Protein 5WD6 (pdb70)

Sequence (379 aa):
VLRKLKSGLERGLDTFDSTIEIIQNLKTELESRCSQETENFLEQLISRIFQVVSRLTGVRIRNVQVPDITEATSENSANVLIPITADVTVSLPFLGEIVDLDLNVDLQTTVSIETDTEDPQVVVGECTNNPESISLTVLHSRFGLVNDVVDIGVNLARRRVVSSVVEGELCPRFRELLESLDAECVEKLIGESQDVLRKLKSGLERGLDTFDSTIEIIQNLKTELESRCETENFLEQLISRIFQVVSRLTGVRIRNVQVPDITEATSENSANVLIPITADVTVSLPFLGEIVDLDLNVDLQTTVSIDPQVVVGECTNNPESISLTVLHSRFGLVNDVVDIGVNLARRVVSSVVEGELCPRFRELLESLDAECVEKLIGES

Radius of gyration: 23.13 Å; Cα contacts (8 Å, |Δi|>4): 676; chains: 2; bounding box: 63×51×63 Å

Structure (mmCIF, N/CA/C/O backbone):
data_5WD6
#
_entry.id   5WD6
#
_cell.length_a   81.650
_cell.length_b   59.570
_cell.length_c   89.940
_cell.angle_alpha   90.00
_cell.angle_beta   106.25
_cell.angle_gamma   90.00
#
_symmetry.space_group_name_H-M   'C 1 2 1'
#
loop_
_entity.id
_entity.type
_entity.pdbx_description
1 polymer 'Short palate, lung and nasal epithelium carcinoma-associated protein 2B'
2 non-polymer 'CALCIUM ION'
3 water water
#
loop_
_atom_site.group_PDB
_atom_site.id
_atom_site.type_symbol
_atom_site.label_atom_id
_atom_site.label_alt_id
_atom_site.label_comp_id
_atom_site.label_asym_id
_atom_site.label_entity_id
_atom_site.label_seq_id
_atom_site.pdbx_PDB_ins_code
_atom_site.Cartn_x
_atom_site.Cartn_y
_atom_site.Cartn_z
_atom_site.occupancy
_atom_site.B_iso_or_equiv
_atom_site.auth_seq_id
_atom_site.auth_comp_id
_atom_site.auth_asym_id
_atom_site.auth_atom_id
_atom_site.pdbx_PDB_model_num
ATOM 1 N N . VAL A 1 38 ? 55.951 43.132 27.953 1.00 60.38 38 VAL A N 1
ATOM 2 C CA . VAL A 1 38 ? 56.621 43.908 28.992 1.00 50.68 38 VAL A CA 1
ATOM 3 C C . VAL A 1 38 ? 57.893 43.202 29.447 1.00 48.42 38 VAL A C 1
ATOM 4 O O . VAL A 1 38 ? 58.184 42.080 29.026 1.00 50.96 38 VAL A O 1
ATOM 6 N N . LEU A 1 39 ? 58.661 43.883 30.295 1.00 39.94 39 LEU A N 1
ATOM 7 C CA . LEU A 1 39 ? 59.771 43.270 31.003 1.00 36.73 39 LEU A CA 1
ATOM 8 C C . LEU A 1 39 ? 59.320 42.664 32.328 1.00 40.94 39 LEU A C 1
ATOM 9 O O . LEU A 1 39 ? 60.148 42.429 33.219 1.00 34.32 39 LEU A O 1
ATOM 14 N N . ARG A 1 40 ? 58.013 42.425 32.472 1.00 39.86 40 ARG A N 1
ATOM 15 C CA . ARG A 1 40 ? 57.480 41.820 33.686 1.00 39.29 40 ARG A CA 1
ATOM 16 C C . ARG A 1 40 ? 57.993 40.401 33.865 1.00 29.22 40 ARG A C 1
ATOM 17 O O . ARG A 1 40 ? 58.387 40.015 34.973 1.00 27.25 40 ARG A O 1
ATOM 19 N N . LYS A 1 41 ? 57.984 39.597 32.794 1.00 23.87 41 LYS A N 1
ATOM 20 C CA . LYS A 1 41 ? 58.447 38.222 32.927 1.00 27.99 41 LYS A CA 1
ATOM 21 C C . LYS A 1 41 ? 59.942 38.171 33.232 1.00 25.20 41 LYS A C 1
ATOM 22 O O . LYS A 1 41 ? 60.396 37.306 33.991 1.00 23.98 41 LYS A O 1
ATOM 25 N N . LEU A 1 42 ? 60.720 39.094 32.653 1.00 24.71 42 LEU A N 1
ATOM 26 C CA . LEU A 1 42 ? 62.153 39.138 32.938 1.00 25.15 42 LEU A CA 1
ATOM 27 C C . LEU A 1 42 ? 62.409 39.511 34.393 1.00 21.08 42 LEU A C 1
ATOM 28 O O . LEU A 1 42 ? 63.269 38.916 35.040 1.00 19.12 42 LEU A O 1
ATOM 33 N N . LYS A 1 43 ? 61.670 40.491 34.916 1.00 25.30 43 LYS A N 1
ATOM 34 C CA . LYS A 1 43 ? 61.846 40.905 36.307 1.00 26.10 43 LYS A CA 1
ATOM 35 C C . LYS A 1 43 ? 61.647 39.731 37.259 1.00 21.23 43 LYS A C 1
ATOM 36 O O . LYS A 1 43 ? 62.486 39.482 38.133 1.00 22.98 43 LYS A O 1
ATOM 38 N N . SER A 1 44 ? 60.542 38.988 37.099 1.00 22.69 44 SER A N 1
ATOM 39 C CA . SER A 1 44 ? 60.282 37.841 37.968 1.00 25.27 44 SER A CA 1
ATOM 40 C C . SER A 1 44 ? 61.327 36.753 37.777 1.00 24.46 44 SER A C 1
ATOM 41 O O . SER A 1 44 ? 61.783 36.134 38.751 1.00 23.00 44 SER A O 1
ATOM 44 N N . GLY A 1 45 ? 61.712 36.499 36.527 1.00 23.57 45 GLY A N 1
ATOM 45 C CA . GLY A 1 45 ? 62.740 35.512 36.276 1.00 18.47 45 GLY A CA 1
ATOM 46 C C . GLY A 1 45 ? 64.049 35.870 36.946 1.00 18.36 45 GLY A C 1
ATOM 47 O O . GLY A 1 45 ? 64.697 35.015 37.548 1.00 21.97 45 GLY A O 1
ATOM 48 N N . LEU A 1 46 ? 64.445 37.140 36.872 1.00 15.95 46 LEU A N 1
ATOM 49 C CA . LEU A 1 46 ? 65.693 37.544 37.503 1.00 19.68 46 LEU A CA 1
ATOM 50 C C . LEU A 1 46 ? 65.594 37.467 39.024 1.00 21.51 46 LEU A C 1
ATOM 51 O O . LEU A 1 46 ? 66.586 37.156 39.684 1.00 17.26 46 LEU A O 1
ATOM 56 N N . GLU A 1 47 ? 64.411 37.736 39.583 1.00 18.05 47 GLU A N 1
ATOM 57 C CA . GLU A 1 47 ? 64.198 37.587 41.026 1.00 21.60 47 GLU A CA 1
ATOM 58 C C . GLU A 1 47 ? 64.371 36.139 41.464 1.00 20.01 47 GLU A C 1
ATOM 59 O O . GLU A 1 47 ? 65.015 35.857 42.478 1.00 23.80 47 GLU A O 1
ATOM 65 N N . ARG A 1 48 ? 63.750 35.205 40.735 1.00 20.47 48 ARG A N 1
ATOM 66 C CA . ARG A 1 48 ? 63.959 33.789 41.006 1.00 23.14 48 ARG A CA 1
ATOM 67 C C . ARG A 1 48 ? 65.399 33.391 40.766 1.00 25.38 48 ARG A C 1
ATOM 68 O O . ARG A 1 48 ? 65.952 32.552 41.486 1.00 24.52 48 ARG A O 1
ATOM 76 N N . GLY A 1 49 ? 66.014 33.964 39.741 1.00 21.75 49 GLY A N 1
ATOM 77 C CA . GLY A 1 49 ? 67.287 33.471 39.281 1.00 20.94 49 GLY A CA 1
ATOM 78 C C . GLY A 1 49 ? 67.038 32.767 37.962 1.00 26.59 49 GLY A C 1
ATOM 79 O O . GLY A 1 49 ? 66.166 31.893 37.869 1.00 21.35 49 GLY A O 1
ATOM 80 N N . LEU A 1 50 ? 67.768 33.153 36.918 1.00 20.59 50 LEU A N 1
ATOM 81 C CA . LEU A 1 50 ? 67.521 32.514 35.628 1.00 21.06 50 LEU A CA 1
ATOM 82 C C . LEU A 1 50 ? 67.957 31.050 35.616 1.00 20.08 50 LEU A C 1
ATOM 83 O O . LEU A 1 50 ? 67.487 30.278 34.776 1.00 23.54 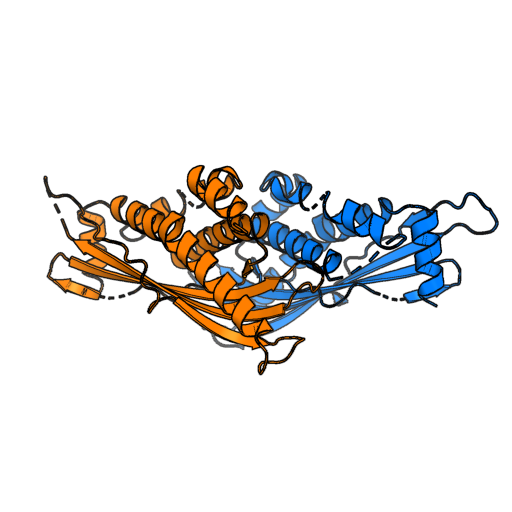50 LEU A O 1
ATOM 88 N N . ASP A 1 51 ? 68.816 30.630 36.545 1.00 24.75 51 ASP A N 1
ATOM 89 C CA . ASP A 1 51 ? 69.196 29.223 36.585 1.00 24.72 51 ASP A CA 1
ATOM 90 C C . ASP A 1 51 ? 68.058 28.316 37.025 1.00 27.89 51 ASP A C 1
ATOM 91 O O . ASP A 1 51 ? 68.202 27.093 36.916 1.00 26.46 51 ASP A O 1
ATOM 96 N N . THR A 1 52 ? 66.948 28.875 37.528 1.00 28.21 52 THR A N 1
ATOM 97 C CA . THR A 1 52 ? 65.764 28.068 37.798 1.00 26.40 52 THR A CA 1
ATOM 98 C C . THR A 1 52 ? 65.060 27.639 36.518 1.00 33.31 52 THR A C 1
ATOM 99 O O . THR A 1 52 ? 64.192 26.762 36.577 1.00 29.38 52 THR A O 1
ATOM 103 N N . PHE A 1 53 ? 65.416 28.231 35.373 1.00 27.02 53 PHE A N 1
ATOM 104 C CA . PHE A 1 53 ? 64.838 27.873 34.083 1.00 30.42 53 PHE A CA 1
ATOM 105 C C . PHE A 1 53 ? 65.730 26.934 33.264 1.00 30.77 53 PHE A C 1
ATOM 106 O O . PHE A 1 53 ? 65.313 26.490 32.190 1.00 34.43 53 PHE A O 1
ATOM 114 N N . ASP A 1 54 ? 66.947 26.631 33.728 1.00 25.07 54 ASP A N 1
ATOM 115 C CA . ASP A 1 54 ? 67.886 25.842 32.928 1.00 30.68 54 ASP A CA 1
ATOM 116 C C . ASP A 1 54 ? 68.927 25.265 33.884 1.00 28.09 54 ASP A C 1
ATOM 117 O O . ASP A 1 54 ? 69.874 25.963 34.253 1.00 25.50 54 ASP A O 1
ATOM 122 N N . SER A 1 55 ? 68.762 23.987 34.240 1.00 27.56 55 SER A N 1
ATOM 123 C CA . SER A 1 55 ? 69.642 23.355 35.214 1.00 32.45 55 SER A CA 1
ATOM 124 C C . SER A 1 55 ? 71.078 23.217 34.731 1.00 35.90 55 SER A C 1
ATOM 125 O O . SER A 1 55 ? 71.954 22.945 35.558 1.00 31.26 55 SER A O 1
ATOM 128 N N . THR A 1 56 ? 71.358 23.389 33.432 1.00 28.16 56 THR A N 1
ATOM 129 C CA . THR A 1 56 ? 72.746 23.263 33.000 1.00 27.78 56 THR A CA 1
ATOM 130 C C . THR A 1 56 ? 73.575 24.497 33.324 1.00 29.47 56 THR A C 1
ATOM 131 O O . THR A 1 56 ? 74.802 24.447 33.203 1.00 31.08 56 THR A O 1
ATOM 135 N N . ILE A 1 57 ? 72.947 25.601 33.729 1.00 32.69 57 ILE A N 1
ATOM 136 C CA . ILE A 1 57 ? 73.714 26.789 34.103 1.00 25.55 57 ILE A CA 1
ATOM 137 C C . ILE A 1 57 ? 74.598 26.487 35.305 1.00 29.59 57 ILE A C 1
ATOM 138 O O . ILE A 1 57 ? 75.800 26.783 35.304 1.00 29.30 57 ILE A O 1
ATOM 143 N N . GLU A 1 58 ? 74.020 25.860 36.341 1.00 29.15 58 GLU A N 1
ATOM 144 C CA . GLU A 1 58 ? 74.788 25.500 37.527 1.00 31.03 58 GLU A CA 1
ATOM 145 C C . GLU A 1 58 ? 75.911 24.526 37.198 1.00 31.71 58 GLU A C 1
ATOM 146 O O . GLU A 1 58 ? 76.973 24.574 37.832 1.00 31.29 58 GLU A O 1
ATOM 152 N N . ILE A 1 59 ? 75.707 23.647 36.211 1.00 29.84 59 ILE A N 1
ATOM 153 C CA . ILE A 1 59 ? 76.776 22.730 35.823 1.00 27.97 59 ILE A CA 1
ATOM 154 C C . ILE A 1 59 ? 77.926 23.497 35.178 1.00 29.71 59 ILE A C 1
ATOM 155 O O . ILE A 1 59 ? 79.099 23.228 35.454 1.00 31.51 59 ILE A O 1
ATOM 160 N N . ILE A 1 60 ? 77.609 24.458 34.303 1.00 28.98 60 ILE A N 1
ATOM 161 C CA . ILE A 1 60 ? 78.643 25.275 33.670 1.00 25.40 60 ILE A CA 1
ATOM 162 C C . ILE A 1 60 ? 79.397 26.085 34.717 1.00 30.64 60 ILE A C 1
ATOM 163 O O . ILE A 1 60 ? 80.621 26.263 34.626 1.00 27.43 60 ILE A O 1
ATOM 176 N N . GLN A 1 62 ? 79.980 25.123 37.794 1.00 30.91 62 GLN A N 1
ATOM 177 C CA . GLN A 1 62 ? 80.911 24.225 38.475 1.00 33.10 62 GLN A CA 1
ATOM 178 C C . GLN A 1 62 ? 82.105 23.893 37.588 1.00 29.77 62 GLN A C 1
ATOM 179 O O . GLN A 1 62 ? 83.225 23.776 38.086 1.00 34.93 62 GLN A O 1
ATOM 181 N N . ASN A 1 63 ? 81.894 23.784 36.272 1.00 37.71 63 ASN A N 1
ATOM 182 C CA . ASN A 1 63 ? 83.017 23.596 35.352 1.00 35.79 63 ASN A CA 1
ATOM 183 C C . ASN A 1 63 ? 83.965 24.791 35.381 1.00 35.79 63 ASN A C 1
ATOM 184 O O . ASN A 1 63 ? 85.190 24.626 35.339 1.00 37.63 63 ASN A O 1
ATOM 189 N N . LEU A 1 64 ? 83.414 26.005 35.454 1.00 28.64 64 LEU A N 1
ATOM 190 C CA . LEU A 1 64 ? 84.248 27.202 35.480 1.00 28.22 64 LEU A CA 1
ATOM 191 C C . LEU A 1 64 ? 85.096 27.259 36.743 1.00 34.65 64 LEU A C 1
ATOM 192 O O . LEU A 1 64 ? 86.282 27.597 36.684 1.00 30.92 64 LEU A O 1
ATOM 197 N N . LYS A 1 65 ? 84.497 26.954 37.896 1.00 32.61 65 LYS A N 1
ATOM 198 C CA . LYS A 1 65 ? 85.247 26.975 39.147 1.00 34.66 65 LYS A CA 1
ATOM 199 C C . LYS A 1 65 ? 86.437 26.021 39.089 1.00 41.24 65 LYS A C 1
ATOM 200 O O . LYS A 1 65 ? 87.565 26.394 39.433 1.00 36.45 65 LYS A O 1
ATOM 206 N N . THR A 1 66 ? 86.200 24.787 38.639 1.00 39.45 66 THR A N 1
ATOM 207 C CA . THR A 1 66 ? 87.284 23.828 38.448 1.00 42.46 66 THR A CA 1
ATOM 208 C C . THR A 1 66 ? 88.350 24.380 37.504 1.00 41.88 66 THR A C 1
ATOM 209 O O . THR A 1 66 ? 89.521 24.496 37.875 1.00 45.17 66 THR A O 1
ATOM 213 N N . GLU A 1 67 ? 87.956 24.739 36.278 1.00 37.61 67 GLU A N 1
ATOM 214 C CA . GLU A 1 67 ? 88.918 25.276 35.317 1.00 39.08 67 GLU A CA 1
ATOM 215 C C . GLU A 1 67 ? 89.744 26.411 35.913 1.00 49.50 67 GLU A C 1
ATOM 216 O O . GLU A 1 67 ? 90.940 26.543 35.623 1.00 53.07 67 GLU A O 1
ATOM 222 N N . LEU A 1 68 ? 89.122 27.237 36.758 1.00 42.75 68 LEU A N 1
ATOM 223 C CA . LEU A 1 68 ? 89.815 28.397 37.302 1.00 48.29 68 LEU A CA 1
ATOM 224 C C . LEU A 1 68 ? 90.873 27.987 38.320 1.00 50.50 68 LEU A C 1
ATOM 225 O O . LEU A 1 68 ? 91.962 28.572 38.364 1.00 55.13 68 LEU A O 1
ATOM 230 N N . GLU A 1 69 ? 90.574 26.974 39.138 1.00 51.71 69 GLU A N 1
ATOM 231 C CA . GLU A 1 69 ? 91.543 26.473 40.106 1.00 54.31 69 GLU A CA 1
ATOM 232 C C . GLU A 1 69 ? 92.821 25.955 39.446 1.00 60.46 69 GLU A C 1
ATOM 233 O O . GLU A 1 69 ? 93.831 25.773 40.136 1.00 63.42 69 GLU A O 1
ATOM 235 N N . SER A 1 70 ? 92.807 25.721 38.133 1.00 59.72 70 SER A N 1
ATOM 236 C CA . SER A 1 70 ? 93.977 25.234 37.414 1.00 59.43 70 SER A CA 1
ATOM 237 C C . SER A 1 70 ? 94.803 26.348 36.789 1.00 65.15 70 SER A C 1
ATOM 238 O O . SER A 1 70 ? 95.864 26.066 36.223 1.00 69.08 70 SER A O 1
ATOM 241 N N . ARG A 1 71 ? 94.338 27.598 36.860 1.00 63.19 71 ARG A N 1
ATOM 242 C CA . ARG A 1 71 ? 95.179 28.720 36.455 1.00 68.40 71 ARG A CA 1
ATOM 243 C C . ARG A 1 71 ? 96.506 28.706 37.205 1.00 71.78 71 ARG A C 1
ATOM 244 O O . ARG A 1 71 ? 97.570 28.927 36.613 1.00 75.47 71 ARG A O 1
ATOM 252 N N . CYS A 1 72 ? 96.462 28.439 38.509 1.00 68.11 72 CYS A N 1
ATOM 253 C CA . CYS A 1 72 ? 97.664 28.387 39.336 1.00 70.48 72 CYS A CA 1
ATOM 254 C C . CYS A 1 72 ? 98.016 26.927 39.616 1.00 77.26 72 CYS A C 1
ATOM 255 O O . CYS A 1 72 ? 97.964 26.439 40.746 1.00 76.19 72 CYS A O 1
ATOM 258 N N . SER A 1 73 ? 98.371 26.227 38.539 1.00 79.65 73 SER A N 1
ATOM 259 C CA . SER A 1 73 ? 98.717 24.808 38.605 1.00 75.73 73 SER A CA 1
ATOM 260 C C . SER A 1 73 ? 98.830 24.220 37.200 1.00 70.23 73 SER A C 1
ATOM 261 O O . SER A 1 73 ? 99.318 24.879 36.277 1.00 74.70 73 SER A O 1
ATOM 262 N N . GLN A 1 80 ? 92.190 28.136 26.058 1.00 42.84 80 GLN A N 1
ATOM 263 C CA . GLN A 1 80 ? 91.031 29.018 25.889 1.00 39.02 80 GLN A CA 1
ATOM 264 C C . GLN A 1 80 ? 89.816 28.453 26.617 1.00 39.98 80 GLN A C 1
ATOM 265 O O . GLN A 1 80 ? 88.685 28.866 26.372 1.00 36.71 80 GLN A O 1
ATOM 268 N N . GLU A 1 81 ? 90.068 27.506 27.522 1.00 41.50 81 GLU A N 1
ATOM 269 C CA . GLU A 1 81 ? 88.983 26.736 28.115 1.00 38.44 81 GLU A CA 1
ATOM 270 C C . GLU A 1 81 ? 88.101 27.598 29.008 1.00 36.40 81 GLU A C 1
ATOM 271 O O . GLU A 1 81 ? 86.872 27.478 28.967 1.00 36.88 81 GLU A O 1
ATOM 277 N N . THR A 1 82 ? 88.704 28.466 29.821 1.00 33.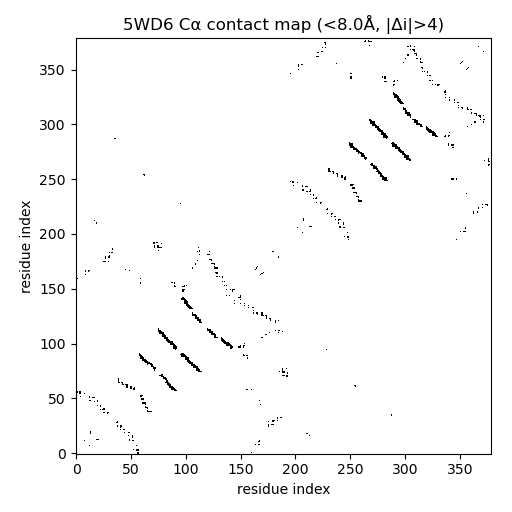88 82 THR A N 1
ATOM 278 C CA . THR A 1 82 ? 87.915 29.298 30.728 1.00 37.06 82 THR A CA 1
ATOM 279 C C . THR A 1 82 ? 87.021 30.254 29.951 1.00 30.62 82 THR A C 1
ATOM 280 O O . THR A 1 82 ? 85.830 30.400 30.252 1.00 24.71 82 THR A O 1
ATOM 284 N N . GLU A 1 83 ? 87.597 30.923 28.957 1.00 25.53 83 GLU A N 1
ATOM 285 C CA . GLU A 1 83 ? 86.825 31.793 28.076 1.00 27.89 83 GLU A CA 1
ATOM 286 C C . GLU A 1 83 ? 85.669 31.044 27.430 1.00 27.68 83 GLU A C 1
ATOM 287 O O . GLU A 1 83 ? 84.563 31.585 27.321 1.00 23.44 83 GLU A O 1
ATOM 293 N N . ASN A 1 84 ? 85.902 29.794 27.004 1.00 26.92 84 ASN A N 1
ATOM 294 C CA . ASN A 1 84 ? 84.848 29.024 26.346 1.00 28.69 84 ASN A CA 1
ATOM 295 C C . ASN A 1 84 ? 83.748 28.628 27.325 1.00 27.52 84 ASN A C 1
ATOM 296 O O . ASN A 1 84 ? 82.570 28.588 26.961 1.00 28.38 84 ASN A O 1
ATOM 301 N N . PHE A 1 85 ? 84.105 28.306 28.562 1.00 27.74 85 PHE A N 1
ATOM 302 C CA . PHE A 1 85 ? 83.067 28.071 29.564 1.00 30.72 85 PHE A CA 1
ATOM 303 C C . PHE A 1 85 ? 82.251 29.334 29.819 1.00 25.16 85 PHE A C 1
ATOM 304 O O . PHE A 1 85 ? 81.025 29.269 29.978 1.00 23.73 85 PHE A O 1
ATOM 312 N N . LEU A 1 86 ? 82.915 30.493 29.860 1.00 22.06 86 LEU A N 1
ATOM 313 C CA . LEU A 1 86 ? 82.203 31.747 30.090 1.00 24.15 86 LEU A CA 1
ATOM 314 C C . LEU A 1 86 ? 81.258 32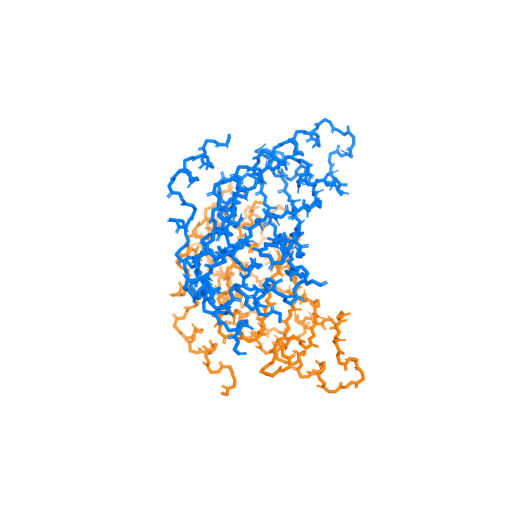.043 28.935 1.00 23.50 86 LEU A C 1
ATOM 315 O O . LEU A 1 86 ? 80.131 32.503 29.145 1.00 20.58 86 LEU A O 1
ATOM 320 N N . GLU A 1 87 ? 81.695 31.771 27.704 1.00 21.74 87 GLU A N 1
ATOM 321 C CA . GLU A 1 87 ? 80.802 31.950 26.568 1.00 21.86 87 GLU A CA 1
ATOM 322 C C . GLU A 1 87 ? 79.563 31.088 26.727 1.00 19.95 87 GLU A C 1
ATOM 323 O O . GLU A 1 87 ? 78.439 31.566 26.538 1.00 22.74 87 GLU A O 1
ATOM 329 N N . GLN A 1 88 ? 79.745 29.817 27.106 1.00 19.20 88 GLN A N 1
ATOM 330 C CA . GLN A 1 88 ? 78.597 28.937 27.317 1.00 21.46 88 GLN A CA 1
ATOM 331 C C . GLN A 1 88 ? 77.701 29.481 28.425 1.00 20.71 88 GLN A C 1
ATOM 332 O O . GLN A 1 88 ? 76.471 29.523 28.288 1.00 19.63 88 GLN A O 1
ATOM 338 N N . LEU A 1 89 ? 78.310 29.863 29.546 1.00 21.52 89 LEU A N 1
ATOM 339 C CA . LEU A 1 89 ? 77.555 30.384 30.684 1.00 22.06 89 LEU A CA 1
ATOM 340 C C . LEU A 1 89 ? 76.700 31.564 30.265 1.00 15.68 89 LEU A C 1
ATOM 341 O O . LEU A 1 89 ? 75.474 31.564 30.439 1.00 18.28 89 LEU A O 1
ATOM 346 N N . ILE A 1 90 ? 77.346 32.576 29.693 1.00 19.13 90 ILE A N 1
ATOM 347 C CA . ILE A 1 90 ? 76.649 33.777 29.263 1.00 18.41 90 ILE A CA 1
ATOM 348 C C . ILE A 1 90 ? 75.617 33.443 28.198 1.00 19.24 90 ILE A C 1
ATOM 349 O O . ILE A 1 90 ? 74.500 33.986 28.204 1.00 17.92 90 ILE A O 1
ATOM 354 N N . SER A 1 91 ? 75.963 32.534 27.273 1.00 20.03 91 SER A N 1
ATOM 355 C CA . SER A 1 91 ? 75.009 32.110 26.248 1.00 18.72 91 SER A CA 1
ATOM 356 C C . SER A 1 91 ? 73.753 31.507 26.865 1.00 17.04 91 SER A C 1
ATOM 357 O O . SER A 1 91 ? 72.629 31.854 26.486 1.00 16.24 91 SER A O 1
ATOM 360 N N . ARG A 1 92 ? 73.926 30.568 27.789 1.00 16.87 92 ARG A N 1
ATOM 361 C CA . ARG A 1 92 ? 72.772 29.915 28.396 1.00 19.10 92 ARG A CA 1
ATOM 362 C C . ARG A 1 92 ? 71.917 30.918 29.157 1.00 17.96 92 ARG A C 1
ATOM 363 O O . ARG A 1 92 ? 70.683 30.855 29.120 1.00 19.04 92 ARG A O 1
ATOM 371 N N . ILE A 1 93 ? 72.561 31.841 29.867 1.00 15.79 93 ILE A N 1
ATOM 372 C CA . ILE A 1 93 ? 71.821 32.878 30.573 1.00 15.92 93 ILE A CA 1
ATOM 373 C C . ILE A 1 93 ? 70.962 33.671 29.592 1.00 17.71 93 ILE A C 1
ATOM 374 O O . ILE A 1 93 ? 69.747 33.809 29.774 1.00 18.20 93 ILE A O 1
ATOM 379 N N . PHE A 1 94 ? 71.571 34.146 28.500 1.00 17.64 94 PHE A N 1
ATOM 380 C CA . PHE A 1 94 ? 70.803 34.924 27.533 1.00 21.47 94 PHE A CA 1
ATOM 381 C C . PHE A 1 94 ? 69.789 34.080 26.778 1.00 20.87 94 PHE A C 1
ATOM 382 O O . PHE A 1 94 ? 68.765 34.618 26.347 1.00 20.59 94 PHE A O 1
ATOM 390 N N . GLN A 1 95 ? 70.014 32.766 26.650 1.00 17.03 95 GLN A N 1
ATOM 391 C CA . GLN A 1 95 ? 68.980 31.903 26.081 1.00 22.73 95 GLN A CA 1
ATOM 392 C C . GLN A 1 95 ? 67.715 31.904 26.935 1.00 23.65 95 GLN A C 1
ATOM 393 O O . GLN A 1 95 ? 66.598 31.899 26.399 1.00 25.89 95 GLN A O 1
ATOM 399 N N . VAL A 1 96 ? 67.857 31.883 28.263 1.00 20.48 96 VAL A N 1
ATOM 400 C CA . VAL A 1 96 ? 66.673 32.016 29.112 1.00 22.20 96 VAL A CA 1
ATOM 401 C C . VAL A 1 96 ? 66.006 33.368 28.876 1.00 21.40 96 VAL A C 1
ATOM 402 O O . VAL A 1 96 ? 64.782 33.465 28.733 1.00 22.72 96 VAL A O 1
ATOM 406 N N . VAL A 1 97 ? 66.811 34.431 28.849 1.00 18.98 97 VAL A N 1
ATOM 407 C CA . VAL A 1 97 ? 66.319 35.787 28.602 1.00 23.75 97 VAL A CA 1
ATOM 408 C C . VAL A 1 97 ? 65.501 35.858 27.307 1.00 23.30 97 VAL A C 1
ATOM 409 O O . VAL A 1 97 ? 64.474 36.545 27.241 1.00 25.11 97 VAL A O 1
ATOM 413 N N . SER A 1 98 ? 65.939 35.150 26.261 1.00 22.81 98 SER A N 1
ATOM 414 C CA . SER A 1 98 ? 65.191 35.149 24.997 1.00 25.79 98 SER A CA 1
ATOM 415 C C . SER A 1 98 ? 63.821 34.508 25.147 1.00 29.80 98 SER A C 1
ATOM 416 O O . SER A 1 98 ? 62.873 34.928 24.480 1.00 32.35 98 SER A O 1
ATOM 419 N N . ARG A 1 99 ? 63.703 33.480 25.997 1.00 27.44 99 ARG A N 1
ATOM 420 C CA . ARG A 1 99 ? 62.402 32.858 26.246 1.00 32.29 99 ARG A CA 1
ATOM 421 C C . ARG A 1 99 ? 61.454 33.786 26.998 1.00 34.86 99 ARG A C 1
ATOM 422 O O . ARG A 1 99 ? 60.233 33.647 26.869 1.00 34.82 99 ARG A O 1
ATOM 430 N N . LEU A 1 100 ? 61.991 34.715 27.803 1.00 25.60 100 LEU A N 1
ATOM 431 C CA . LEU A 1 100 ? 61.188 35.622 28.613 1.00 27.52 100 LEU A CA 1
ATOM 432 C C . LEU A 1 100 ? 60.924 36.970 27.952 1.00 29.39 100 LEU A C 1
ATOM 433 O O . LEU A 1 100 ? 60.037 37.703 28.405 1.00 25.46 100 LEU A O 1
ATOM 438 N N . THR A 1 101 ? 61.700 37.341 26.936 1.00 27.33 101 THR A N 1
ATOM 439 C CA . THR A 1 101 ? 61.634 38.667 26.340 1.00 20.18 101 THR A CA 1
ATOM 440 C C . THR A 1 101 ? 61.776 38.527 24.832 1.00 25.11 101 THR A C 1
ATOM 441 O O . THR A 1 101 ? 62.092 37.453 24.314 1.00 27.45 101 THR A O 1
ATOM 445 N N . GLY A 1 102 ? 61.609 39.641 24.133 1.00 20.93 102 GLY A N 1
ATOM 446 C CA . GLY A 1 102 ? 61.887 39.605 22.708 1.00 24.36 102 GLY A CA 1
ATOM 447 C C . GLY A 1 102 ? 63.320 39.906 22.335 1.00 23.49 102 GLY A C 1
ATOM 448 O O . GLY A 1 102 ? 63.623 40.069 21.145 1.00 25.52 102 GLY A O 1
ATOM 449 N N . VAL A 1 103 ? 64.216 39.987 23.316 1.00 18.89 103 VAL A N 1
ATOM 450 C CA . VAL A 1 103 ? 65.596 40.396 23.095 1.00 20.03 103 VAL A CA 1
ATOM 451 C C . VAL A 1 103 ? 66.429 39.124 23.075 1.00 27.36 103 VAL A C 1
ATOM 452 O O . VAL A 1 103 ? 66.607 38.467 24.113 1.00 21.26 103 VAL A O 1
ATOM 456 N N . ARG A 1 104 ? 66.924 38.767 21.892 1.00 17.62 104 ARG A N 1
ATOM 457 C CA . ARG A 1 104 ? 67.623 37.505 21.685 1.00 21.40 104 ARG A CA 1
ATOM 458 C C . ARG A 1 104 ? 69.092 37.795 21.430 1.00 21.69 104 ARG A C 1
ATOM 459 O O . ARG A 1 104 ? 69.462 38.386 20.407 1.00 22.22 104 ARG A O 1
ATOM 467 N N . ILE A 1 105 ? 69.923 37.356 22.357 1.00 18.68 105 ILE A N 1
ATOM 468 C CA . ILE A 1 105 ? 71.347 37.635 22.354 1.00 18.92 105 ILE A CA 1
ATOM 469 C C . ILE A 1 105 ? 72.047 36.304 22.132 1.00 22.81 105 ILE A C 1
ATOM 470 O O . ILE A 1 105 ? 71.739 35.318 22.809 1.00 24.64 105 ILE A O 1
ATOM 475 N N . ARG A 1 106 ? 72.919 36.242 21.129 1.00 22.92 106 ARG A N 1
ATOM 476 C CA . ARG A 1 106 ? 73.589 34.984 20.833 1.00 17.84 106 ARG A CA 1
ATOM 477 C C . ARG A 1 106 ? 74.911 35.290 20.152 1.00 18.47 106 ARG A C 1
ATOM 478 O O . ARG A 1 106 ? 75.311 36.451 20.048 1.00 19.11 106 ARG A O 1
ATOM 486 N N . ASN A 1 107 ? 75.599 34.238 19.695 1.00 16.51 107 ASN A N 1
ATOM 487 C CA . ASN A 1 107 ? 76.943 34.374 19.137 1.00 17.47 107 ASN A CA 1
ATOM 488 C C . ASN A 1 107 ? 77.869 35.065 20.138 1.00 16.87 107 ASN A C 1
ATOM 489 O O . ASN A 1 107 ? 78.601 35.993 19.803 1.00 18.20 107 ASN A O 1
ATOM 494 N N . VAL A 1 108 ? 77.819 34.592 21.382 1.00 18.83 108 VAL A N 1
ATOM 495 C CA . VAL A 1 108 ? 78.570 35.203 22.480 1.00 19.43 108 VAL A CA 1
ATOM 496 C C . VAL A 1 108 ? 80.044 34.829 22.360 1.00 18.52 108 VAL A C 1
ATOM 497 O O . VAL A 1 108 ? 80.389 33.650 22.245 1.00 21.59 108 VAL A O 1
ATOM 501 N N . GLN A 1 109 ? 80.916 35.831 22.370 1.00 18.47 109 GLN A N 1
ATOM 502 C CA . GLN A 1 109 ? 82.357 35.608 22.328 1.00 22.68 109 GLN A CA 1
ATOM 503 C C . GLN A 1 109 ? 83.008 36.314 23.505 1.00 23.07 109 GLN A C 1
ATOM 504 O O . GLN A 1 109 ? 82.667 37.460 23.805 1.00 22.62 109 GLN A O 1
ATOM 510 N N . VAL A 1 110 ? 83.973 35.652 24.126 1.00 18.59 110 VAL A N 1
ATOM 511 C CA . VAL A 1 110 ? 84.834 36.254 25.136 1.00 19.59 110 VAL A CA 1
ATOM 512 C C . VAL A 1 110 ? 86.277 36.119 24.662 1.00 30.21 110 VAL A C 1
ATOM 513 O O . VAL A 1 110 ? 86.898 35.069 24.827 1.00 25.43 110 VAL A O 1
ATOM 517 N N . PRO A 1 111 ? 86.837 37.166 24.049 1.00 26.42 111 PRO A N 1
ATOM 518 C CA . PRO A 1 111 ? 88.146 37.018 23.387 1.00 31.59 111 PRO A CA 1
ATOM 519 C C . PRO A 1 111 ? 89.270 36.628 24.316 1.00 37.98 111 PRO A C 1
ATOM 520 O O . PRO A 1 111 ? 90.106 35.794 23.943 1.00 40.14 111 PRO A O 1
ATOM 524 N N . ASP A 1 112 ? 89.314 37.208 25.517 1.00 33.47 112 ASP A N 1
ATOM 525 C CA . ASP A 1 112 ? 90.454 37.045 26.411 1.00 44.58 112 ASP A CA 1
ATOM 526 C C . ASP A 1 112 ? 90.180 37.651 27.787 1.00 37.28 112 ASP A C 1
ATOM 527 O O . ASP A 1 112 ? 89.953 38.861 27.896 1.00 44.64 112 ASP A O 1
ATOM 532 N N . ILE A 1 113 ? 90.188 36.834 28.837 1.00 33.79 113 ILE A N 1
ATOM 533 C CA . ILE A 1 113 ? 90.168 37.349 30.206 1.00 36.47 113 ILE A CA 1
ATOM 534 C C . ILE A 1 113 ? 91.563 37.847 30.555 1.00 44.66 113 ILE A C 1
ATOM 535 O O . ILE A 1 113 ? 92.557 37.138 30.348 1.00 45.64 113 ILE A O 1
ATOM 540 N N . THR A 1 114 ? 91.647 39.060 31.094 1.00 40.32 114 THR A N 1
ATOM 541 C CA . THR A 1 114 ? 92.933 39.647 31.444 1.00 40.37 114 THR A CA 1
ATOM 542 C C . THR A 1 114 ? 92.882 40.244 32.848 1.00 39.72 114 THR A C 1
ATOM 543 O O . THR A 1 114 ? 91.807 40.514 33.400 1.00 29.03 114 THR A O 1
ATOM 555 N N . GLU A 1 116 ? 94.868 43.384 35.102 1.00 36.29 116 GLU A N 1
ATOM 556 C CA . GLU A 1 116 ? 95.730 44.565 35.132 1.00 34.68 116 GLU A CA 1
ATOM 557 C C . GLU A 1 116 ? 96.006 44.928 36.589 1.00 41.98 116 GLU A C 1
ATOM 558 O O . GLU A 1 116 ? 95.085 45.306 37.323 1.00 34.01 116 GLU A O 1
ATOM 561 N N . ALA A 1 117 ? 97.269 44.821 37.003 1.00 39.65 117 ALA A N 1
ATOM 562 C CA . ALA A 1 117 ? 97.628 45.204 38.362 1.00 39.15 117 ALA A CA 1
ATOM 563 C C . ALA A 1 117 ? 97.411 46.696 38.558 1.00 38.69 117 ALA A C 1
ATOM 564 O O . ALA A 1 117 ? 97.825 47.509 37.729 1.00 41.91 117 ALA A O 1
ATOM 566 N N . THR A 1 118 ? 96.734 47.052 39.649 1.00 40.62 118 THR A N 1
ATOM 567 C CA . THR A 1 118 ? 96.650 48.436 40.092 1.00 41.80 118 THR A CA 1
ATOM 568 C C . THR A 1 118 ? 97.538 48.713 41.300 1.00 42.33 118 THR A C 1
ATOM 569 O O . THR A 1 118 ? 97.615 49.860 41.747 1.00 41.16 118 THR A O 1
ATOM 573 N N . SER A 1 119 ? 98.205 47.695 41.833 1.00 41.21 119 SER A N 1
ATOM 574 C CA . SER A 1 119 ? 99.206 47.840 42.883 1.00 40.22 119 SER A CA 1
ATOM 575 C C . SER A 1 119 ? 99.883 46.488 43.023 1.00 42.96 119 SER A C 1
ATOM 576 O O . SER A 1 119 ? 99.572 45.537 42.298 1.00 38.55 119 SER A O 1
ATOM 579 N N . GLU A 1 120 ? 100.816 46.398 43.965 1.00 43.72 120 GLU A N 1
ATOM 580 C CA . GLU A 1 120 ? 101.386 45.087 44.230 1.00 38.65 120 GLU A CA 1
ATOM 581 C C . GLU A 1 120 ? 100.388 44.154 44.895 1.00 32.62 120 GLU A C 1
ATOM 582 O O . GLU A 1 120 ? 100.612 42.941 44.897 1.00 36.67 120 GLU A O 1
ATOM 588 N N . ASN A 1 121 ? 99.293 44.678 45.450 1.00 33.66 121 ASN A N 1
ATOM 589 C CA . ASN A 1 121 ? 98.332 43.842 46.163 1.00 32.37 121 ASN A CA 1
ATOM 590 C C . ASN A 1 121 ? 96.929 43.841 45.558 1.00 32.97 121 ASN A C 1
ATOM 591 O O . ASN A 1 121 ? 96.005 43.310 46.186 1.00 29.74 121 ASN A O 1
ATOM 596 N N . SER A 1 122 ? 96.734 44.398 44.361 1.00 33.10 122 SER A N 1
ATOM 597 C CA . SER A 1 122 ? 95.389 44.446 43.801 1.00 31.14 122 SER A CA 1
ATOM 598 C C . SER A 1 122 ? 95.449 44.488 42.281 1.00 37.71 122 SER A C 1
ATOM 599 O O . SER A 1 122 ? 96.440 44.925 41.683 1.00 36.02 122 SER A O 1
ATOM 602 N N . ALA A 1 123 ? 94.358 44.051 41.658 1.00 30.53 123 ALA A N 1
ATOM 603 C CA . ALA A 1 123 ? 94.276 44.109 40.205 1.00 32.23 123 ALA A CA 1
ATOM 604 C C . ALA A 1 123 ? 92.823 44.158 39.787 1.00 34.29 123 ALA A C 1
ATOM 605 O O . ALA A 1 123 ? 91.934 43.716 40.520 1.00 30.50 123 ALA A O 1
ATOM 607 N N . ASN A 1 124 ? 92.602 44.705 38.588 1.00 32.95 124 ASN A N 1
ATOM 608 C CA . ASN A 1 124 ? 91.310 44.657 37.922 1.00 32.98 124 ASN A CA 1
ATOM 609 C C . ASN A 1 124 ? 91.251 43.406 37.062 1.00 33.10 124 ASN A C 1
ATOM 610 O O . ASN A 1 124 ? 92.217 43.071 36.373 1.00 31.96 124 ASN A O 1
ATOM 615 N N . VAL A 1 125 ? 90.131 42.709 37.116 1.00 23.65 125 VAL A N 1
ATOM 616 C CA . VAL A 1 125 ? 89.891 41.566 36.250 1.00 23.75 125 VAL A CA 1
ATOM 617 C C . VAL A 1 125 ? 88.888 42.030 35.201 1.00 22.14 125 VAL A C 1
ATOM 618 O O . VAL A 1 125 ? 87.852 42.611 35.542 1.00 25.73 125 VAL A O 1
ATOM 622 N N . LEU A 1 126 ? 89.218 41.844 33.930 1.00 23.63 126 LEU A N 1
ATOM 623 C CA . LEU A 1 126 ? 88.362 42.300 32.844 1.00 29.16 126 LEU A CA 1
ATOM 624 C C . LEU A 1 126 ? 87.849 41.100 32.063 1.00 31.90 126 LEU A C 1
ATOM 625 O O . LEU A 1 126 ? 88.622 40.191 31.733 1.00 30.81 126 LEU A O 1
ATOM 630 N N . ILE A 1 127 ? 86.546 41.088 31.796 1.00 24.40 127 ILE A N 1
ATOM 631 C CA . ILE A 1 127 ? 85.909 40.102 30.942 1.00 22.14 127 ILE A CA 1
ATOM 632 C C . ILE A 1 127 ? 85.213 40.855 29.813 1.00 27.13 127 ILE A C 1
ATOM 633 O O . ILE A 1 127 ? 84.181 41.497 30.035 1.00 21.09 127 ILE A O 1
ATOM 638 N N . PRO A 1 128 ? 85.786 40.872 28.612 1.00 25.90 128 PRO A N 1
ATOM 639 C CA . PRO A 1 128 ? 85.117 41.521 27.482 1.00 26.36 128 PRO A CA 1
ATOM 640 C C . PRO A 1 128 ? 84.155 40.545 26.833 1.00 21.91 128 PRO A C 1
ATOM 641 O O . PRO A 1 128 ? 84.469 39.368 26.657 1.00 22.03 128 PRO A O 1
ATOM 645 N N . ILE A 1 129 ? 82.969 41.037 26.485 1.00 19.86 129 ILE A N 1
ATOM 646 C CA . ILE A 1 129 ? 81.934 40.199 25.894 1.00 19.91 129 ILE A CA 1
ATOM 647 C C . ILE A 1 129 ? 81.490 40.848 24.594 1.00 17.76 129 ILE A C 1
ATOM 648 O O . ILE A 1 129 ? 81.267 42.059 24.552 1.00 17.55 129 ILE A O 1
ATOM 653 N N . THR A 1 130 ? 81.334 40.047 23.549 1.00 16.27 130 THR A N 1
ATOM 654 C CA . THR A 1 130 ? 80.658 40.512 22.343 1.00 20.41 130 THR A CA 1
ATOM 655 C C . THR A 1 130 ? 79.528 39.552 22.022 1.00 18.22 130 THR A C 1
ATOM 656 O O . THR A 1 130 ? 79.597 38.361 22.332 1.00 21.39 130 THR A O 1
ATOM 660 N N . ALA A 1 131 ? 78.495 40.071 21.361 1.00 18.91 131 ALA A N 1
ATOM 661 C CA . ALA A 1 131 ? 77.377 39.219 21.007 1.00 17.74 131 ALA A CA 1
ATOM 662 C C . ALA A 1 131 ? 76.549 39.902 19.928 1.00 17.15 131 ALA A C 1
ATOM 663 O O . ALA A 1 131 ? 76.656 41.106 19.712 1.00 14.37 131 ALA A O 1
ATOM 665 N N . ASP A 1 132 ? 75.737 39.102 19.251 1.00 16.36 132 ASP A N 1
ATOM 666 C CA . ASP A 1 132 ? 74.746 39.591 18.303 1.00 17.28 132 ASP A CA 1
ATOM 667 C C . ASP A 1 132 ? 73.394 39.667 19.006 1.00 18.63 132 ASP A C 1
ATOM 668 O O . ASP A 1 132 ? 73.032 38.770 19.765 1.00 19.51 132 ASP A O 1
ATOM 673 N N . VAL A 1 133 ? 72.638 40.721 18.728 1.00 16.06 133 VAL A N 1
ATOM 674 C CA . VAL A 1 133 ? 71.352 40.946 19.378 1.00 16.63 133 VAL A CA 1
ATOM 675 C C . VAL A 1 133 ? 70.300 41.155 18.301 1.00 18.44 133 VAL A C 1
ATOM 676 O O . VAL A 1 133 ? 70.526 41.925 17.358 1.00 19.23 133 VAL A O 1
ATOM 680 N N . THR A 1 134 ? 69.162 40.483 18.438 1.00 15.42 134 THR A N 1
ATOM 681 C CA . THR A 1 134 ? 67.984 40.765 17.618 1.00 19.78 134 THR A CA 1
ATOM 682 C C . THR A 1 134 ? 66.803 41.038 18.540 1.00 22.69 134 THR A C 1
ATOM 683 O O . THR A 1 134 ? 66.495 40.221 19.415 1.00 21.01 134 THR A O 1
ATOM 687 N N . VAL A 1 135 ? 66.161 42.190 18.351 1.00 18.70 135 VAL A N 1
ATOM 688 C CA . VAL A 1 135 ? 65.010 42.607 19.143 1.00 19.56 135 VAL A CA 1
ATOM 689 C C . VAL A 1 135 ? 63.757 42.371 18.318 1.00 20.88 135 VAL A C 1
ATOM 690 O 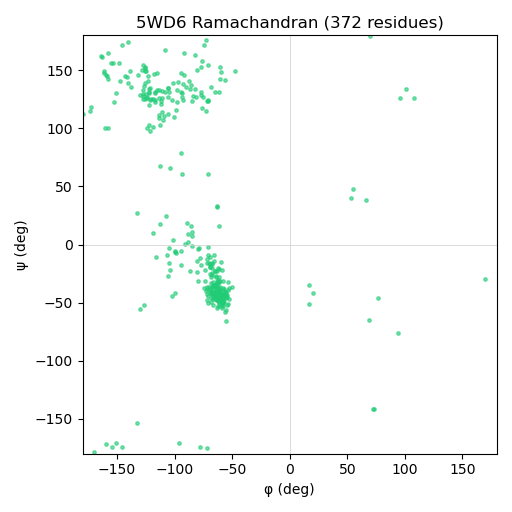O . VAL A 1 135 ? 63.654 42.864 17.186 1.00 21.88 135 VAL A O 1
ATOM 694 N N . SER A 1 136 ? 62.819 41.614 18.869 1.00 21.66 136 SER A N 1
ATOM 695 C CA . SER A 1 136 ? 61.516 41.386 18.259 1.00 21.98 136 SER A CA 1
ATOM 696 C C . SER A 1 136 ? 60.409 41.973 19.128 1.00 28.51 136 SER A C 1
ATOM 697 O O . SER A 1 136 ? 60.508 41.998 20.364 1.00 24.79 136 SER A O 1
ATOM 700 N N . LEU A 1 137 ? 59.350 42.445 18.472 1.00 30.64 137 LEU A N 1
ATOM 701 C CA . LEU A 1 137 ? 58.181 42.970 19.163 1.00 29.27 137 LEU A CA 1
ATOM 702 C C . LEU A 1 137 ? 56.938 42.252 18.667 1.00 30.85 137 LEU A C 1
ATOM 703 O O . LEU A 1 137 ? 56.900 41.773 17.525 1.00 34.82 137 LEU A O 1
ATOM 708 N N . PRO A 1 138 ? 55.904 42.158 19.501 1.00 34.88 138 PRO A N 1
ATOM 709 C CA . PRO A 1 138 ? 54.659 41.540 19.035 1.00 34.66 138 PRO A CA 1
ATOM 710 C C . PRO A 1 138 ? 54.147 42.255 17.793 1.00 34.79 138 PRO A C 1
ATOM 711 O O . PRO A 1 138 ? 54.270 43.477 17.666 1.00 35.99 138 PRO A O 1
ATOM 715 N N . PHE A 1 139 ? 53.616 41.459 16.860 1.00 34.87 139 PHE A N 1
ATOM 716 C CA . PHE A 1 139 ? 53.055 41.900 15.583 1.00 38.00 139 PHE A CA 1
ATOM 717 C C . PHE A 1 139 ? 54.133 42.251 14.561 1.00 34.30 139 PHE A C 1
ATOM 718 O O . PHE A 1 139 ? 54.045 41.849 13.395 1.00 37.74 139 PHE A O 1
ATOM 726 N N . LEU A 1 140 ? 55.145 43.010 14.984 1.00 28.60 140 LEU A N 1
ATOM 727 C CA . LEU A 1 140 ? 56.168 43.496 14.066 1.00 30.74 140 LEU A CA 1
ATOM 728 C C . LEU A 1 140 ? 57.241 42.467 13.751 1.00 28.97 140 LEU A C 1
ATOM 729 O O . LEU A 1 140 ? 57.919 42.608 12.729 1.00 24.56 140 LEU A O 1
ATOM 734 N N . GLY A 1 141 ? 57.452 41.476 14.620 1.00 32.46 141 GLY A N 1
ATOM 735 C CA . GLY A 1 141 ? 58.566 40.564 14.411 1.00 30.88 141 GLY A CA 1
ATOM 736 C C . GLY A 1 141 ? 59.883 41.257 14.714 1.00 24.64 141 GLY A C 1
ATOM 737 O O . GLY A 1 141 ? 59.978 42.069 15.639 1.00 24.97 141 GLY A O 1
ATOM 738 N N . GLU A 1 142 ? 60.906 40.966 13.903 1.00 28.44 142 GLU A N 1
ATOM 739 C CA . GLU A 1 142 ? 62.264 41.451 14.165 1.00 25.63 142 GLU A CA 1
ATOM 740 C C . GLU A 1 142 ? 62.373 42.923 13.792 1.00 22.35 142 GLU A C 1
ATOM 741 O O . GLU A 1 142 ? 62.204 43.282 12.622 1.00 22.27 142 GLU A O 1
ATOM 747 N N . ILE A 1 143 ? 62.663 43.781 14.773 1.00 17.54 143 ILE A N 1
ATOM 748 C CA . ILE A 1 143 ? 62.697 45.210 14.504 1.00 16.09 143 ILE A CA 1
ATOM 749 C C . ILE A 1 143 ? 64.104 45.783 14.404 1.00 19.72 143 ILE A C 1
ATOM 750 O O . ILE A 1 143 ? 64.267 46.853 13.799 1.00 19.82 143 ILE A O 1
ATOM 755 N N . VAL A 1 144 ? 65.124 45.122 14.971 1.00 21.50 144 VAL A N 1
ATOM 756 C CA . VAL A 1 144 ? 66.495 45.617 14.798 1.00 15.15 144 VAL A CA 1
ATOM 757 C C . VAL A 1 144 ? 67.505 44.516 15.116 1.00 20.56 144 VAL A C 1
ATOM 758 O O . VAL A 1 144 ? 67.266 43.649 15.961 1.00 20.53 144 VAL A O 1
ATOM 762 N N . ASP A 1 145 ? 68.637 44.552 14.414 1.00 18.67 145 ASP A N 1
ATOM 763 C CA . ASP A 1 145 ? 69.806 43.729 14.707 1.00 22.05 145 ASP A CA 1
ATOM 764 C C . ASP A 1 145 ? 70.911 44.644 15.211 1.00 18.51 145 ASP A C 1
ATOM 765 O O . ASP A 1 145 ? 71.219 45.661 14.567 1.00 18.52 145 ASP A O 1
ATOM 770 N N . LEU A 1 146 ? 71.537 44.262 16.322 1.00 19.67 146 LEU A N 1
ATOM 771 C CA . LEU A 1 146 ? 72.528 45.083 17.000 1.00 22.88 146 LEU A CA 1
ATOM 772 C C . LEU A 1 146 ? 73.806 44.283 17.244 1.00 20.11 146 LEU A C 1
ATOM 773 O O . LEU A 1 146 ? 73.763 43.066 17.407 1.00 18.40 146 LEU A O 1
ATOM 778 N N . ASP A 1 147 ? 74.944 44.981 17.263 1.00 19.07 147 ASP A N 1
ATOM 779 C CA . ASP A 1 147 ? 76.191 44.427 17.795 1.00 22.43 147 ASP A CA 1
ATOM 780 C C . ASP A 1 147 ? 76.290 44.873 19.237 1.00 20.25 147 ASP A C 1
ATOM 781 O O . ASP A 1 147 ? 76.161 46.068 19.511 1.00 20.86 147 ASP A O 1
ATOM 786 N N . LEU A 1 148 ? 76.567 43.933 20.143 1.00 20.51 148 LEU A N 1
ATOM 787 C CA . LEU A 1 148 ? 76.664 44.232 21.572 1.00 16.68 148 LEU A CA 1
ATOM 788 C C . LEU A 1 148 ? 78.102 44.033 22.041 1.00 20.98 148 LEU A C 1
ATOM 789 O O . LEU A 1 148 ? 78.733 43.022 21.706 1.00 18.06 148 LEU A O 1
ATOM 794 N N . ASN A 1 149 ? 78.618 45.011 22.783 1.00 17.93 149 ASN A N 1
ATOM 795 C CA . ASN A 1 149 ? 79.866 44.902 23.519 1.00 19.13 149 ASN A CA 1
ATOM 796 C C . ASN A 1 149 ? 79.558 45.213 24.979 1.00 22.18 149 ASN A C 1
ATOM 797 O O . ASN A 1 149 ? 78.928 46.236 25.272 1.00 24.24 149 ASN A O 1
ATOM 802 N N . VAL A 1 150 ? 79.948 44.311 25.876 1.00 16.98 150 VAL A N 1
ATOM 803 C CA . VAL A 1 150 ? 79.871 44.543 27.324 1.00 22.82 150 VAL A CA 1
ATOM 804 C C . VAL A 1 150 ? 81.244 44.262 27.909 1.00 22.90 150 VAL A C 1
ATOM 805 O O . VAL A 1 150 ? 81.799 43.187 27.673 1.00 22.01 150 VAL A O 1
ATOM 809 N N . ASP A 1 151 ? 81.774 45.198 28.708 1.00 25.43 151 ASP A N 1
ATOM 810 C CA . ASP A 1 151 ? 83.032 44.992 29.429 1.00 26.12 151 ASP A CA 1
ATOM 811 C C . ASP A 1 151 ? 82.721 44.853 30.916 1.00 23.83 151 ASP A C 1
ATOM 812 O O . ASP A 1 151 ? 82.314 45.827 31.553 1.00 24.94 151 ASP A O 1
ATOM 817 N N . LEU A 1 152 ? 82.895 43.656 31.467 1.00 22.51 152 LEU A N 1
ATOM 818 C CA . LEU A 1 152 ? 82.736 43.463 32.910 1.00 23.11 152 LEU A CA 1
ATOM 819 C C . LEU A 1 152 ? 84.085 43.615 33.591 1.00 28.73 152 LEU A C 1
ATOM 820 O O . LEU A 1 152 ? 85.092 43.094 33.103 1.00 26.12 152 LEU A O 1
ATOM 825 N N . GLN A 1 153 ? 84.096 44.301 34.738 1.00 24.30 153 GLN A N 1
ATOM 826 C CA . GLN A 1 153 ? 85.317 44.535 35.494 1.00 24.69 153 GLN A CA 1
ATOM 827 C C . GLN A 1 153 ? 85.059 44.336 36.979 1.00 26.42 153 GLN A C 1
ATOM 828 O O . GLN A 1 153 ? 84.033 44.783 37.510 1.00 24.26 153 GLN A O 1
ATOM 834 N N . THR A 1 154 ? 85.982 43.645 37.632 1.00 23.11 154 THR A N 1
ATOM 835 C CA . THR A 1 154 ? 85.944 43.485 39.083 1.00 27.28 154 THR A CA 1
ATOM 836 C C . THR A 1 154 ? 87.368 43.514 39.612 1.00 32.60 154 THR A C 1
ATOM 837 O O . THR A 1 154 ? 88.293 43.033 38.952 1.00 33.86 154 THR A O 1
ATOM 841 N N . THR A 1 155 ? 87.541 44.091 40.795 1.00 31.82 155 THR A N 1
ATOM 842 C CA . THR A 1 155 ? 88.842 44.118 41.437 1.00 31.36 155 THR A CA 1
ATOM 843 C C . THR A 1 155 ? 88.989 42.917 42.351 1.00 32.19 155 THR A C 1
ATOM 844 O O . THR A 1 155 ? 88.013 42.426 42.928 1.00 32.46 155 THR A O 1
ATOM 848 N N . VAL A 1 156 ? 90.213 42.416 42.437 1.00 29.11 156 VAL A N 1
ATOM 849 C CA . VAL A 1 156 ? 90.595 41.455 43.458 1.00 31.44 156 VAL A CA 1
ATOM 850 C C . VAL A 1 156 ? 91.765 42.059 44.212 1.00 31.49 156 VAL A C 1
ATOM 851 O O . VAL A 1 156 ? 92.599 42.771 43.641 1.00 27.11 156 VAL A O 1
ATOM 855 N N . SER A 1 157 ? 91.804 41.790 45.511 1.00 31.59 157 SER A N 1
ATOM 856 C CA . SER A 1 157 ? 92.827 42.352 46.380 1.00 34.51 157 SER A CA 1
ATOM 857 C C . SER A 1 157 ? 93.297 41.286 47.353 1.00 34.36 157 SER A C 1
ATOM 858 O O . SER A 1 157 ? 92.539 40.388 47.730 1.00 30.17 157 SER A O 1
ATOM 861 N N . ILE A 1 158 ? 94.562 41.393 47.747 1.00 37.01 158 ILE A N 1
ATOM 862 C CA . ILE A 1 158 ? 95.160 40.526 48.750 1.00 34.06 158 ILE A CA 1
ATOM 863 C C . ILE A 1 158 ? 95.567 41.396 49.933 1.00 37.98 158 ILE A C 1
ATOM 864 O O . ILE A 1 158 ? 96.185 42.452 49.750 1.00 34.92 158 ILE A O 1
ATOM 869 N N . GLU A 1 159 ? 95.189 40.973 51.132 1.00 35.79 159 GLU A N 1
ATOM 870 C CA . GLU A 1 159 ? 95.578 41.703 52.333 1.00 43.38 159 GLU A CA 1
ATOM 871 C C . GLU A 1 159 ? 97.098 41.749 52.462 1.00 43.39 159 GLU A C 1
ATOM 872 O O . GLU A 1 159 ? 97.797 40.785 52.135 1.00 42.77 159 GLU A O 1
ATOM 878 N N . THR A 1 160 ? 97.611 42.884 52.925 1.00 44.67 160 THR A N 1
ATOM 879 C CA . THR A 1 160 ? 99.046 43.070 53.076 1.00 48.44 160 THR A CA 1
ATOM 880 C C . THR A 1 160 ? 99.506 42.669 54.478 1.00 48.25 160 THR A C 1
ATOM 881 O O . THR A 1 160 ? 98.701 42.496 55.400 1.00 47.34 160 THR A O 1
ATOM 885 N N . ASP A 1 161 ? 100.825 42.499 54.614 1.00 43.01 161 ASP A N 1
ATOM 886 C CA . ASP A 1 161 ? 101.497 42.365 55.914 1.00 47.81 161 ASP A CA 1
ATOM 887 C C . ASP A 1 161 ? 101.099 41.083 56.654 1.00 48.76 161 ASP A C 1
ATOM 888 O O . ASP A 1 161 ? 100.966 41.084 57.877 1.00 40.69 161 ASP A O 1
ATOM 893 N N . THR A 1 162 ? 100.929 39.982 55.921 1.00 50.27 162 THR A N 1
ATOM 894 C CA . THR A 1 162 ? 100.771 38.679 56.559 1.00 53.95 162 THR A CA 1
ATOM 895 C C . THR A 1 162 ? 101.130 37.574 55.582 1.00 56.14 162 THR A C 1
ATOM 896 O O . THR A 1 162 ? 101.212 37.788 54.369 1.00 58.74 162 THR A O 1
ATOM 900 N N . GLU A 1 163 ? 101.328 36.377 56.137 1.00 58.44 163 GLU A N 1
ATOM 901 C CA . GLU A 1 163 ? 101.528 35.172 55.346 1.00 60.66 163 GLU A CA 1
ATOM 902 C C . GLU A 1 163 ? 100.261 34.332 55.222 1.00 58.51 163 GLU A C 1
ATOM 903 O O . GLU A 1 163 ? 100.265 33.338 54.486 1.00 63.47 163 GLU A O 1
ATOM 905 N N . ASP A 1 164 ? 99.184 34.704 55.925 1.00 55.60 164 ASP A N 1
ATOM 906 C CA . ASP A 1 164 ? 97.867 34.100 55.749 1.00 56.69 164 ASP A CA 1
ATOM 907 C C . ASP A 1 164 ? 96.922 35.137 55.148 1.00 53.72 164 ASP A C 1
ATOM 908 O O . ASP A 1 164 ? 95.966 35.569 55.808 1.00 50.20 164 ASP A O 1
ATOM 910 N N . PRO A 1 165 ? 97.148 35.552 53.899 1.00 46.22 165 PRO A N 1
ATOM 911 C CA . PRO A 1 165 ? 96.430 36.717 53.360 1.00 53.04 165 PRO A CA 1
ATOM 912 C C . PRO A 1 165 ? 95.000 36.373 52.968 1.00 51.48 165 PRO A C 1
ATOM 913 O O . PRO A 1 165 ? 94.756 35.411 52.236 1.00 49.98 165 PRO A O 1
ATOM 917 N N . GLN A 1 166 ? 94.057 37.173 53.456 1.00 46.01 166 GLN A N 1
ATOM 918 C CA . GLN A 1 166 ? 92.680 37.074 53.006 1.00 46.19 166 GLN A CA 1
ATOM 919 C C . GLN A 1 166 ? 92.530 37.721 51.636 1.00 43.43 166 GLN A C 1
ATOM 920 O O . GLN A 1 166 ? 93.283 38.630 51.271 1.00 37.36 166 GLN A O 1
ATOM 922 N N . VAL A 1 167 ? 91.544 37.239 50.879 1.00 45.36 167 VAL A N 1
ATOM 923 C CA . VAL A 1 167 ? 91.221 37.731 49.538 1.00 41.60 167 VAL A CA 1
ATOM 924 C C . VAL A 1 167 ? 89.946 38.561 49.617 1.00 36.91 167 VAL A C 1
ATOM 925 O O . VAL A 1 167 ? 88.964 38.139 50.241 1.00 38.09 167 VAL A O 1
ATOM 929 N N . VAL A 1 168 ? 89.945 39.723 48.965 1.00 30.88 168 VAL A N 1
ATOM 930 C CA . VAL A 1 168 ? 88.749 40.545 48.874 1.00 30.18 168 VAL A CA 1
ATOM 931 C C . VAL A 1 168 ? 88.417 40.758 47.400 1.00 29.07 168 VAL A C 1
ATOM 932 O O . VAL A 1 168 ? 89.224 41.323 46.651 1.00 25.38 168 VAL A O 1
ATOM 936 N N . VAL A 1 169 ? 87.229 40.314 46.994 1.00 29.35 169 VAL A N 1
ATOM 937 C CA . VAL A 1 169 ? 86.707 40.597 45.663 1.00 23.91 169 VAL A CA 1
ATOM 938 C C . VAL A 1 169 ? 85.858 41.857 45.738 1.00 24.17 169 VAL A C 1
ATOM 939 O O . VAL A 1 169 ? 84.929 41.941 46.545 1.00 25.79 169 VAL A O 1
ATOM 943 N N . GLY A 1 170 ? 86.191 42.844 44.907 1.00 26.79 170 GLY A N 1
ATOM 944 C CA . GLY A 1 170 ? 85.514 44.120 44.903 1.00 27.64 170 GLY A CA 1
ATOM 945 C C . GLY A 1 170 ? 84.167 44.066 44.200 1.00 30.85 170 GLY A C 1
ATOM 946 O O . GLY A 1 170 ? 83.663 43.015 43.804 1.00 22.55 170 GLY A O 1
ATOM 947 N N . GLU A 1 171 ? 83.567 45.234 44.062 1.00 28.73 171 GLU A N 1
ATOM 948 C CA . GLU A 1 171 ? 82.260 45.240 43.458 1.00 30.91 171 GLU A CA 1
ATOM 949 C C . GLU A 1 171 ? 82.397 45.058 41.949 1.00 30.68 171 GLU A C 1
ATOM 950 O O . GLU A 1 171 ? 83.457 45.284 41.357 1.00 27.83 171 GLU A O 1
ATOM 956 N N . CYS A 1 172 ? 81.316 44.601 41.337 1.00 30.74 172 CYS A N 1
ATOM 957 C CA . CYS A 1 172 ? 81.203 44.520 39.884 1.00 26.52 172 CYS A CA 1
ATOM 958 C C . CYS A 1 172 ? 80.117 45.513 39.479 1.00 31.56 172 CYS A C 1
ATOM 959 O O . CYS A 1 172 ? 78.941 45.307 39.792 1.00 35.36 172 CYS A O 1
ATOM 962 N N . THR A 1 173 ? 80.515 46.586 38.797 1.00 32.09 173 THR A N 1
ATOM 963 C CA . THR A 1 173 ? 79.676 47.763 38.600 1.00 38.57 173 THR A CA 1
ATOM 964 C C . THR A 1 173 ? 79.002 47.716 37.236 1.00 40.32 173 THR A C 1
ATOM 965 O O . THR A 1 173 ? 79.666 47.490 36.220 1.00 40.75 173 THR A O 1
ATOM 969 N N . ASN A 1 174 ? 77.698 47.988 37.216 1.00 42.18 174 ASN A N 1
ATOM 970 C CA . ASN A 1 174 ? 76.884 47.925 36.001 1.00 36.93 174 ASN A CA 1
ATOM 971 C C . ASN A 1 174 ? 76.812 49.308 35.344 1.00 41.69 174 ASN A C 1
ATOM 972 O O . ASN A 1 174 ? 75.755 49.916 35.175 1.00 43.65 174 ASN A O 1
ATOM 977 N N . ASN A 1 175 ? 77.976 49.800 34.971 1.00 41.90 175 ASN A N 1
ATOM 978 C CA . ASN A 1 175 ? 78.078 51.135 34.405 1.00 42.38 175 ASN A CA 1
ATOM 979 C C . ASN A 1 175 ? 77.468 51.167 33.008 1.00 39.76 175 ASN A C 1
ATOM 980 O O . ASN A 1 175 ? 77.890 50.391 32.139 1.00 41.16 175 ASN A O 1
ATOM 983 N N . PRO A 1 176 ? 76.484 52.028 32.744 1.00 40.29 176 PRO A N 1
ATOM 984 C CA . PRO A 1 176 ? 75.924 52.112 31.380 1.00 39.96 176 PRO A CA 1
ATOM 985 C C . PRO A 1 176 ? 76.972 52.350 30.301 1.00 38.72 176 PRO A C 1
ATOM 986 O O . PRO A 1 176 ? 76.823 51.860 29.172 1.00 41.00 176 PRO A O 1
ATOM 990 N N . GLU A 1 177 ? 78.043 53.075 30.620 1.00 38.23 177 GLU A N 1
ATOM 991 C CA . GLU A 1 177 ? 79.136 53.235 29.674 1.00 42.53 177 GLU A CA 1
ATOM 992 C C . GLU A 1 177 ? 79.797 51.905 29.318 1.00 39.97 177 GLU A C 1
ATOM 993 O O . GLU A 1 177 ? 80.453 51.816 28.277 1.00 30.83 177 GLU A O 1
ATOM 999 N N . SER A 1 178 ? 79.651 50.876 30.157 1.00 31.25 178 SER A N 1
ATOM 1000 C CA . SER A 1 178 ? 80.231 49.578 29.856 1.00 37.75 178 SER A CA 1
ATOM 1001 C C . SER A 1 178 ? 79.405 48.774 28.859 1.00 28.84 178 SER A C 1
ATOM 1002 O O . SER A 1 178 ? 79.812 47.670 28.499 1.00 31.90 178 SER A O 1
ATOM 1005 N N . ILE A 1 179 ? 78.248 49.276 28.446 1.00 28.48 179 ILE A N 1
ATOM 1006 C CA . ILE A 1 179 ? 77.342 48.556 27.564 1.00 23.94 179 ILE A CA 1
ATOM 1007 C C . ILE A 1 179 ? 77.242 49.363 26.282 1.00 27.65 179 ILE A C 1
ATOM 1008 O O . ILE A 1 179 ? 76.868 50.541 26.314 1.00 32.44 179 ILE A O 1
ATOM 1013 N N . SER A 1 180 ? 77.573 48.734 25.159 1.00 19.86 180 SER A N 1
ATOM 1014 C CA . SER A 1 180 ? 77.605 49.415 23.873 1.00 25.32 180 SER A CA 1
ATOM 1015 C C . SER A 1 180 ? 76.764 48.632 22.872 1.00 21.96 180 SER A C 1
ATOM 1016 O O . SER A 1 180 ? 76.961 47.424 22.715 1.00 21.29 180 SER A O 1
ATOM 1019 N N . LEU A 1 181 ? 75.823 49.312 22.211 1.00 22.08 181 LEU A N 1
ATOM 1020 C CA . LEU A 1 181 ? 74.974 48.693 21.196 1.00 21.21 181 LEU A CA 1
ATOM 1021 C C . LEU A 1 181 ? 75.108 49.485 19.904 1.00 25.78 181 LEU A C 1
ATOM 1022 O O . LEU A 1 181 ? 74.978 50.713 19.912 1.00 28.77 181 LEU A O 1
ATOM 1027 N N . THR A 1 182 ? 75.367 48.780 18.801 1.00 20.76 182 THR A N 1
ATOM 1028 C CA . THR A 1 182 ? 75.544 49.379 17.482 1.00 23.30 182 THR A CA 1
ATOM 1029 C C . THR A 1 182 ? 74.477 48.830 16.548 1.00 22.05 182 THR A C 1
ATOM 1030 O O . THR A 1 182 ? 74.370 47.612 16.377 1.00 23.06 182 THR A O 1
ATOM 1034 N N . VAL A 1 183 ? 73.710 49.719 15.921 1.00 25.12 183 VAL A N 1
ATOM 1035 C CA . VAL A 1 183 ? 72.660 49.271 15.007 1.00 19.61 183 VAL A CA 1
ATOM 1036 C C . VAL A 1 183 ? 73.298 48.732 13.733 1.00 20.91 183 VAL A C 1
ATOM 1037 O O . VAL A 1 183 ? 74.036 49.442 13.046 1.00 20.82 183 VAL A O 1
ATOM 1041 N N . LEU A 1 184 ? 72.985 47.484 13.389 1.00 18.82 184 LEU A N 1
ATOM 1042 C CA . LEU A 1 184 ? 73.440 46.901 12.133 1.00 21.25 184 LEU A CA 1
ATOM 1043 C C . LEU A 1 184 ? 72.376 46.909 11.040 1.00 22.82 184 LEU A C 1
ATOM 1044 O O . LEU A 1 184 ? 72.697 47.158 9.883 1.00 25.16 184 LEU A O 1
ATOM 1049 N N . HIS A 1 185 ? 71.125 46.602 11.370 1.00 18.33 185 HIS A N 1
ATOM 1050 C CA . HIS A 1 185 ? 70.116 46.400 10.338 1.00 18.95 185 HIS A CA 1
ATOM 1051 C C . HIS A 1 185 ? 68.736 46.563 10.962 1.00 23.54 185 HIS A C 1
ATOM 1052 O O . HIS A 1 185 ? 68.526 46.227 12.132 1.00 20.01 185 HIS A O 1
ATOM 1059 N N . SER A 1 186 ? 67.802 47.094 10.179 1.00 21.04 186 SER A N 1
ATOM 1060 C CA . SER A 1 186 ? 66.394 47.090 10.565 1.00 16.43 186 SER A CA 1
ATOM 1061 C C . SER A 1 186 ? 65.574 47.108 9.291 1.00 18.38 186 SER A C 1
ATOM 1062 O O . SER A 1 186 ? 65.725 48.035 8.495 1.00 20.67 186 SER A O 1
ATOM 1065 N N . ARG A 1 187 ? 64.708 46.116 9.111 1.00 19.26 187 ARG A N 1
ATOM 1066 C CA . ARG A 1 187 ? 63.894 46.103 7.903 1.00 26.71 187 ARG A CA 1
ATOM 1067 C C . ARG A 1 187 ? 62.912 47.265 7.857 1.00 27.42 187 ARG A C 1
ATOM 1068 O O . ARG A 1 187 ? 62.288 47.491 6.815 1.00 25.70 187 ARG A O 1
ATOM 1076 N N . PHE A 1 188 ? 62.785 48.010 8.946 1.00 25.45 188 PHE A N 1
ATOM 1077 C CA . PHE A 1 188 ? 61.942 49.193 9.005 1.00 30.61 188 PHE A CA 1
ATOM 1078 C C . PHE A 1 188 ? 62.693 50.460 8.634 1.00 27.44 188 PHE A C 1
ATOM 1079 O O . PHE A 1 188 ? 62.098 51.537 8.635 1.00 28.07 188 PHE A O 1
ATOM 1087 N N . GLY A 1 189 ? 63.975 50.354 8.302 1.00 24.98 189 GLY A N 1
ATOM 1088 C CA . GLY A 1 189 ? 64.751 51.532 8.003 1.00 26.20 189 GLY A CA 1
ATOM 1089 C C . GLY A 1 189 ? 65.601 51.918 9.185 1.00 26.27 189 GLY A C 1
ATOM 1090 O O . GLY A 1 189 ? 65.117 51.955 10.324 1.00 23.99 189 GLY A O 1
ATOM 1091 N N . LEU A 1 190 ? 66.876 52.209 8.922 1.00 22.53 190 LEU A N 1
ATOM 1092 C CA . LEU A 1 190 ? 67.819 52.481 10.004 1.00 28.57 190 LEU A CA 1
ATOM 1093 C C . LEU A 1 190 ? 67.414 53.684 10.846 1.00 34.17 190 LEU A C 1
ATOM 1094 O O . LEU A 1 190 ? 67.727 53.730 12.041 1.00 28.11 190 LEU A O 1
ATOM 1099 N N . VAL A 1 191 ? 66.747 54.681 10.259 1.00 31.66 191 VAL A N 1
ATOM 1100 C CA . VAL A 1 191 ? 66.424 55.888 11.019 1.00 33.85 191 VAL A CA 1
ATOM 1101 C C . VAL A 1 191 ? 64.973 55.914 11.485 1.00 37.29 191 VAL A C 1
ATOM 1102 O O . VAL A 1 191 ? 64.546 56.894 12.111 1.00 38.06 191 VAL A O 1
ATOM 1106 N N . ASN A 1 192 ? 64.216 54.851 11.232 1.00 31.99 192 ASN A N 1
ATOM 1107 C CA . ASN A 1 192 ? 62.870 54.739 11.769 1.00 30.26 192 ASN A CA 1
ATOM 1108 C C . ASN A 1 192 ? 62.872 54.776 13.296 1.00 32.76 192 ASN A C 1
ATOM 1109 O O . ASN A 1 192 ? 63.803 54.305 13.953 1.00 26.30 192 ASN A O 1
ATOM 1114 N N . ASP A 1 193 ? 61.788 55.317 13.860 1.00 32.77 193 ASP A N 1
ATOM 1115 C CA . ASP A 1 193 ? 61.660 55.420 15.313 1.00 27.13 193 ASP A CA 1
ATOM 1116 C C . ASP A 1 193 ? 61.673 54.058 15.998 1.00 27.48 193 ASP A C 1
ATOM 1117 O O . ASP A 1 193 ? 62.045 53.959 17.176 1.00 31.31 193 ASP A O 1
ATOM 1122 N N . VAL A 1 194 ? 61.234 53.004 15.308 1.00 26.94 194 VAL A N 1
ATOM 1123 C CA . VAL A 1 194 ? 61.210 51.692 15.943 1.00 26.80 194 VAL A CA 1
ATOM 1124 C C . VAL A 1 194 ? 62.619 51.216 16.276 1.00 25.81 194 VAL A C 1
ATOM 1125 O O . VAL A 1 194 ? 62.791 50.388 17.172 1.00 25.31 194 VAL A O 1
ATOM 1129 N N . VAL A 1 195 ? 63.641 51.731 15.591 1.00 26.15 195 VAL A N 1
ATOM 1130 C CA . VAL A 1 195 ? 65.005 51.306 15.892 1.00 27.01 195 VAL A CA 1
ATOM 1131 C C . VAL A 1 195 ? 65.404 51.766 17.281 1.00 24.33 195 VAL A C 1
ATOM 1132 O O . VAL A 1 195 ? 65.946 50.986 18.064 1.00 24.76 195 VAL A O 1
ATOM 1136 N N . ASP A 1 196 ? 65.130 53.038 17.610 1.00 26.56 196 ASP A N 1
ATOM 1137 C CA . ASP A 1 196 ? 65.498 53.573 18.922 1.00 27.23 196 ASP A CA 1
ATOM 1138 C C . ASP A 1 196 ? 64.747 52.863 20.040 1.00 25.68 196 ASP A C 1
ATOM 1139 O O . ASP A 1 196 ? 65.274 52.710 21.148 1.00 26.33 196 ASP A O 1
ATOM 1144 N N . ILE A 1 197 ? 63.506 52.456 19.774 1.00 24.78 197 ILE A N 1
ATOM 1145 C CA . ILE A 1 197 ? 62.750 51.635 20.716 1.00 28.89 197 ILE A CA 1
ATOM 1146 C C . ILE A 1 197 ? 63.436 50.289 20.939 1.00 25.41 197 ILE A C 1
ATOM 1147 O O . ILE A 1 197 ? 63.536 49.808 22.075 1.00 24.06 197 ILE A O 1
ATOM 1152 N N . GLY A 1 198 ? 63.865 49.634 19.855 1.00 25.21 198 GLY A N 1
ATOM 1153 C CA . GLY A 1 198 ? 64.563 48.367 20.005 1.00 22.78 198 GLY A CA 1
ATOM 1154 C C . GLY A 1 198 ? 65.864 48.504 20.771 1.00 20.29 198 GLY A C 1
ATOM 1155 O O . GLY A 1 198 ? 66.181 47.677 21.629 1.00 21.72 198 GLY A O 1
ATOM 1156 N N . VAL A 1 199 ? 66.635 49.549 20.467 1.00 20.54 199 VAL A N 1
ATOM 1157 C CA . VAL A 1 199 ? 67.915 49.769 21.130 1.00 19.51 199 VAL A CA 1
ATOM 1158 C C . VAL A 1 199 ? 67.710 49.971 22.624 1.00 26.92 199 VAL A C 1
ATOM 1159 O O . VAL A 1 199 ? 68.412 49.385 23.460 1.00 22.37 199 VAL A O 1
ATOM 1163 N N . ASN A 1 200 ? 66.768 50.837 22.982 1.00 25.62 200 ASN A N 1
ATOM 1164 C CA . ASN A 1 200 ? 66.552 51.127 24.396 1.00 26.86 200 ASN A CA 1
ATOM 1165 C C . ASN A 1 200 ? 66.035 49.902 25.132 1.00 22.64 200 ASN A C 1
ATOM 1166 O O . ASN A 1 200 ? 66.399 49.668 26.292 1.00 20.32 200 ASN A O 1
ATOM 1171 N N . LEU A 1 201 ? 65.184 49.108 24.477 1.00 22.51 201 LEU A N 1
ATOM 1172 C CA . LEU A 1 201 ? 64.716 47.866 25.085 1.00 21.34 201 LEU A CA 1
ATOM 1173 C C . LEU A 1 201 ? 65.870 46.879 25.287 1.00 23.00 201 LEU A C 1
ATOM 1174 O O . LEU A 1 201 ? 65.985 46.260 26.353 1.00 20.60 201 LEU A O 1
ATOM 1179 N N . ALA A 1 202 ? 66.756 46.734 24.288 1.00 17.41 202 ALA A N 1
ATOM 1180 C CA . ALA A 1 202 ? 67.906 45.840 24.456 1.00 18.59 202 ALA A CA 1
ATOM 1181 C C . ALA A 1 202 ? 68.845 46.310 25.579 1.00 17.98 202 ALA A C 1
ATOM 1182 O O . ALA A 1 202 ? 69.366 45.486 26.344 1.00 18.94 202 ALA A O 1
ATOM 1184 N N A ARG A 1 203 ? 69.068 47.623 25.678 0.46 19.32 203 ARG A N 1
ATOM 1185 N N B ARG A 1 203 ? 69.091 47.622 25.675 0.54 19.16 203 ARG A N 1
ATOM 1186 C CA A ARG A 1 203 ? 69.956 48.143 26.715 0.46 19.86 203 ARG A CA 1
ATOM 1187 C CA B ARG A 1 203 ? 69.975 48.100 26.736 0.54 19.71 203 ARG A CA 1
ATOM 1188 C C A ARG A 1 203 ? 69.383 47.894 28.103 0.46 21.25 203 ARG A C 1
ATOM 1189 C C B ARG A 1 203 ? 69.374 47.826 28.105 0.54 21.13 203 ARG A C 1
ATOM 1190 O O A ARG A 1 203 ? 70.124 47.563 29.038 0.46 20.08 203 ARG A O 1
ATOM 1191 O O B ARG A 1 203 ? 70.086 47.409 29.028 0.54 20.04 203 ARG A O 1
ATOM 1206 N N . ARG A 1 204 ? 68.069 48.070 28.258 1.00 20.17 204 ARG A N 1
ATOM 1207 C CA . ARG A 1 204 ? 67.412 47.783 29.526 1.00 23.50 204 ARG A CA 1
ATOM 1208 C C . ARG A 1 204 ? 67.540 46.311 29.883 1.00 20.13 204 ARG A C 1
ATOM 1209 O O . ARG A 1 204 ? 67.848 45.964 31.027 1.00 21.86 204 ARG A O 1
ATOM 1212 N N . VAL A 1 205 ? 67.371 45.429 28.899 1.00 16.40 205 VAL A N 1
ATOM 1213 C CA . VAL A 1 205 ? 67.455 43.998 29.179 1.00 18.44 205 VAL A CA 1
ATOM 1214 C C . VAL A 1 205 ? 68.883 43.599 29.551 1.00 19.26 205 VAL A C 1
ATOM 1215 O O . VAL A 1 205 ? 69.117 42.920 30.561 1.00 17.03 205 VAL A O 1
ATOM 1219 N N . VAL A 1 206 ? 69.858 44.015 28.740 1.00 16.59 206 VAL A N 1
ATOM 1220 C CA . VAL A 1 206 ? 71.252 43.676 29.011 1.00 14.29 206 VAL A CA 1
ATOM 1221 C C . VAL A 1 206 ? 71.671 44.218 30.368 1.00 19.16 206 VAL A C 1
ATOM 1222 O O . VAL A 1 206 ? 72.315 43.523 31.160 1.00 18.69 206 VAL A O 1
ATOM 1226 N N . SER A 1 207 ? 71.330 45.473 30.647 1.00 15.59 207 SER A N 1
ATOM 1227 C CA . SER A 1 207 ? 71.699 46.058 31.936 1.00 19.98 207 SER A CA 1
ATOM 1228 C C . SER A 1 207 ? 71.101 45.269 33.105 1.00 18.90 207 SER A C 1
ATOM 1229 O O . SER A 1 207 ? 71.777 45.024 34.107 1.00 20.21 207 SER A O 1
ATOM 1232 N N . SER A 1 208 ? 69.840 44.859 32.995 1.00 20.85 208 SER A N 1
ATOM 1233 C CA . SER A 1 208 ? 69.232 44.075 34.064 1.00 18.48 208 SER A CA 1
ATOM 1234 C C . SER A 1 208 ? 69.937 42.738 34.225 1.00 22.52 208 SER A C 1
ATOM 1235 O O . SER A 1 208 ? 70.116 42.242 35.350 1.00 17.12 208 SER A O 1
ATOM 1238 N N . VAL A 1 209 ? 70.361 42.140 33.107 1.00 15.83 209 VAL A N 1
ATOM 1239 C CA . VAL A 1 209 ? 70.988 40.832 33.198 1.00 16.89 209 VAL A CA 1
ATOM 1240 C C . VAL A 1 209 ? 72.397 40.951 33.760 1.00 15.31 209 VAL A C 1
ATOM 1241 O O . VAL A 1 209 ? 72.842 40.084 34.527 1.00 16.92 209 VAL A O 1
ATOM 1245 N N . VAL A 1 210 ? 73.127 42.015 33.393 1.00 15.51 210 VAL A N 1
ATOM 1246 C CA . VAL A 1 210 ? 74.446 42.239 33.989 1.00 18.73 210 VAL A CA 1
ATOM 1247 C C . VAL A 1 210 ? 74.325 42.404 35.504 1.00 21.68 210 VAL A C 1
ATOM 1248 O O . VAL A 1 210 ? 75.061 41.780 36.281 1.00 18.38 210 VAL A O 1
ATOM 1252 N N . GLU A 1 211 ? 73.363 43.214 35.956 1.00 21.02 211 GLU A N 1
ATOM 1253 C CA . GLU A 1 211 ? 73.267 43.443 37.399 1.00 22.85 211 GLU A CA 1
ATOM 1254 C C . GLU A 1 211 ? 72.817 42.186 38.139 1.00 18.84 211 GLU A C 1
ATOM 1255 O O . GLU A 1 211 ? 73.344 41.865 39.211 1.00 22.43 211 GLU A O 1
ATOM 1261 N N . GLY A 1 212 ? 71.849 41.463 37.590 1.00 18.42 212 GLY A N 1
ATOM 1262 C CA . GLY A 1 212 ? 71.233 40.360 38.298 1.00 19.76 212 GLY A CA 1
ATOM 1263 C C . GLY A 1 212 ? 71.929 39.021 38.159 1.00 18.50 212 GLY A C 1
ATOM 1264 O O . GLY A 1 212 ? 71.766 38.152 39.021 1.00 19.81 212 GLY A O 1
ATOM 1265 N N . GLU A 1 213 ? 72.714 38.836 37.091 1.00 18.30 213 GLU A N 1
ATOM 1266 C CA . GLU A 1 213 ? 73.283 37.525 36.794 1.00 16.15 213 GLU A CA 1
ATOM 1267 C C . GLU A 1 213 ? 74.778 37.580 36.536 1.00 17.90 213 GLU A C 1
ATOM 1268 O O . GLU A 1 213 ? 75.536 36.853 37.182 1.00 17.55 213 GLU A O 1
ATOM 1274 N N . LEU A 1 214 ? 75.231 38.403 35.583 1.00 17.15 214 LEU A N 1
ATOM 1275 C CA . LEU A 1 214 ? 76.633 38.300 35.170 1.00 18.40 214 LEU A CA 1
ATOM 1276 C C . LEU A 1 214 ? 77.578 38.828 36.255 1.00 18.67 214 LEU A C 1
ATOM 1277 O O . LEU A 1 214 ? 78.569 38.173 36.602 1.00 18.62 214 LEU A O 1
ATOM 1282 N N . CYS A 1 215 ? 77.318 40.026 36.774 1.00 16.41 215 CYS A N 1
ATOM 1283 C CA . CYS A 1 215 ? 78.212 40.545 37.807 1.00 18.34 215 CYS A CA 1
ATOM 1284 C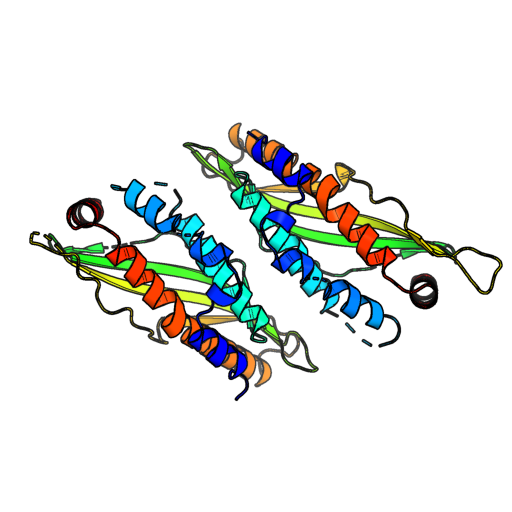 C . CYS A 1 215 ? 78.203 39.643 39.031 1.00 17.81 215 CYS A C 1
ATOM 1285 O O . CYS A 1 215 ? 79.289 39.273 39.506 1.00 21.10 215 CYS A O 1
ATOM 1288 N N . PRO A 1 216 ? 77.052 39.217 39.551 1.00 18.15 216 PRO A N 1
ATOM 1289 C CA . PRO A 1 216 ? 77.084 38.278 40.689 1.00 18.98 216 PRO A CA 1
ATOM 1290 C C . PRO A 1 216 ? 77.862 37.010 40.407 1.00 22.77 216 PRO A C 1
ATOM 1291 O O . PRO A 1 216 ? 78.622 36.554 41.269 1.00 17.83 216 PRO A O 1
ATOM 1295 N N . ARG A 1 217 ? 77.714 36.425 39.213 1.00 17.92 217 ARG A N 1
ATOM 1296 C CA . ARG A 1 217 ? 78.445 35.196 38.924 1.00 16.63 217 ARG A CA 1
ATOM 1297 C C . ARG A 1 217 ? 79.942 35.457 38.791 1.00 17.57 217 ARG A C 1
ATOM 1298 O O . ARG A 1 217 ? 80.765 34.653 39.258 1.00 19.14 217 ARG A O 1
ATOM 1306 N N . PHE A 1 218 ? 80.307 36.582 38.167 1.00 17.16 218 PHE A N 1
ATOM 1307 C CA . PHE A 1 218 ? 81.700 37.014 38.073 1.00 15.78 218 PHE A CA 1
ATOM 1308 C C . PHE A 1 218 ? 82.338 37.070 39.464 1.00 21.89 218 PHE A C 1
ATOM 1309 O O . PHE A 1 218 ? 83.412 36.506 39.696 1.00 19.40 218 PHE A O 1
ATOM 1317 N N . ARG A 1 219 ? 81.677 37.743 40.402 1.00 17.85 219 ARG A N 1
ATOM 1318 C CA . ARG A 1 219 ? 82.220 37.824 41.754 1.00 20.74 219 ARG A CA 1
ATOM 1319 C C . ARG A 1 219 ? 82.325 36.441 42.384 1.00 22.42 219 ARG A C 1
ATOM 1320 O O . ARG A 1 219 ? 83.332 36.123 43.027 1.00 24.87 219 ARG A O 1
ATOM 1328 N N . GLU A 1 220 ? 81.306 35.594 42.183 1.00 21.36 220 GLU A N 1
ATOM 1329 C CA . GLU A 1 220 ? 81.298 34.251 42.765 1.00 24.14 220 GLU A CA 1
ATOM 1330 C C . GLU A 1 220 ? 82.462 33.409 42.243 1.00 28.24 220 GLU A C 1
ATOM 1331 O O . GLU A 1 220 ? 83.116 32.682 43.007 1.00 20.68 220 GLU A O 1
ATOM 1337 N N . LEU A 1 221 ? 82.746 33.509 40.946 1.00 21.52 221 LEU A N 1
ATOM 1338 C CA . LEU A 1 221 ? 83.861 32.773 40.359 1.00 22.54 221 LEU A CA 1
ATOM 1339 C C . LEU A 1 221 ? 85.183 33.215 40.951 1.00 22.85 221 LEU A C 1
ATOM 1340 O O . LEU A 1 221 ? 86.036 32.380 41.274 1.00 28.64 221 LEU A O 1
ATOM 1345 N N . LEU A 1 222 ? 85.379 34.524 41.090 1.00 22.30 222 LEU A N 1
ATOM 1346 C CA . LEU A 1 222 ? 86.620 35.013 41.678 1.00 25.13 222 LEU A CA 1
ATOM 1347 C C . LEU A 1 222 ? 86.729 34.629 43.150 1.00 26.20 222 LEU A C 1
ATOM 1348 O O . LEU A 1 222 ? 87.831 34.369 43.643 1.00 26.86 222 LEU A O 1
ATOM 1353 N N . GLU A 1 223 ? 85.604 34.607 43.871 1.00 27.09 223 GLU A N 1
ATOM 1354 C CA . GLU A 1 223 ? 85.619 34.192 45.276 1.00 28.40 223 GLU A CA 1
ATOM 1355 C C . GLU A 1 223 ? 85.877 32.700 45.440 1.00 36.28 223 GLU A C 1
ATOM 1356 O O . GLU A 1 223 ? 86.202 32.266 46.548 1.00 34.41 223 GLU A O 1
ATOM 1362 N N . SER A 1 224 ? 85.744 31.907 44.374 1.00 30.24 224 SER A N 1
ATOM 1363 C CA . SER A 1 224 ? 86.085 30.491 44.440 1.00 35.81 224 SER A CA 1
ATOM 1364 C C . SER A 1 224 ? 87.585 30.229 44.312 1.00 42.57 224 SER A C 1
ATOM 1365 O O . SER A 1 224 ? 88.023 29.113 44.611 1.00 42.30 224 SER A O 1
ATOM 1368 N N . LEU A 1 225 ? 88.375 31.213 43.878 1.00 42.67 225 LEU A N 1
ATOM 1369 C CA . LEU A 1 225 ? 89.814 31.026 43.730 1.00 39.97 225 LEU A CA 1
ATOM 1370 C C . LEU A 1 225 ? 90.500 30.940 45.092 1.00 47.59 225 LEU A C 1
ATOM 1371 O O . LEU A 1 225 ? 90.018 31.477 46.093 1.00 45.00 225 LEU A O 1
ATOM 1376 N N . ASP A 1 226 ? 91.651 30.271 45.116 1.00 52.16 226 ASP A N 1
ATOM 1377 C CA . ASP A 1 226 ? 92.423 30.117 46.345 1.00 55.36 226 ASP A CA 1
ATOM 1378 C C . ASP A 1 226 ? 93.245 31.369 46.632 1.00 51.77 226 ASP A C 1
ATOM 1379 O O . ASP A 1 226 ? 93.670 32.085 45.718 1.00 49.26 226 ASP A O 1
ATOM 1384 N N . ALA A 1 227 ? 93.471 31.622 47.927 1.00 49.01 227 ALA A N 1
ATOM 1385 C CA . ALA A 1 227 ? 94.265 32.779 48.330 1.00 47.70 227 ALA A CA 1
ATOM 1386 C C . ALA A 1 227 ? 95.641 32.761 47.680 1.00 47.35 227 ALA A C 1
ATOM 1387 O O . ALA A 1 227 ? 96.119 33.791 47.190 1.00 47.20 227 ALA A O 1
ATOM 1389 N N . GLU A 1 228 ? 96.293 31.596 47.662 1.00 52.52 228 GLU A N 1
ATOM 1390 C CA . GLU A 1 228 ? 97.583 31.487 46.992 1.00 51.47 228 GLU A CA 1
ATOM 1391 C C . GLU A 1 228 ? 97.453 31.730 45.495 1.00 49.64 228 GLU A C 1
ATOM 1392 O O . GLU A 1 228 ? 98.359 32.298 44.875 1.00 46.35 228 GLU A O 1
ATOM 1394 N N . CYS A 1 229 ? 96.336 31.310 44.897 1.00 53.29 229 CYS A N 1
ATOM 1395 C CA . CYS A 1 229 ? 96.150 31.514 43.463 1.00 49.52 229 CYS A CA 1
ATOM 1396 C C . CYS A 1 229 ? 96.015 32.998 43.140 1.00 46.70 229 CYS A C 1
ATOM 1397 O O . CYS A 1 229 ? 96.730 33.525 42.278 1.00 47.39 229 CYS A O 1
ATOM 1400 N N . VAL A 1 230 ? 95.113 33.690 43.838 1.00 41.40 230 VAL A N 1
ATOM 1401 C CA . VAL A 1 230 ? 94.929 35.123 43.612 1.00 39.38 230 VAL A CA 1
ATOM 1402 C C . VAL A 1 230 ? 96.239 35.874 43.821 1.00 44.20 230 VAL A C 1
ATOM 1403 O O . VAL A 1 230 ? 96.603 36.754 43.031 1.00 41.06 230 VAL A O 1
ATOM 1407 N N . GLU A 1 231 ? 96.966 35.537 44.889 1.00 46.52 231 GLU A N 1
ATOM 1408 C CA . GLU A 1 231 ? 98.289 36.112 45.119 1.00 44.97 231 GLU A CA 1
ATOM 1409 C C . GLU A 1 231 ? 99.196 35.899 43.913 1.00 42.92 231 GLU A C 1
ATOM 1410 O O . GLU A 1 231 ? 99.799 36.846 43.396 1.00 45.32 231 GLU A O 1
ATOM 1416 N N . LYS A 1 232 ? 99.295 34.650 43.450 1.00 44.27 232 LYS A N 1
ATOM 1417 C CA . LYS A 1 232 ? 100.088 34.338 42.260 1.00 48.38 232 LYS A CA 1
ATOM 1418 C C . LYS A 1 232 ? 99.656 35.177 41.057 1.00 52.77 232 LYS A C 1
ATOM 1419 O O . LYS A 1 232 ? 100.501 35.709 40.327 1.00 52.79 232 LYS A O 1
ATOM 1422 N N . LEU A 1 233 ? 98.343 35.332 40.853 1.00 50.78 233 LEU A N 1
ATOM 1423 C CA . LEU A 1 233 ? 97.849 36.045 39.678 1.00 50.04 233 LEU A CA 1
ATOM 1424 C C . LEU A 1 233 ? 98.120 37.545 39.755 1.00 49.76 233 LEU A C 1
ATOM 1425 O O . LEU A 1 233 ? 98.539 38.150 38.763 1.00 48.31 233 LEU A O 1
ATOM 1430 N N . ILE A 1 234 ? 97.873 38.165 40.916 1.00 46.67 234 ILE A N 1
ATOM 1431 C CA . ILE A 1 234 ? 98.051 39.611 41.044 1.00 43.83 234 ILE A CA 1
ATOM 1432 C C . ILE A 1 234 ? 99.493 40.007 40.760 1.00 45.67 234 ILE A C 1
ATOM 1433 O O . ILE A 1 234 ? 99.757 41.042 40.141 1.00 50.47 234 ILE A O 1
ATOM 1438 N N . GLY A 1 235 ? 100.448 39.207 41.229 1.00 46.16 235 GLY A N 1
ATOM 1439 C CA . GLY A 1 235 ? 101.841 39.529 40.974 1.00 52.34 235 GLY A CA 1
ATOM 1440 C C . GLY A 1 235 ? 102.185 39.471 39.499 1.00 55.93 235 GLY A C 1
ATOM 1441 O O . GLY A 1 235 ? 102.879 40.349 38.977 1.00 54.54 235 GLY A O 1
ATOM 1442 N N . GLU A 1 236 ? 101.683 38.443 38.804 1.00 56.18 236 GLU A N 1
ATOM 1443 C CA . GLU A 1 236 ? 101.956 38.273 37.381 1.00 56.47 236 GLU A CA 1
ATOM 1444 C C . GLU A 1 236 ? 101.407 39.415 36.537 1.00 56.48 236 GLU A C 1
ATOM 1445 O O . GLU A 1 236 ? 101.901 39.638 35.427 1.00 61.71 236 GLU A O 1
ATOM 1451 N N . SER A 1 237 ? 100.411 40.147 37.031 1.00 51.56 237 SER A N 1
ATOM 1452 C CA . SER A 1 237 ? 99.759 41.183 36.236 1.00 54.76 237 SER A CA 1
ATOM 1453 C C . SER A 1 237 ? 100.478 42.528 36.289 1.00 49.66 237 SER A C 1
ATOM 1454 O O . SER A 1 237 ? 99.877 43.539 35.912 1.00 47.09 237 SER A O 1
ATOM 1457 N N . GLN A 1 238 ? 101.729 42.566 36.743 1.00 56.33 238 GLN A N 1
ATOM 1458 C CA . GLN A 1 238 ? 102.457 43.822 36.919 1.00 56.58 238 GLN A CA 1
ATOM 1459 C C . GLN A 1 238 ? 103.535 44.024 35.853 1.00 56.97 238 GLN A C 1
ATOM 1460 O O . GLN A 1 238 ? 104.030 45.140 35.658 1.00 55.77 238 GLN A O 1
ATOM 1462 N N . ASP B 1 37 ? 84.395 4.479 18.680 1.00 49.89 37 ASP B N 1
ATOM 1463 C CA . ASP B 1 37 ? 85.634 5.253 18.669 1.00 48.12 37 ASP B CA 1
ATOM 1464 C C . ASP B 1 37 ? 85.476 6.571 19.429 1.00 46.61 37 ASP B C 1
ATOM 1465 O O . ASP B 1 37 ? 84.933 6.591 20.536 1.00 55.72 37 ASP B O 1
ATOM 1466 N N . VAL B 1 38 ? 85.952 7.671 18.831 1.00 47.96 38 VAL B N 1
ATOM 1467 C CA . VAL B 1 38 ? 85.845 8.982 19.476 1.00 45.39 38 VAL B CA 1
ATOM 1468 C C . VAL B 1 38 ? 84.387 9.381 19.662 1.00 45.86 38 VAL B C 1
ATOM 1469 O O . VAL B 1 38 ? 84.038 10.063 20.635 1.00 46.94 38 VAL B O 1
ATOM 1473 N N . LEU B 1 39 ? 83.514 8.954 18.755 1.00 42.05 39 LEU B N 1
ATOM 1474 C CA . LEU B 1 39 ? 82.106 9.311 18.811 1.00 38.98 39 LEU B CA 1
ATOM 1475 C C . LEU B 1 39 ? 81.290 8.392 19.711 1.00 39.47 39 LEU B C 1
ATOM 1476 O O . LEU B 1 39 ? 80.058 8.510 19.729 1.00 35.58 39 LEU B O 1
ATOM 1481 N N . ARG B 1 40 ? 81.936 7.490 20.457 1.00 36.88 40 ARG B N 1
ATOM 1482 C CA . ARG B 1 40 ? 81.199 6.578 21.327 1.00 37.54 40 ARG B CA 1
ATOM 1483 C C . ARG B 1 40 ? 80.277 7.343 22.268 1.00 38.81 40 ARG B C 1
ATOM 1484 O O . ARG B 1 40 ? 79.105 6.986 22.442 1.00 41.66 40 ARG B O 1
ATOM 1486 N N . LYS B 1 41 ? 80.790 8.417 22.869 1.00 37.10 41 LYS B N 1
ATOM 1487 C CA . LYS B 1 41 ? 79.977 9.207 23.786 1.00 35.84 41 LYS B CA 1
ATOM 1488 C C . LYS B 1 41 ? 78.770 9.800 23.068 1.00 33.59 41 LYS B C 1
ATOM 1489 O O . LYS B 1 41 ? 77.645 9.743 23.577 1.00 30.96 41 LYS B O 1
ATOM 1492 N N . LEU B 1 42 ? 78.988 10.361 21.875 1.00 36.72 42 LEU B N 1
ATOM 1493 C CA . LEU B 1 42 ? 77.880 10.871 21.066 1.00 33.85 42 LEU B CA 1
ATOM 1494 C C . LEU B 1 42 ? 76.889 9.763 20.724 1.00 32.32 42 LEU B C 1
ATOM 1495 O O . LEU B 1 42 ? 75.671 9.942 20.848 1.00 35.02 42 LEU B O 1
ATOM 1500 N N . LYS B 1 43 ? 77.394 8.598 20.301 1.00 38.32 43 LYS B N 1
ATOM 1501 C CA . LYS B 1 43 ? 76.500 7.529 19.855 1.00 37.35 43 LYS B CA 1
ATOM 1502 C C . LYS B 1 43 ? 75.590 7.060 20.981 1.00 41.45 43 LYS B C 1
ATOM 1503 O O . LYS B 1 43 ? 74.388 6.856 20.769 1.00 38.52 43 LYS B O 1
ATOM 1506 N N . SER B 1 44 ? 76.138 6.898 22.193 1.00 33.43 44 SER B N 1
ATOM 1507 C CA . SER B 1 44 ? 75.299 6.520 23.322 1.00 35.45 44 SER B CA 1
ATOM 1508 C C . SER B 1 44 ? 74.265 7.599 23.610 1.00 38.93 44 SER B C 1
ATOM 1509 O O . SER B 1 44 ? 73.093 7.294 23.868 1.00 42.40 44 SER B O 1
ATOM 1512 N N . GLY B 1 45 ? 74.680 8.868 23.576 1.00 37.85 45 GLY B N 1
ATOM 1513 C CA . GLY B 1 45 ? 73.722 9.946 23.759 1.00 37.73 45 GLY B CA 1
ATOM 1514 C C . GLY B 1 45 ? 72.602 9.899 22.735 1.00 35.69 45 GLY B C 1
ATOM 1515 O O . GLY B 1 45 ? 71.429 10.073 23.074 1.00 41.17 45 GLY B O 1
ATOM 1516 N N . LEU B 1 46 ? 72.947 9.642 21.471 1.00 37.46 46 LEU B N 1
ATOM 1517 C CA . LEU B 1 46 ? 71.928 9.519 20.433 1.00 39.19 46 LEU B CA 1
ATOM 1518 C C . LEU B 1 46 ? 71.040 8.298 20.653 1.00 41.84 46 LEU B C 1
ATOM 1519 O O . LEU B 1 46 ? 69.848 8.330 20.316 1.00 41.69 46 LEU B O 1
ATOM 1524 N N . GLU B 1 47 ? 71.596 7.221 21.215 1.00 39.28 47 GLU B N 1
ATOM 1525 C CA . GLU B 1 47 ? 70.788 6.047 21.530 1.00 38.18 47 GLU B CA 1
ATOM 1526 C C . GLU B 1 47 ? 69.777 6.356 22.629 1.00 39.34 47 GLU B C 1
ATOM 1527 O O . GLU B 1 47 ? 68.593 6.022 22.510 1.00 43.18 47 GLU B O 1
ATOM 1530 N N . ARG B 1 48 ? 70.219 7.000 23.709 1.00 42.46 48 ARG B N 1
ATOM 1531 C CA . ARG B 1 48 ? 69.267 7.403 24.737 1.00 40.96 48 ARG B CA 1
ATOM 1532 C C . ARG B 1 48 ? 68.311 8.484 24.246 1.00 41.87 48 ARG B C 1
ATOM 1533 O O . ARG B 1 48 ? 67.197 8.599 24.772 1.00 42.87 48 ARG B O 1
ATOM 1535 N N . GLY B 1 49 ? 68.704 9.257 23.236 1.00 42.25 49 GLY B N 1
ATOM 1536 C CA . GLY B 1 49 ? 67.972 10.458 22.889 1.00 39.35 49 GLY B CA 1
ATOM 1537 C C . GLY B 1 49 ? 68.600 11.672 23.548 1.00 42.46 49 GLY B C 1
ATOM 1538 O O . GLY B 1 49 ? 68.800 11.705 24.769 1.00 39.83 49 GLY B O 1
ATOM 1539 N N . LEU B 1 50 ? 68.924 12.679 22.738 1.00 41.37 50 LEU B N 1
ATOM 1540 C CA . LEU B 1 50 ? 69.618 13.853 23.244 1.00 39.48 50 LEU B CA 1
ATOM 1541 C C . LEU B 1 50 ? 68.751 14.678 24.182 1.00 42.96 50 LEU B C 1
ATOM 1542 O O . LEU B 1 50 ? 69.293 15.441 24.989 1.00 41.06 50 LEU B O 1
ATOM 1547 N N . ASP B 1 51 ? 67.426 14.523 24.122 1.00 35.01 51 ASP B N 1
ATOM 1548 C CA . ASP B 1 51 ? 66.569 15.260 25.046 1.00 41.70 51 ASP B CA 1
ATOM 1549 C C . ASP B 1 51 ? 66.741 14.800 26.494 1.00 43.21 51 ASP B C 1
ATOM 1550 O O . ASP B 1 51 ? 66.357 15.534 27.415 1.00 38.64 51 ASP B O 1
ATOM 1555 N N . THR B 1 52 ? 67.328 13.619 26.717 1.00 41.34 52 THR B N 1
ATOM 1556 C CA . THR B 1 52 ? 67.611 13.162 28.074 1.00 44.09 52 THR B CA 1
ATOM 1557 C C . THR B 1 52 ? 68.680 14.007 28.759 1.00 40.49 52 THR B C 1
ATOM 1558 O O . THR B 1 52 ? 68.822 13.933 29.986 1.00 40.01 52 THR B O 1
ATOM 1562 N N . PHE B 1 53 ? 69.432 14.803 28.000 1.00 37.23 53 PHE B N 1
ATOM 1563 C CA . PHE B 1 53 ? 70.475 15.660 28.543 1.00 38.56 53 PHE B CA 1
ATOM 1564 C C . PHE B 1 53 ? 70.035 17.108 28.732 1.00 42.97 53 PHE B C 1
ATOM 1565 O O . PHE B 1 53 ? 70.803 17.901 29.293 1.00 38.93 53 PHE B O 1
ATOM 1573 N N . ASP B 1 54 ? 68.842 17.483 28.256 1.00 39.81 54 ASP B N 1
ATOM 1574 C CA . ASP B 1 54 ? 68.402 18.876 28.334 1.00 35.73 54 ASP B CA 1
ATOM 1575 C C . ASP B 1 54 ? 66.876 18.875 28.255 1.00 40.97 54 ASP B C 1
ATOM 1576 O O . ASP B 1 54 ? 66.309 18.785 27.162 1.00 37.80 54 ASP B O 1
ATOM 1581 N N . SER B 1 55 ? 66.235 19.002 29.418 1.00 37.99 55 SER B N 1
ATOM 1582 C CA . SER B 1 55 ? 64.783 18.916 29.490 1.00 41.78 55 SER B CA 1
ATOM 1583 C C . SER B 1 55 ? 64.096 20.017 28.696 1.00 36.64 55 SER B C 1
ATOM 1584 O O . SER B 1 55 ? 62.920 19.872 28.350 1.00 45.58 55 SER B O 1
ATOM 1587 N N . THR B 1 56 ? 64.791 21.117 28.403 1.00 38.59 56 THR B N 1
ATOM 1588 C CA . THR B 1 56 ? 64.154 22.193 27.651 1.00 40.88 56 THR B CA 1
ATOM 1589 C C . THR B 1 56 ? 63.932 21.835 26.183 1.00 41.86 56 THR B C 1
ATOM 1590 O O . THR B 1 56 ? 63.145 22.514 25.512 1.00 39.88 56 THR B O 1
ATOM 1594 N N . ILE B 1 57 ? 64.596 20.791 25.668 1.00 37.54 57 ILE B N 1
ATOM 1595 C CA . ILE B 1 57 ? 64.422 20.436 24.255 1.00 39.34 57 ILE B CA 1
ATOM 1596 C C . ILE B 1 57 ? 62.970 20.067 23.978 1.00 40.39 57 ILE B C 1
ATOM 1597 O O . ILE B 1 57 ? 62.345 20.589 23.048 1.00 38.98 57 ILE B O 1
ATOM 1602 N N . GLU B 1 58 ? 62.404 19.174 24.797 1.00 43.72 58 GLU B N 1
ATOM 1603 C CA . GLU B 1 58 ? 61.025 18.757 24.569 1.00 46.90 58 GLU B CA 1
ATOM 1604 C C . GLU B 1 58 ? 60.055 19.917 24.723 1.00 45.42 58 GLU B C 1
ATOM 1605 O O . GLU B 1 58 ? 59.048 19.982 24.008 1.00 48.13 58 GLU B O 1
ATOM 1611 N N . ILE B 1 59 ? 60.350 20.854 25.627 1.00 42.76 59 ILE B N 1
ATOM 1612 C CA . ILE B 1 59 ? 59.501 22.034 25.775 1.00 45.56 59 ILE B CA 1
ATOM 1613 C C . ILE B 1 59 ? 59.435 22.811 24.464 1.00 43.18 59 ILE B C 1
ATOM 1614 O O . ILE B 1 59 ? 58.358 23.229 24.024 1.00 45.19 59 ILE B O 1
ATOM 1618 N N . ILE B 1 60 ? 60.589 23.020 23.821 1.00 40.52 60 ILE B N 1
ATOM 1619 C CA . ILE B 1 60 ? 60.602 23.723 22.540 1.00 42.79 60 ILE B CA 1
ATOM 1620 C C . ILE B 1 60 ? 59.826 22.933 21.489 1.00 39.06 60 ILE B C 1
ATOM 1621 O O . ILE B 1 60 ? 59.076 23.508 20.687 1.00 43.11 60 ILE B O 1
ATOM 1634 N N . GLN B 1 62 ? 57.211 21.044 21.881 1.00 47.20 62 GLN B N 1
ATOM 1635 C CA . GLN B 1 62 ? 55.793 21.343 22.068 1.00 48.81 62 GLN B CA 1
ATOM 1636 C C . GLN B 1 62 ? 55.462 22.755 21.600 1.00 46.25 62 GLN B C 1
ATOM 1637 O O . GLN B 1 62 ? 54.428 22.979 20.956 1.00 48.82 62 GLN B O 1
ATOM 1641 N N . ASN B 1 63 ? 56.336 23.719 21.905 1.00 40.80 63 ASN B N 1
ATOM 1642 C CA . ASN B 1 63 ? 56.137 25.080 21.423 1.00 48.15 63 ASN B CA 1
ATOM 1643 C C . ASN B 1 63 ? 56.067 25.114 19.905 1.00 48.29 63 ASN B C 1
ATOM 1644 O O . ASN B 1 63 ? 55.200 25.781 19.327 1.00 54.43 63 ASN B O 1
ATOM 1649 N N . LEU B 1 64 ? 56.985 24.404 19.245 1.00 45.83 64 LEU 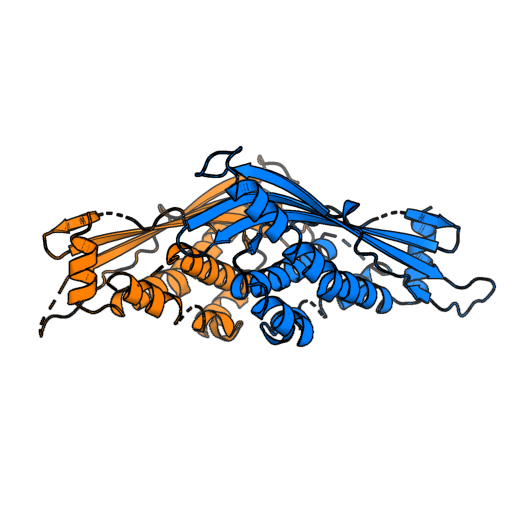B N 1
ATOM 1650 C CA . LEU B 1 64 ? 56.962 24.308 17.788 1.00 47.92 64 LEU B CA 1
ATOM 1651 C C . LEU B 1 64 ? 55.646 23.716 17.301 1.00 48.57 64 LEU B C 1
ATOM 1652 O O . LEU B 1 64 ? 54.993 24.274 16.413 1.00 49.09 64 LEU B O 1
ATOM 1657 N N . LYS B 1 65 ? 55.247 22.579 17.873 1.00 49.57 65 LYS B N 1
ATOM 1658 C CA . LYS B 1 65 ? 53.990 21.944 17.492 1.00 49.60 65 LYS B CA 1
ATOM 1659 C C . LYS B 1 65 ? 52.835 22.928 17.584 1.00 52.67 65 LYS B C 1
ATOM 1660 O O . LYS B 1 65 ? 52.014 23.038 16.665 1.00 54.33 65 LYS B O 1
ATOM 1666 N N . THR B 1 66 ? 52.772 23.667 18.693 1.00 53.09 66 THR B N 1
ATOM 1667 C CA . THR B 1 66 ? 51.762 24.704 18.849 1.00 50.43 66 THR B CA 1
ATOM 1668 C C . THR B 1 66 ? 51.956 25.813 17.830 1.00 51.26 66 THR B C 1
ATOM 1669 O O . THR B 1 66 ? 50.989 26.289 17.227 1.00 54.62 66 THR B O 1
ATOM 1673 N N . GLU B 1 67 ? 53.201 26.237 17.623 1.00 55.54 67 GLU B N 1
ATOM 1674 C CA . GLU B 1 67 ? 53.468 27.284 16.642 1.00 56.41 67 GLU B CA 1
ATOM 1675 C C . GLU B 1 67 ? 52.998 26.873 15.252 1.00 57.37 67 GLU B C 1
ATOM 1676 O O . GLU B 1 67 ? 52.310 27.641 14.568 1.00 59.62 67 GLU B O 1
ATOM 1682 N N . LEU B 1 68 ? 53.366 25.666 14.815 1.00 54.31 68 LEU B N 1
ATOM 1683 C CA . LEU B 1 68 ? 52.909 25.179 13.517 1.00 56.30 68 LEU B CA 1
ATOM 1684 C C . LEU B 1 68 ? 51.389 25.156 13.450 1.00 60.11 68 LEU B C 1
ATOM 1685 O O . LEU B 1 68 ? 50.792 25.644 12.481 1.00 62.41 68 LEU B O 1
ATOM 1690 N N . GLU B 1 69 ? 50.747 24.592 14.481 1.00 61.51 69 GLU B N 1
ATOM 1691 C CA . GLU B 1 69 ? 49.289 24.600 14.555 1.00 58.91 69 GLU B CA 1
ATOM 1692 C C . GLU B 1 69 ? 48.740 26.011 14.398 1.00 63.38 69 GLU B C 1
ATOM 1693 O O . GLU B 1 69 ? 47.709 26.218 13.748 1.00 65.08 69 GLU B O 1
ATOM 1696 N N . SER B 1 70 ? 49.437 26.998 14.965 1.00 63.99 70 SER B N 1
ATOM 1697 C CA . SER B 1 70 ? 48.982 28.380 14.871 1.00 63.59 70 SER B CA 1
ATOM 1698 C C . SER B 1 70 ? 48.938 28.868 13.430 1.00 65.28 70 SER B C 1
ATOM 1699 O O . SER B 1 70 ? 48.096 29.705 13.084 1.00 67.35 70 SER B O 1
ATOM 1702 N N . ARG B 1 71 ? 49.818 28.359 12.570 1.00 64.45 71 ARG B N 1
ATOM 1703 C CA . ARG B 1 71 ? 49.818 28.865 11.206 1.00 67.42 71 ARG B CA 1
ATOM 1704 C C . ARG B 1 71 ? 48.600 28.416 10.408 1.00 69.17 71 ARG B C 1
ATOM 1705 O O . ARG B 1 71 ? 48.453 28.820 9.248 1.00 68.05 71 ARG B O 1
ATOM 1713 N N . CYS B 1 72 ? 47.718 27.616 10.994 1.00 70.55 72 CYS B N 1
ATOM 1714 C CA . CYS B 1 72 ? 46.491 27.233 10.317 1.00 72.77 72 CYS B CA 1
ATOM 1715 C C . CYS B 1 72 ? 45.273 27.834 11.011 1.00 70.79 72 CYS B C 1
ATOM 1716 O O . CYS B 1 72 ? 45.017 29.035 10.898 1.00 70.13 72 CYS B O 1
ATOM 1719 N N . GLU B 1 81 ? 58.876 33.275 13.622 1.00 61.39 81 GLU B N 1
ATOM 1720 C CA . GLU B 1 81 ? 58.095 32.617 14.667 1.00 60.36 81 GLU B CA 1
ATOM 1721 C C . GLU B 1 81 ? 58.448 31.130 14.759 1.00 56.59 81 GLU B C 1
ATOM 1722 O O . GLU B 1 81 ? 59.152 30.699 15.684 1.00 50.14 81 GLU B O 1
ATOM 1728 N N . THR B 1 82 ? 57.935 30.347 13.802 1.00 54.09 82 THR B N 1
ATOM 1729 C CA . THR B 1 82 ? 58.332 28.947 13.704 1.00 50.38 82 THR B CA 1
ATOM 1730 C C . THR B 1 82 ? 59.838 28.830 13.503 1.00 47.95 82 THR B C 1
ATOM 1731 O O . THR B 1 82 ? 60.494 27.990 14.132 1.00 44.38 82 THR B O 1
ATOM 1735 N N . GLU B 1 83 ? 60.401 29.691 12.647 1.00 43.97 83 GLU B N 1
ATOM 1736 C CA . GLU B 1 83 ? 61.840 29.706 12.402 1.00 47.96 83 GLU B CA 1
ATOM 1737 C C . GLU B 1 83 ? 62.628 29.908 13.692 1.00 41.32 83 GLU B C 1
ATOM 1738 O O . GLU B 1 83 ? 63.650 29.248 13.909 1.00 43.88 83 GLU B O 1
ATOM 1744 N N . ASN B 1 84 ? 62.162 30.799 14.569 1.00 43.55 84 ASN B N 1
ATOM 1745 C CA . ASN B 1 84 ? 62.878 31.051 15.819 1.00 46.68 84 ASN B CA 1
ATOM 1746 C C . ASN B 1 84 ? 62.811 29.846 16.750 1.00 41.72 84 ASN B C 1
ATOM 1747 O O . ASN B 1 84 ? 63.825 29.446 17.334 1.00 41.27 84 ASN B O 1
ATOM 1752 N N . PHE B 1 85 ? 61.623 29.263 16.923 1.00 34.95 85 PHE B N 1
ATOM 1753 C CA . PHE B 1 85 ? 61.544 28.013 17.669 1.00 37.67 85 PHE B CA 1
ATOM 1754 C C . PHE B 1 85 ? 62.440 26.956 17.037 1.00 40.32 85 PHE B C 1
ATOM 1755 O O . PHE B 1 85 ? 63.090 26.172 17.740 1.00 33.75 85 PHE B O 1
ATOM 1763 N N . LEU B 1 86 ? 62.487 26.928 15.704 1.00 34.99 86 LEU B N 1
ATOM 1764 C CA . LEU B 1 86 ? 63.328 25.967 15.005 1.00 36.28 86 LEU B CA 1
ATOM 1765 C C . LEU B 1 86 ? 64.799 26.210 15.314 1.00 32.40 86 LEU B C 1
ATOM 1766 O O . LEU B 1 86 ? 65.554 25.268 15.579 1.00 31.41 86 LEU B O 1
ATOM 1771 N N . GLU B 1 87 ? 65.224 27.476 15.266 1.00 33.08 87 GLU B N 1
ATOM 1772 C CA . GLU B 1 87 ? 66.588 27.824 15.650 1.00 33.15 87 GLU B CA 1
ATOM 1773 C C . GLU B 1 87 ? 66.879 27.395 17.081 1.00 33.24 87 GLU B C 1
ATOM 1774 O O . GLU B 1 87 ? 67.944 26.830 17.360 1.00 31.43 87 GLU B O 1
ATOM 1780 N N . GLN B 1 88 ? 65.933 27.633 17.994 1.00 33.43 88 GLN B N 1
ATOM 1781 C CA . GLN B 1 88 ? 66.144 27.299 19.399 1.00 36.93 88 GLN B CA 1
ATOM 1782 C C . GLN B 1 88 ? 66.313 25.802 19.590 1.00 33.41 88 GLN B C 1
ATOM 1783 O O . GLN B 1 88 ? 67.214 25.351 20.307 1.00 35.42 88 GLN B O 1
ATOM 1789 N N . LEU B 1 89 ? 65.422 25.020 18.977 1.00 31.28 89 LEU B N 1
ATOM 1790 C CA . LEU B 1 89 ? 65.486 23.568 19.081 1.00 31.77 89 LEU B CA 1
ATOM 1791 C C . LEU B 1 89 ? 66.816 23.045 18.564 1.00 27.62 89 LEU B C 1
ATOM 1792 O O . LEU B 1 89 ? 67.512 22.290 19.251 1.00 28.09 89 LEU B O 1
ATOM 1797 N N . ILE B 1 90 ? 67.189 23.446 17.351 1.00 27.36 90 ILE B N 1
ATOM 1798 C CA . ILE B 1 90 ? 68.431 22.958 16.764 1.00 27.85 90 ILE B CA 1
ATOM 1799 C C . ILE B 1 90 ? 69.620 23.400 17.602 1.00 27.95 90 ILE B C 1
ATOM 1800 O O . ILE B 1 90 ? 70.570 22.634 17.806 1.00 23.73 90 ILE B O 1
ATOM 1805 N N . SER B 1 91 ? 69.568 24.637 18.117 1.00 29.69 91 SER B N 1
ATOM 1806 C CA . SER B 1 91 ? 70.631 25.156 18.974 1.00 28.60 91 SER B CA 1
ATOM 1807 C C . SER B 1 91 ? 70.813 24.284 20.203 1.00 26.96 91 SER B C 1
ATOM 1808 O O . SER B 1 91 ? 71.929 23.841 20.504 1.00 28.94 91 SER B O 1
ATOM 1811 N N . ARG B 1 92 ? 69.725 24.059 20.950 1.00 27.85 92 ARG B N 1
ATOM 1812 C CA . ARG B 1 92 ? 69.809 23.228 22.146 1.00 28.02 92 ARG B CA 1
ATOM 1813 C C . ARG B 1 92 ? 70.323 21.840 21.804 1.00 29.48 92 ARG B C 1
ATOM 1814 O O . ARG B 1 92 ? 71.077 21.242 22.580 1.00 19.79 92 ARG B O 1
ATOM 1822 N N . ILE B 1 93 ? 69.920 21.299 20.648 1.00 22.39 93 ILE B N 1
ATOM 1823 C CA . ILE B 1 93 ? 70.394 19.967 20.280 1.00 22.68 93 ILE B CA 1
ATOM 1824 C C . ILE B 1 93 ? 71.906 19.972 20.118 1.00 22.66 93 ILE B C 1
ATOM 1825 O O . ILE B 1 93 ? 72.609 19.116 20.665 1.00 22.00 93 ILE B O 1
ATOM 1830 N N . PHE B 1 94 ? 72.434 20.952 19.384 1.00 21.19 94 PHE B N 1
ATOM 1831 C CA . PHE B 1 94 ? 73.878 21.030 19.212 1.00 21.53 94 PHE B CA 1
ATOM 1832 C C . PHE B 1 94 ? 74.612 21.417 20.493 1.00 24.34 94 PHE B C 1
ATOM 1833 O O . PHE B 1 94 ? 75.816 21.157 20.611 1.00 23.08 94 PHE B O 1
ATOM 1841 N N . GLN B 1 95 ? 73.922 22.007 21.468 1.00 27.86 95 GLN B N 1
ATOM 1842 C CA . GLN B 1 95 ? 74.587 22.253 22.744 1.00 28.56 95 GLN B CA 1
ATOM 1843 C C . GLN B 1 95 ? 74.771 20.967 23.537 1.00 29.12 95 GLN B C 1
ATOM 1844 O O . GLN B 1 95 ? 75.744 20.843 24.290 1.00 30.98 95 GLN B O 1
ATOM 1850 N N . VAL B 1 96 ? 73.861 19.999 23.390 1.00 26.27 96 VAL B N 1
ATOM 1851 C CA . VAL B 1 96 ? 74.110 18.686 23.978 1.00 26.69 96 VAL B CA 1
ATOM 1852 C C . VAL B 1 96 ? 75.263 18.008 23.256 1.00 30.67 96 VAL B C 1
ATOM 1853 O O . VAL B 1 96 ? 76.142 17.401 23.887 1.00 31.28 96 VAL B O 1
ATOM 1857 N N . VAL B 1 97 ? 75.315 18.156 21.926 1.00 25.17 97 VAL B N 1
ATOM 1858 C CA . VAL B 1 97 ? 76.381 17.543 21.138 1.00 22.40 97 VAL B CA 1
ATOM 1859 C C . VAL B 1 97 ? 77.739 18.061 21.577 1.00 27.51 97 VAL B C 1
ATOM 1860 O O . VAL B 1 97 ? 78.732 17.320 21.579 1.00 28.26 97 VAL B O 1
ATOM 1864 N N . SER B 1 98 ? 77.808 19.348 21.940 1.00 29.82 98 SER B N 1
ATOM 1865 C CA . SER B 1 98 ? 79.051 19.942 22.426 1.00 29.17 98 SER B CA 1
ATOM 1866 C C . SER B 1 98 ? 79.472 19.381 23.785 1.00 30.35 98 SER B C 1
ATOM 1867 O O . SER B 1 98 ? 80.662 19.407 24.112 1.00 31.23 98 SER B O 1
ATOM 1870 N N . ARG B 1 99 ? 78.525 18.896 24.594 1.00 26.94 99 ARG B N 1
ATOM 1871 C CA . ARG B 1 99 ? 78.871 18.203 25.830 1.00 33.64 99 ARG B CA 1
ATOM 1872 C C . ARG B 1 99 ? 79.351 16.782 25.573 1.00 36.69 99 ARG B C 1
ATOM 1873 O O . ARG B 1 99 ? 79.979 16.176 26.450 1.00 33.54 99 ARG B O 1
ATOM 1881 N N . LEU B 1 100 ? 79.079 16.230 24.395 1.00 30.76 100 LEU B N 1
ATOM 1882 C CA . LEU B 1 100 ? 79.487 14.870 24.110 1.00 32.59 100 LEU B CA 1
ATOM 1883 C C . LEU B 1 100 ? 80.663 14.776 23.154 1.00 32.35 100 LEU B C 1
ATOM 1884 O O . LEU B 1 100 ? 81.189 13.675 22.974 1.00 31.56 100 LEU B O 1
ATOM 1889 N N . THR B 1 101 ? 81.087 15.887 22.543 1.00 30.03 101 THR B N 1
ATOM 1890 C CA . THR B 1 101 ? 82.108 15.877 21.497 1.00 25.56 101 THR B CA 1
ATOM 1891 C C . THR B 1 101 ? 82.957 17.134 21.595 1.00 27.64 101 THR B C 1
ATOM 1892 O O . THR B 1 101 ? 82.632 18.077 22.324 1.00 30.51 101 THR B O 1
ATOM 1896 N N . GLY B 1 102 ? 84.033 17.156 20.800 1.00 29.55 102 GLY B N 1
ATOM 1897 C CA . GLY B 1 102 ? 84.807 18.353 20.544 1.00 27.16 102 GLY B CA 1
ATOM 1898 C C . GLY B 1 102 ? 84.284 19.247 19.435 1.00 24.40 102 GLY B C 1
ATOM 1899 O O . GLY B 1 102 ? 84.987 20.178 19.032 1.00 24.07 102 GLY B O 1
ATOM 1900 N N . VAL B 1 103 ? 83.074 19.008 18.925 1.00 24.71 103 VAL B N 1
ATOM 1901 C CA . VAL B 1 103 ? 82.518 19.786 17.816 1.00 24.49 103 VAL B CA 1
ATOM 1902 C C . VAL B 1 103 ? 81.458 20.715 18.390 1.00 24.48 103 VAL B C 1
ATOM 1903 O O . VAL B 1 103 ? 80.414 20.262 18.878 1.00 24.98 103 VAL B O 1
ATOM 1907 N N . ARG B 1 104 ? 81.734 22.007 18.349 1.00 23.68 104 ARG B N 1
ATOM 1908 C CA . ARG B 1 104 ? 80.916 23.015 19.008 1.00 28.56 104 ARG B CA 1
ATOM 1909 C C . ARG B 1 104 ? 80.211 23.825 17.939 1.00 19.69 104 ARG B C 1
ATOM 1910 O O . ARG B 1 104 ? 80.835 24.651 17.270 1.00 21.94 104 ARG B O 1
ATOM 1918 N N . ILE B 1 105 ? 78.909 23.607 17.806 1.00 20.93 105 ILE B N 1
ATOM 1919 C CA . ILE B 1 105 ? 78.100 24.238 16.769 1.00 18.79 105 ILE B CA 1
ATOM 1920 C C . ILE B 1 105 ? 77.141 25.205 17.445 1.00 19.68 105 ILE B C 1
ATOM 1921 O O . ILE B 1 105 ? 76.389 24.820 18.354 1.00 23.05 105 ILE B O 1
ATOM 1926 N N . ARG B 1 106 ? 77.193 26.465 17.031 1.00 22.36 106 ARG B N 1
ATOM 1927 C CA . ARG B 1 106 ? 76.343 27.489 17.616 1.00 22.94 106 ARG B CA 1
ATOM 1928 C C . ARG B 1 106 ? 76.077 28.559 16.567 1.00 23.62 106 ARG B C 1
ATOM 1929 O O . ARG B 1 106 ? 76.408 28.393 15.386 1.00 27.69 106 ARG B O 1
ATOM 1937 N N . ASN B 1 107 ? 75.465 29.666 17.000 1.00 24.69 107 ASN B N 1
ATOM 1938 C CA . ASN B 1 107 ? 75.006 30.710 16.082 1.00 24.45 107 ASN B CA 1
ATOM 1939 C C . ASN B 1 107 ? 74.104 30.126 14.983 1.00 25.11 107 ASN B C 1
ATOM 1940 O O . ASN B 1 107 ? 74.170 30.515 13.817 1.00 23.72 107 ASN B O 1
ATOM 1945 N N . VAL B 1 108 ? 73.244 29.187 15.371 1.00 25.59 108 VAL B N 1
ATOM 1946 C CA . VAL B 1 108 ? 72.389 28.482 14.420 1.00 24.66 108 VAL B CA 1
ATOM 1947 C C . VAL B 1 108 ? 71.352 29.432 13.835 1.00 28.15 108 VAL B C 1
ATOM 1948 O O . VAL B 1 108 ? 70.702 30.197 14.566 1.00 28.01 108 VAL B O 1
ATOM 1952 N N . GLN B 1 109 ? 71.150 29.360 12.516 1.00 23.19 109 GLN B N 1
ATOM 1953 C CA . GLN B 1 109 ? 70.174 30.227 11.872 1.00 32.38 109 GLN B CA 1
ATOM 1954 C C . GLN B 1 109 ? 69.392 29.486 10.791 1.00 32.66 109 GLN B C 1
ATOM 1955 O O . GLN B 1 109 ? 69.949 28.678 10.042 1.00 29.56 109 GLN B O 1
ATOM 1961 N N . VAL B 1 110 ? 68.093 29.752 10.737 1.00 29.84 110 VAL B N 1
ATOM 1962 C CA . VAL B 1 110 ? 67.196 29.180 9.744 1.00 32.72 110 VAL B CA 1
ATOM 1963 C C . VAL B 1 110 ? 66.501 30.327 9.025 1.00 37.65 110 VAL B C 1
ATOM 1964 O O . VAL B 1 110 ? 65.561 30.927 9.553 1.00 34.07 110 VAL B O 1
ATOM 1968 N N . PRO B 1 111 ? 66.959 30.691 7.817 1.00 41.06 111 PRO B N 1
ATOM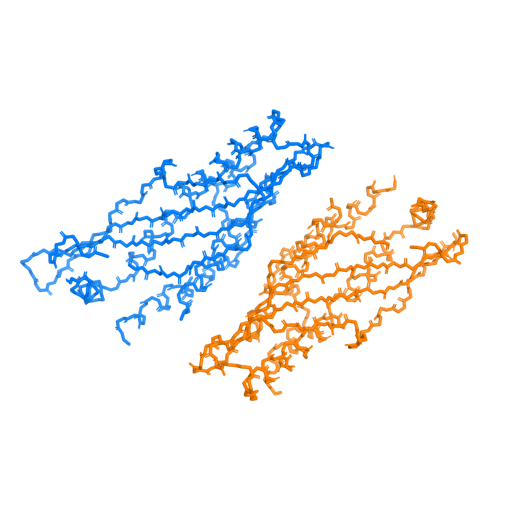 1969 C CA . PRO B 1 111 ? 66.376 31.842 7.108 1.00 49.75 111 PRO B CA 1
ATOM 1970 C C . PRO B 1 111 ? 64.872 31.737 6.911 1.00 48.02 111 PRO B C 1
ATOM 1974 N N . ASP B 1 112 ? 64.446 30.756 6.120 1.00 50.89 112 ASP B N 1
ATOM 1975 C CA . ASP B 1 112 ? 63.034 30.588 5.806 1.00 51.12 112 ASP B CA 1
ATOM 1976 C C . ASP B 1 112 ? 62.756 29.116 5.553 1.00 49.61 112 ASP B C 1
ATOM 1977 O O . ASP B 1 112 ? 63.486 28.469 4.798 1.00 48.28 112 ASP B O 1
ATOM 1979 N N . ILE B 1 113 ? 61.722 28.588 6.207 1.00 53.78 113 ILE B N 1
ATOM 1980 C CA . ILE B 1 113 ? 61.191 27.284 5.832 1.00 49.11 113 ILE B CA 1
ATOM 1981 C C . ILE B 1 113 ? 60.445 27.441 4.515 1.00 53.57 113 ILE B C 1
ATOM 1982 O O . ILE B 1 113 ? 59.435 28.150 4.439 1.00 55.28 113 ILE B O 1
ATOM 1987 N N . THR B 1 114 ? 60.953 26.805 3.471 1.00 47.00 114 THR B N 1
ATOM 1988 C CA . THR B 1 114 ? 60.346 26.880 2.153 1.00 47.89 114 THR B CA 1
ATOM 1989 C C . THR B 1 114 ? 59.444 25.669 1.941 1.00 43.73 114 THR B C 1
ATOM 1990 O O . THR B 1 114 ? 59.742 24.562 2.409 1.00 39.78 114 THR B O 1
ATOM 2002 N N . GLU B 1 116 ? 57.375 24.070 -1.440 1.00 32.75 116 GLU B N 1
ATOM 2003 C CA . GLU B 1 116 ? 57.128 24.127 -2.876 1.00 35.86 116 GLU B CA 1
ATOM 2004 C C . GLU B 1 116 ? 56.117 23.041 -3.212 1.00 28.16 116 GLU B C 1
ATOM 2005 O O . GLU B 1 116 ? 56.413 21.848 -3.074 1.00 31.52 116 GLU B O 1
ATOM 2011 N N . ALA B 1 117 ? 54.917 23.449 -3.606 1.00 27.92 117 ALA B N 1
ATOM 2012 C CA . ALA B 1 117 ? 53.893 22.479 -3.965 1.00 25.86 117 ALA B CA 1
ATOM 2013 C C . ALA B 1 117 ? 54.370 21.640 -5.147 1.00 19.40 117 ALA B C 1
ATOM 2014 O O . ALA B 1 117 ? 54.906 22.171 -6.126 1.00 24.12 117 ALA B O 1
ATOM 2016 N N . THR B 1 118 ? 54.230 20.321 -5.017 1.00 20.17 118 THR B N 1
ATOM 2017 C CA . THR B 1 118 ? 54.498 19.394 -6.106 1.00 23.92 118 THR B CA 1
ATOM 2018 C C . THR B 1 118 ? 53.219 18.856 -6.729 1.00 27.16 118 THR B C 1
ATOM 2019 O O . THR B 1 118 ? 53.268 18.294 -7.824 1.00 24.05 118 THR B O 1
ATOM 2023 N N . SER B 1 119 ? 52.093 19.006 -6.049 1.00 23.56 119 SER B N 1
ATOM 2024 C CA . SER B 1 119 ? 50.785 18.684 -6.602 1.00 29.38 119 SER B CA 1
ATOM 2025 C C . SER B 1 119 ? 49.744 19.435 -5.789 1.00 35.76 119 SER B C 1
ATOM 2026 O O . SER B 1 119 ? 50.072 20.269 -4.938 1.00 30.42 119 SER B O 1
ATOM 2029 N N . GLU B 1 120 ? 48.480 19.115 -6.044 1.00 37.55 120 GLU B N 1
ATOM 2030 C CA . GLU B 1 120 ? 47.388 19.751 -5.325 1.00 37.84 120 GLU B CA 1
ATOM 2031 C C . GLU B 1 120 ? 47.431 19.411 -3.838 1.00 37.05 120 GLU B C 1
ATOM 2032 O O . GLU B 1 120 ? 46.974 20.203 -3.005 1.00 40.41 120 GLU B O 1
ATOM 2038 N N . ASN B 1 121 ? 47.995 18.255 -3.489 1.00 34.86 121 ASN B N 1
ATOM 2039 C CA . ASN B 1 121 ? 47.983 17.744 -2.123 1.00 39.29 121 ASN B CA 1
ATOM 2040 C C . ASN B 1 121 ? 49.360 17.259 -1.680 1.00 32.62 121 ASN B C 1
ATOM 2041 O O . ASN B 1 121 ? 49.454 16.358 -0.838 1.00 35.26 121 ASN B O 1
ATOM 2046 N N . SER B 1 122 ? 50.434 17.806 -2.252 1.00 32.79 122 SER B N 1
ATOM 2047 C CA . SER B 1 122 ? 51.783 17.377 -1.881 1.00 29.03 122 SER B CA 1
ATOM 2048 C C . SER B 1 122 ? 52.735 18.555 -2.019 1.00 28.82 122 SER B C 1
ATOM 2049 O O . SER B 1 122 ? 52.484 19.492 -2.775 1.00 25.30 122 SER B O 1
ATOM 2052 N N . ALA B 1 123 ? 53.842 18.503 -1.280 1.00 26.14 123 ALA B N 1
ATOM 2053 C CA . ALA B 1 123 ? 54.794 19.603 -1.356 1.00 29.53 123 ALA B CA 1
ATOM 2054 C C . ALA B 1 123 ? 56.141 19.141 -0.826 1.00 27.02 123 ALA B C 1
ATOM 2055 O O . ALA B 1 123 ? 56.210 18.237 0.005 1.00 28.97 123 ALA B O 1
ATOM 2057 N N . ASN B 1 124 ? 57.205 19.724 -1.370 1.00 26.43 124 ASN B N 1
ATOM 2058 C CA . ASN B 1 124 ? 58.544 19.545 -0.827 1.00 31.10 124 ASN B CA 1
ATOM 2059 C C . ASN B 1 124 ? 58.740 20.587 0.272 1.00 29.62 124 ASN B C 1
ATOM 2060 O O . ASN B 1 124 ? 58.398 21.759 0.087 1.00 32.37 124 ASN B O 1
ATOM 2065 N N . VAL B 1 125 ? 59.270 20.159 1.410 1.00 29.17 125 VAL B N 1
ATOM 2066 C CA . VAL B 1 125 ? 59.485 21.024 2.571 1.00 29.44 125 VAL B CA 1
ATOM 2067 C C . VAL B 1 125 ? 60.983 21.100 2.851 1.00 35.02 125 VAL B C 1
ATOM 2068 O O . VAL B 1 125 ? 61.632 20.064 3.036 1.00 35.04 125 VAL B O 1
ATOM 2072 N N . LEU B 1 126 ? 61.526 22.321 2.891 1.00 34.90 126 LEU B N 1
ATOM 2073 C CA . LEU B 1 126 ? 62.962 22.565 3.019 1.00 33.85 126 LEU B CA 1
ATOM 2074 C C . LEU B 1 126 ? 63.251 23.419 4.253 1.00 36.75 126 LEU B C 1
ATOM 2075 O O . LEU B 1 126 ? 62.613 24.459 4.457 1.00 36.18 126 LEU B O 1
ATOM 2080 N N . ILE B 1 127 ? 64.195 22.970 5.076 1.00 38.38 127 ILE B N 1
ATOM 2081 C CA . ILE B 1 127 ? 64.708 23.729 6.210 1.00 31.54 127 ILE B CA 1
ATOM 2082 C C . ILE B 1 127 ? 66.200 23.956 5.987 1.00 29.17 127 ILE B C 1
ATOM 2083 O O . ILE B 1 127 ? 67.008 23.046 6.165 1.00 29.68 127 ILE B O 1
ATOM 2088 N N . PRO B 1 128 ? 66.599 25.143 5.541 1.00 27.46 128 PRO B N 1
ATOM 2089 C CA . PRO B 1 128 ? 68.026 25.432 5.384 1.00 28.60 128 PRO B CA 1
ATOM 2090 C C . PRO B 1 128 ? 68.601 25.847 6.734 1.00 31.73 128 PRO B C 1
ATOM 2091 O O . PRO B 1 128 ? 67.985 26.627 7.463 1.00 30.36 128 PRO B O 1
ATOM 2095 N N . ILE B 1 129 ? 69.753 25.283 7.088 1.00 27.06 129 ILE B N 1
ATOM 2096 C CA . ILE B 1 129 ? 70.388 25.527 8.382 1.00 24.46 129 ILE B CA 1
ATOM 2097 C C . ILE B 1 129 ? 71.779 26.081 8.127 1.00 28.17 129 ILE B C 1
ATOM 2098 O O . ILE B 1 129 ? 72.526 25.547 7.295 1.00 21.79 129 ILE B O 1
ATOM 2103 N N . THR B 1 130 ? 72.113 27.173 8.810 1.00 24.98 130 THR B N 1
ATOM 2104 C CA . THR B 1 130 ? 73.476 27.685 8.819 1.00 22.14 130 THR B CA 1
ATOM 2105 C C . THR B 1 130 ? 73.923 27.809 10.269 1.00 26.14 130 THR B C 1
ATOM 2106 O O . THR B 1 130 ? 73.108 28.039 11.173 1.00 22.39 130 THR B O 1
ATOM 2110 N N . ALA B 1 131 ? 75.220 27.632 10.484 1.00 20.70 131 ALA B N 1
ATOM 2111 C CA . ALA B 1 131 ? 75.743 27.657 11.848 1.00 23.29 131 ALA B CA 1
ATOM 2112 C C . ALA B 1 131 ? 77.253 27.822 11.782 1.00 24.54 131 ALA B C 1
ATOM 2113 O O . ALA B 1 131 ? 77.875 27.627 10.726 1.00 25.25 131 ALA B O 1
ATOM 2115 N N . ASP B 1 132 ? 77.829 28.226 12.912 1.00 23.98 132 ASP B N 1
ATOM 2116 C CA . ASP B 1 132 ? 79.273 28.342 13.044 1.00 25.51 132 ASP B CA 1
ATOM 2117 C C . ASP B 1 132 ? 79.771 27.123 13.796 1.00 25.67 132 ASP B C 1
ATOM 2118 O O . ASP B 1 132 ? 79.147 26.692 14.771 1.00 25.26 132 ASP B O 1
ATOM 2123 N N . VAL B 1 133 ? 80.897 26.571 13.347 1.00 23.03 133 VAL B N 1
ATOM 2124 C CA . VAL B 1 133 ? 81.454 25.345 13.916 1.00 22.38 133 VAL B CA 1
ATOM 2125 C C . VAL B 1 133 ? 82.866 25.647 14.392 1.00 24.50 133 VAL B C 1
ATOM 2126 O O . VAL B 1 133 ? 83.631 26.304 13.679 1.00 28.26 133 VAL B O 1
ATOM 2130 N N . THR B 1 134 ? 83.196 25.204 15.605 1.00 23.18 134 THR B N 1
ATOM 2131 C CA . THR B 1 134 ? 84.574 25.169 16.089 1.00 22.28 134 THR B CA 1
ATOM 2132 C C . THR B 1 134 ? 84.890 23.740 16.513 1.00 22.92 134 THR B C 1
ATOM 2133 O O . THR B 1 134 ? 84.137 23.126 17.280 1.00 22.86 134 THR B O 1
ATOM 2137 N N . VAL B 1 135 ? 85.964 23.187 15.966 1.00 21.84 135 VAL B N 1
ATOM 2138 C CA . VAL B 1 135 ? 86.376 21.835 16.288 1.00 19.75 135 VAL B CA 1
ATOM 2139 C C . VAL B 1 135 ? 87.584 21.929 17.212 1.00 21.96 135 VAL B C 1
ATOM 2140 O O . VAL B 1 135 ? 88.530 22.683 16.944 1.00 19.79 135 VAL B O 1
ATOM 2144 N N . SER B 1 136 ? 87.530 21.185 18.309 1.00 21.45 136 SER B N 1
ATOM 2145 C CA . SER B 1 136 ? 88.615 21.121 19.278 1.00 28.02 136 SER B CA 1
ATOM 2146 C C . SER B 1 136 ? 89.161 19.704 19.367 1.00 30.36 136 SER B C 1
ATOM 2147 O O . SER B 1 136 ? 88.419 18.724 19.231 1.00 26.68 136 SER B O 1
ATOM 2150 N N . LEU B 1 137 ? 90.470 19.607 19.607 1.00 31.12 137 LEU B N 1
ATOM 2151 C CA . LEU B 1 137 ? 91.111 18.328 19.855 1.00 38.65 137 LEU B CA 1
ATOM 2152 C C . LEU B 1 137 ? 91.874 18.379 21.171 1.00 39.39 137 LEU B C 1
ATOM 2153 O O . LEU B 1 137 ? 92.373 19.442 21.562 1.00 40.10 137 LEU B O 1
ATOM 2158 N N . PRO B 1 138 ? 91.985 17.252 21.872 1.00 41.25 138 PRO B N 1
ATOM 2159 C CA . PRO B 1 138 ? 92.888 17.187 23.032 1.00 49.31 138 PRO B CA 1
ATOM 2160 C C . PRO B 1 138 ? 94.259 17.770 22.702 1.00 51.47 138 PRO B C 1
ATOM 2161 O O . PRO B 1 138 ? 94.711 17.731 21.555 1.00 48.39 138 PRO B O 1
ATOM 2165 N N . PHE B 1 139 ? 94.902 18.343 23.728 1.00 55.49 139 PHE B N 1
ATOM 2166 C CA . PHE B 1 139 ? 96.187 19.032 23.610 1.00 54.02 139 PHE B CA 1
ATOM 2167 C C . PHE B 1 139 ? 96.062 20.335 22.834 1.00 52.41 139 PHE B C 1
ATOM 2168 O O . PHE B 1 139 ? 96.282 21.416 23.386 1.00 58.48 139 PHE B O 1
ATOM 2176 N N . LEU B 1 140 ? 95.721 20.237 21.547 1.00 53.68 140 LEU B N 1
ATOM 2177 C CA . LEU B 1 140 ? 95.786 21.388 20.651 1.00 47.85 140 LEU B CA 1
ATOM 2178 C C . LEU B 1 140 ? 94.669 22.400 20.891 1.00 43.02 140 LEU B C 1
ATOM 2179 O O . LEU B 1 140 ? 94.808 23.561 20.489 1.00 45.82 140 LEU B O 1
ATOM 2184 N N . GLY B 1 141 ? 93.562 21.988 21.507 1.00 36.95 141 GLY B N 1
ATOM 2185 C CA . GLY B 1 141 ? 92.435 22.903 21.639 1.00 42.35 141 GLY B CA 1
ATOM 2186 C C . GLY B 1 141 ? 91.725 23.099 20.308 1.00 32.80 141 GLY B C 1
ATOM 2187 O O . GLY B 1 141 ? 91.559 22.159 19.520 1.00 30.50 141 GLY B O 1
ATOM 2188 N N . GLU B 1 142 ? 91.298 24.333 20.052 1.00 31.85 142 GLU B N 1
ATOM 2189 C CA . GLU B 1 142 ? 90.536 24.622 18.845 1.00 29.94 142 GLU B CA 1
ATOM 2190 C C . GLU B 1 142 ? 91.451 24.531 17.633 1.00 30.45 142 GLU B C 1
ATOM 2191 O O . GLU B 1 142 ? 92.492 25.195 17.579 1.00 31.43 142 GLU B O 1
ATOM 2197 N N . ILE B 1 143 ? 91.072 23.692 16.665 1.00 25.29 143 ILE B N 1
ATOM 2198 C CA . ILE B 1 143 ? 91.902 23.472 15.492 1.00 23.61 143 ILE B CA 1
ATOM 2199 C C . ILE B 1 143 ? 91.354 24.157 14.241 1.00 30.07 143 ILE B C 1
ATOM 2200 O O . ILE B 1 143 ? 92.145 24.491 13.348 1.00 32.32 143 ILE B O 1
ATOM 2205 N N . VAL B 1 144 ? 90.044 24.382 14.139 1.00 21.75 144 VAL B N 1
ATOM 2206 C CA . VAL B 1 144 ? 89.482 24.958 12.921 1.00 28.39 144 VAL B CA 1
ATOM 2207 C C . VAL B 1 144 ? 88.130 25.580 13.254 1.00 28.96 144 VAL B C 1
ATOM 2208 O O . VAL B 1 144 ? 87.412 25.108 14.141 1.00 26.87 144 VAL B O 1
ATOM 2212 N N . ASP B 1 145 ? 87.820 26.689 12.583 1.00 27.66 145 ASP B N 1
ATOM 2213 C CA . ASP B 1 145 ? 86.500 27.308 12.588 1.00 27.54 145 ASP B CA 1
ATOM 2214 C C . ASP B 1 145 ? 85.892 27.059 11.218 1.00 26.05 145 ASP B C 1
ATOM 2215 O O . ASP B 1 145 ? 86.550 27.316 10.207 1.00 24.57 145 ASP B O 1
ATOM 2220 N N . LEU B 1 146 ? 84.648 26.583 11.181 1.00 26.30 146 LEU B N 1
ATOM 2221 C CA . LEU B 1 146 ? 84.000 26.247 9.923 1.00 25.71 146 LEU B CA 1
ATOM 2222 C C . LEU B 1 146 ? 82.647 26.938 9.804 1.00 27.75 146 LEU B C 1
ATOM 2223 O O . LEU B 1 146 ? 82.002 27.282 10.801 1.00 25.41 146 LEU B O 1
ATOM 2228 N N . ASP B 1 147 ? 82.242 27.141 8.560 1.00 25.17 147 ASP B N 1
ATOM 2229 C CA . ASP B 1 147 ? 80.893 27.552 8.196 1.00 30.19 147 ASP B CA 1
ATOM 2230 C C . ASP B 1 147 ? 80.104 26.309 7.796 1.00 26.75 147 ASP B C 1
ATOM 2231 O O . ASP B 1 147 ? 80.504 25.593 6.873 1.00 29.49 147 ASP B O 1
ATOM 2236 N N . LEU B 1 148 ? 78.989 26.056 8.474 1.00 24.54 148 LEU B N 1
ATOM 2237 C CA . LEU B 1 148 ? 78.151 24.905 8.181 1.00 21.12 148 LEU B CA 1
ATOM 2238 C C . LEU B 1 148 ? 76.881 25.347 7.462 1.00 31.83 148 LEU B C 1
ATOM 2239 O O . LEU B 1 148 ? 76.250 26.331 7.860 1.00 26.28 148 LEU B O 1
ATOM 2244 N N . ASN B 1 149 ? 76.516 24.622 6.398 1.00 25.41 149 ASN B N 1
ATOM 2245 C CA . ASN B 1 149 ? 75.191 24.712 5.783 1.00 28.77 149 ASN B CA 1
ATOM 2246 C C . ASN B 1 149 ? 74.612 23.304 5.695 1.00 31.44 149 ASN B C 1
ATOM 2247 O O . ASN B 1 149 ? 75.255 22.403 5.146 1.00 35.39 149 ASN B O 1
ATOM 2252 N N . VAL B 1 150 ? 73.418 23.110 6.256 1.00 27.66 150 VAL B N 1
ATOM 2253 C CA . VAL B 1 150 ? 72.663 21.866 6.155 1.00 30.84 150 VAL B CA 1
ATOM 2254 C C . VAL B 1 150 ? 71.322 22.177 5.508 1.00 39.11 150 VAL B C 1
ATOM 2255 O O . VAL B 1 150 ? 70.646 23.133 5.904 1.00 35.38 150 VAL B O 1
ATOM 2259 N N . ASP B 1 151 ? 70.908 21.351 4.550 1.00 38.85 151 ASP B N 1
ATOM 2260 C CA . ASP B 1 151 ? 69.563 21.455 3.993 1.00 37.64 151 ASP B CA 1
ATOM 2261 C C . ASP B 1 151 ? 68.774 20.202 4.359 1.00 37.37 151 ASP B C 1
ATOM 2262 O O . ASP B 1 151 ? 69.033 19.120 3.822 1.00 46.13 151 ASP B O 1
ATOM 2267 N N . LEU B 1 152 ? 67.811 20.353 5.268 1.00 30.67 152 LEU B N 1
ATOM 2268 C CA . LEU B 1 152 ? 66.885 19.279 5.616 1.00 37.91 152 LEU B CA 1
ATOM 2269 C C . LEU B 1 152 ? 65.723 19.273 4.624 1.00 42.32 152 LEU B C 1
ATOM 2270 O O . LEU B 1 152 ? 65.025 20.283 4.474 1.00 41.09 152 LEU B O 1
ATOM 2275 N N . GLN B 1 153 ? 65.497 18.143 3.960 1.00 37.75 153 GLN B N 1
ATOM 2276 C CA . GLN B 1 153 ? 64.501 18.073 2.895 1.00 40.89 153 GLN B CA 1
ATOM 2277 C C . GLN B 1 153 ? 63.581 16.885 3.112 1.00 34.87 153 GLN B C 1
ATOM 2278 O O . GLN B 1 153 ? 64.051 15.763 3.317 1.00 38.99 153 GLN B O 1
ATOM 2284 N N . THR B 1 154 ? 62.274 17.127 3.079 1.00 35.77 154 THR B N 1
ATOM 2285 C CA . THR B 1 154 ? 61.326 16.028 3.099 1.00 33.58 154 THR B CA 1
ATOM 2286 C C . THR B 1 154 ? 60.117 16.397 2.246 1.00 32.03 154 THR B C 1
ATOM 2287 O O . THR B 1 154 ? 60.100 17.419 1.561 1.00 33.95 154 THR B O 1
ATOM 2291 N N . THR B 1 155 ? 59.116 15.529 2.267 1.00 34.81 155 THR B N 1
ATOM 2292 C CA . THR B 1 155 ? 57.884 15.727 1.521 1.00 36.33 155 THR B CA 1
ATOM 2293 C C . THR B 1 155 ? 56.704 15.484 2.446 1.00 37.91 155 THR B C 1
ATOM 2294 O O . THR B 1 155 ? 56.762 14.634 3.340 1.00 39.05 155 THR B O 1
ATOM 2298 N N . VAL B 1 156 ? 55.632 16.234 2.220 1.00 40.13 156 VAL B N 1
ATOM 2299 C CA . VAL B 1 156 ? 54.365 16.022 2.905 1.00 40.03 156 VAL B CA 1
ATOM 2300 C C . VAL B 1 156 ? 53.285 15.796 1.855 1.00 39.88 156 VAL B C 1
ATOM 2301 O O . VAL B 1 156 ? 53.285 16.442 0.803 1.00 37.88 156 VAL B O 1
ATOM 2305 N N . SER B 1 157 ? 52.377 14.867 2.139 1.00 40.27 157 SER B N 1
ATOM 2306 C CA . SER B 1 157 ? 51.291 14.517 1.238 1.00 42.59 157 SER B CA 1
ATOM 2307 C C . SER B 1 157 ? 50.034 14.253 2.053 1.00 47.12 157 SER B C 1
ATOM 2308 O O . SER B 1 157 ? 50.106 13.706 3.159 1.00 48.15 157 SER B O 1
ATOM 2311 N N . ILE B 1 158 ? 48.889 14.642 1.505 1.00 43.08 158 ILE B N 1
ATOM 2312 C CA . ILE B 1 158 ? 47.610 14.414 2.163 1.00 49.31 158 ILE B CA 1
ATOM 2313 C C . ILE B 1 158 ? 47.212 12.945 2.051 1.00 51.56 158 ILE B C 1
ATOM 2314 O O . ILE B 1 158 ? 47.324 12.339 0.985 1.00 52.60 158 ILE B O 1
ATOM 2319 N N . ASP B 1 164 ? 39.111 10.660 7.619 1.00 83.49 164 ASP B N 1
ATOM 2320 C CA . ASP B 1 164 ? 39.515 9.537 6.774 1.00 87.02 164 ASP B CA 1
ATOM 2321 C C . ASP B 1 164 ? 40.953 9.669 6.221 1.00 91.51 164 ASP B C 1
ATOM 2322 O O . ASP B 1 164 ? 41.742 8.732 6.364 1.00 92.07 164 ASP B O 1
ATOM 2325 N N . PRO B 1 165 ? 41.312 10.803 5.600 1.00 91.20 165 PRO B N 1
ATOM 2326 C CA . PRO B 1 165 ? 42.663 10.908 5.032 1.00 86.31 165 PRO B CA 1
ATOM 2327 C C . PRO B 1 165 ? 43.695 11.413 6.031 1.00 82.08 165 PRO B C 1
ATOM 2328 O O . PRO B 1 165 ? 43.445 12.312 6.838 1.00 84.29 165 PRO B O 1
ATOM 2332 N N . GLN B 1 166 ? 44.881 10.821 5.959 1.00 77.12 166 GLN B N 1
ATOM 2333 C CA . GLN B 1 166 ? 45.971 11.099 6.881 1.00 72.62 166 GLN B CA 1
ATOM 2334 C C . GLN B 1 166 ? 47.068 11.893 6.181 1.00 69.78 166 GLN B C 1
ATOM 2335 O O . GLN B 1 166 ? 47.091 12.030 4.953 1.00 65.38 166 GLN B O 1
ATOM 2338 N N . VAL B 1 167 ? 47.985 12.425 6.987 1.00 66.76 167 VAL B N 1
ATOM 2339 C CA . VAL B 1 167 ? 49.125 13.194 6.499 1.00 59.74 167 VAL B CA 1
ATOM 2340 C C . VAL B 1 167 ? 50.339 12.275 6.450 1.00 56.91 167 VAL B C 1
ATOM 2341 O O . VAL B 1 167 ? 50.805 11.789 7.488 1.00 55.15 167 VAL B O 1
ATOM 2345 N N . VAL B 1 168 ? 50.850 12.034 5.245 1.00 50.12 168 VAL B N 1
ATOM 2346 C CA . VAL B 1 168 ? 52.055 11.232 5.050 1.00 48.67 168 VAL B CA 1
ATOM 2347 C C . VAL B 1 168 ? 53.257 12.163 4.993 1.00 43.89 168 VAL B C 1
ATOM 2348 O O . VAL B 1 168 ? 53.256 13.150 4.251 1.00 44.05 168 VAL B O 1
ATOM 2352 N N . VAL B 1 169 ? 54.287 11.855 5.770 1.00 43.13 169 VAL B N 1
ATOM 2353 C CA . VAL B 1 169 ? 55.552 12.568 5.696 1.00 40.34 169 VAL B CA 1
ATOM 2354 C C . VAL B 1 169 ? 56.572 11.608 5.117 1.00 37.32 169 VAL B C 1
ATOM 2355 O O . VAL B 1 169 ? 56.735 10.491 5.621 1.00 38.79 169 VAL B O 1
ATOM 2359 N N . GLY B 1 170 ? 57.235 12.033 4.051 1.00 36.69 170 GLY B N 1
ATOM 2360 C CA . GLY B 1 170 ? 58.188 11.192 3.367 1.00 38.05 170 GLY B CA 1
ATOM 2361 C C . GLY B 1 170 ? 59.452 10.993 4.172 1.00 42.82 170 GLY B C 1
ATOM 2362 O O . GLY B 1 170 ? 59.585 11.417 5.323 1.00 42.09 170 GLY B O 1
ATOM 2363 N N . GLU B 1 171 ? 60.398 10.305 3.546 1.00 38.76 171 GLU B N 1
ATOM 2364 C CA . GLU B 1 171 ? 61.703 10.127 4.155 1.00 42.17 171 GLU B CA 1
ATOM 2365 C C . GLU B 1 171 ? 62.356 11.480 4.381 1.00 43.97 171 GLU B C 1
ATOM 2366 O O . GLU B 1 171 ? 62.082 12.460 3.678 1.00 46.54 171 GLU B O 1
ATOM 2371 N N . CYS B 1 172 ? 63.219 11.534 5.381 1.00 45.35 172 CYS B N 1
ATOM 2372 C CA . CYS B 1 172 ? 64.110 12.670 5.574 1.00 45.48 172 CYS B CA 1
ATOM 2373 C C . CYS B 1 172 ? 65.508 12.129 5.309 1.00 51.85 172 CYS B C 1
ATOM 2374 O O . CYS B 1 172 ? 66.079 11.420 6.143 1.00 49.09 172 CYS B O 1
ATOM 2377 N N . THR B 1 173 ? 66.030 12.443 4.127 1.00 51.78 173 THR B N 1
ATOM 2378 C CA . THR B 1 173 ? 67.252 11.827 3.635 1.00 61.84 173 THR B CA 1
ATOM 2379 C C . THR B 1 173 ? 68.464 12.550 4.201 1.00 62.85 173 THR B C 1
ATOM 2380 O O . THR B 1 173 ? 68.573 13.778 4.107 1.00 58.96 173 THR B O 1
ATOM 2381 N N . ASN B 1 174 ? 69.376 11.780 4.790 1.00 65.37 174 ASN B N 1
ATOM 2382 C CA . ASN B 1 174 ? 70.620 12.319 5.331 1.00 58.46 174 ASN B CA 1
ATOM 2383 C C . ASN B 1 174 ? 71.683 12.176 4.246 1.00 62.91 174 ASN B C 1
ATOM 2384 O O . ASN B 1 174 ? 72.514 11.265 4.247 1.00 64.33 174 ASN B O 1
ATOM 2389 N N . ASN B 1 175 ? 71.628 13.096 3.275 1.00 66.30 175 ASN B N 1
ATOM 2390 C CA . ASN B 1 175 ? 72.575 13.047 2.167 1.00 62.36 175 ASN B CA 1
ATOM 2391 C C . ASN B 1 175 ? 73.773 13.929 2.471 1.00 59.04 175 ASN B C 1
ATOM 2392 O O . ASN B 1 175 ? 73.597 15.112 2.787 1.00 62.05 175 ASN B O 1
ATOM 2397 N N . PRO B 1 176 ? 74.997 13.400 2.386 1.00 61.51 176 PRO B N 1
ATOM 2398 C CA . PRO B 1 176 ? 76.179 14.239 2.642 1.00 55.11 176 PRO B CA 1
ATOM 2399 C C . PRO B 1 176 ? 76.447 15.252 1.542 1.00 58.30 176 PRO B C 1
ATOM 2400 O O . PRO B 1 176 ? 77.313 16.120 1.722 1.00 51.51 176 PRO B O 1
ATOM 2404 N N . GLU B 1 177 ? 75.746 15.166 0.406 1.00 55.78 177 GLU B N 1
ATOM 2405 C CA . GLU B 1 177 ? 75.705 16.305 -0.504 1.00 57.83 177 GLU B CA 1
ATOM 2406 C C . GLU B 1 177 ? 75.017 17.494 0.152 1.00 55.44 177 GLU B C 1
ATOM 2407 O O . GLU B 1 177 ? 75.317 18.650 -0.172 1.00 57.05 177 GLU B O 1
ATOM 2409 N N . SER B 1 178 ? 74.103 17.230 1.081 1.00 49.31 178 SER B N 1
ATOM 2410 C CA . SER B 1 178 ? 73.347 18.278 1.741 1.00 54.08 178 SER B CA 1
ATOM 2411 C C . SER B 1 178 ? 74.035 18.827 2.988 1.00 47.41 178 SER B C 1
ATOM 2412 O O . SER B 1 178 ? 73.456 19.692 3.652 1.00 43.17 178 SER B O 1
ATOM 2415 N N . ILE B 1 179 ? 75.239 18.357 3.322 1.00 43.73 179 ILE B N 1
ATOM 2416 C CA . ILE B 1 179 ? 76.053 18.940 4.389 1.00 38.21 179 ILE B CA 1
ATOM 2417 C C . ILE B 1 179 ? 77.267 19.588 3.748 1.00 38.55 179 ILE B C 1
ATOM 2418 O O . ILE B 1 179 ? 78.052 18.916 3.072 1.00 36.70 179 ILE B O 1
ATOM 2423 N N . SER B 1 180 ? 77.424 20.889 3.966 1.00 31.49 180 SER B N 1
ATOM 2424 C CA . SER B 1 180 ? 78.531 21.659 3.422 1.00 27.08 180 SER B CA 1
ATOM 2425 C C . SER B 1 180 ? 79.293 22.284 4.583 1.00 33.21 180 SER B C 1
ATOM 2426 O O . SER B 1 180 ? 78.702 22.981 5.413 1.00 27.21 180 SER B O 1
ATOM 2429 N N . LEU B 1 181 ? 80.594 22.028 4.651 1.00 28.02 181 LEU B N 1
ATOM 2430 C CA . LEU B 1 181 ? 81.457 22.654 5.640 1.00 32.21 181 LEU B CA 1
ATOM 2431 C C . LEU B 1 181 ? 82.535 23.433 4.908 1.00 30.65 181 LEU B C 1
ATOM 2432 O O . LEU B 1 181 ? 83.228 22.887 4.044 1.00 36.94 181 LEU B O 1
ATOM 2437 N N . THR B 1 182 ? 82.649 24.711 5.232 1.00 25.29 182 THR B N 1
ATOM 2438 C CA . THR B 1 182 ? 83.591 25.622 4.601 1.00 29.07 182 THR B CA 1
ATOM 2439 C C . THR B 1 182 ? 84.583 26.109 5.642 1.00 31.81 182 THR B C 1
ATOM 2440 O O . THR B 1 182 ? 84.175 26.564 6.715 1.00 30.57 182 THR B O 1
ATOM 2444 N N . VAL B 1 183 ? 85.875 26.029 5.334 1.00 31.08 183 VAL B N 1
ATOM 2445 C CA . VAL B 1 183 ? 86.894 26.368 6.323 1.00 28.22 183 VAL B CA 1
ATOM 2446 C C . VAL B 1 183 ? 87.067 27.878 6.358 1.00 34.76 183 VAL B C 1
ATOM 2447 O O . VAL B 1 183 ? 87.260 28.514 5.314 1.00 33.47 183 VAL B O 1
ATOM 2451 N N . LEU B 1 184 ? 86.969 28.455 7.561 1.00 30.99 184 LEU B N 1
ATOM 2452 C CA . LEU B 1 184 ? 87.118 29.887 7.797 1.00 31.07 184 LEU B CA 1
ATOM 2453 C C . LEU B 1 184 ? 88.481 30.242 8.367 1.00 35.52 184 LEU B C 1
ATOM 2454 O O . LEU B 1 184 ? 89.090 31.232 7.957 1.00 36.90 184 LEU B O 1
ATOM 2459 N N . HIS B 1 185 ? 88.950 29.470 9.345 1.00 35.52 185 HIS B N 1
ATOM 2460 C CA . HIS B 1 185 ? 90.137 29.840 10.102 1.00 38.69 185 HIS B CA 1
ATOM 2461 C C . HIS B 1 185 ? 90.734 28.589 10.722 1.00 33.31 185 HIS B C 1
ATOM 2462 O O . HIS B 1 185 ? 90.000 27.692 11.136 1.00 33.57 185 HIS B O 1
ATOM 2469 N N . SER B 1 186 ? 92.064 28.531 10.755 1.00 37.99 186 SER B N 1
ATOM 2470 C CA . SER B 1 186 ? 92.764 27.574 11.600 1.00 35.22 186 SER B CA 1
ATOM 2471 C C . SER B 1 186 ? 94.075 28.175 12.073 1.00 36.12 186 SER B C 1
ATOM 2472 O O . SER B 1 186 ? 94.775 28.858 11.322 1.00 40.86 186 SER B O 1
ATOM 2475 N N . ARG B 1 187 ? 94.396 27.899 13.329 1.00 38.80 187 ARG B N 1
ATOM 2476 C CA . ARG B 1 187 ? 95.684 28.267 13.884 1.00 38.37 187 ARG B CA 1
ATOM 2477 C C . ARG B 1 187 ? 96.824 27.526 13.202 1.00 36.87 187 ARG B C 1
ATOM 2478 O O . ARG B 1 187 ? 97.966 28.002 13.215 1.00 36.73 187 ARG B O 1
ATOM 2486 N N . PHE B 1 188 ? 96.525 26.386 12.585 1.00 32.75 188 PHE B N 1
ATOM 2487 C CA . PHE B 1 188 ? 97.527 25.484 12.039 1.00 38.76 188 PHE B CA 1
ATOM 2488 C C . PHE B 1 188 ? 97.563 25.505 10.516 1.00 37.99 188 PHE B C 1
ATOM 2489 O O . PHE B 1 188 ? 97.989 24.525 9.897 1.00 38.56 188 PHE B O 1
ATOM 2497 N N . GLY B 1 189 ? 97.114 26.594 9.898 1.00 40.28 189 GLY B N 1
ATOM 2498 C CA . GLY B 1 189 ? 97.073 26.696 8.454 1.00 39.42 189 GLY B CA 1
ATOM 2499 C C . GLY B 1 189 ? 96.041 25.790 7.804 1.00 44.41 189 GLY B C 1
ATOM 2500 O O . GLY B 1 189 ? 95.313 25.032 8.450 1.00 42.48 189 GLY B O 1
ATOM 2501 N N . LEU B 1 190 ? 95.983 25.885 6.478 1.00 51.50 190 LEU B N 1
ATOM 2502 C CA . LEU B 1 190 ? 95.049 25.096 5.690 1.00 54.30 190 LEU B CA 1
ATOM 2503 C C . LEU B 1 190 ? 95.732 24.118 4.744 1.00 52.75 190 LEU B C 1
ATOM 2504 O O . LEU B 1 190 ? 95.058 23.260 4.159 1.00 58.91 190 LEU B O 1
ATOM 2509 N N . VAL B 1 191 ? 97.049 24.227 4.575 1.00 52.33 191 VAL B N 1
ATOM 2510 C CA . VAL B 1 191 ? 97.785 23.225 3.813 1.00 54.67 191 VAL B CA 1
ATOM 2511 C C . VAL B 1 191 ? 97.693 21.855 4.482 1.00 57.65 191 VAL B C 1
ATOM 2512 O O . VAL B 1 191 ? 97.627 20.828 3.794 1.00 56.15 191 VAL B O 1
ATOM 2516 N N . ASN B 1 192 ? 97.623 21.822 5.819 1.00 50.92 192 ASN B N 1
ATOM 2517 C CA . ASN B 1 192 ? 97.846 20.617 6.608 1.00 46.22 192 ASN B CA 1
ATOM 2518 C C . ASN B 1 192 ? 96.694 19.635 6.489 1.00 38.44 192 ASN B C 1
ATOM 2519 O O . ASN B 1 192 ? 95.642 19.907 5.902 1.00 47.48 192 ASN B O 1
ATOM 2524 N N . ASP B 1 193 ? 96.900 18.490 7.127 1.00 40.04 193 ASP B N 1
ATOM 2525 C CA . ASP B 1 193 ? 95.843 17.551 7.456 1.00 36.93 193 ASP B CA 1
ATOM 2526 C C . ASP B 1 193 ? 95.139 17.891 8.768 1.00 37.78 193 ASP B C 1
ATOM 2527 O O . ASP B 1 193 ? 94.214 17.172 9.157 1.00 39.18 193 ASP B O 1
ATOM 2532 N N . VAL B 1 194 ? 95.556 18.953 9.466 1.00 32.39 194 VAL B N 1
ATOM 2533 C CA . VAL B 1 194 ? 94.852 19.350 10.688 1.00 32.96 194 VAL B CA 1
ATOM 2534 C C . VAL B 1 194 ? 93.421 19.759 10.360 1.00 31.90 194 VAL B C 1
ATOM 2535 O O . VAL B 1 194 ? 92.458 19.218 10.915 1.00 30.86 194 VAL B O 1
ATOM 2539 N N . VAL B 1 195 ? 93.270 20.704 9.426 1.00 32.75 195 VAL B N 1
ATOM 2540 C CA . VAL B 1 195 ? 91.951 21.129 8.954 1.00 33.14 195 VAL B CA 1
ATOM 2541 C C . VAL B 1 195 ? 91.152 19.940 8.421 1.00 37.70 195 VAL B C 1
ATOM 2542 O O . VAL B 1 195 ? 89.959 19.791 8.718 1.00 32.15 195 VAL B O 1
ATOM 2546 N N . ASP B 1 196 ? 91.796 19.075 7.625 1.00 34.93 196 ASP B N 1
ATOM 2547 C CA . ASP B 1 196 ? 91.109 17.902 7.082 1.00 31.28 196 ASP B CA 1
ATOM 2548 C C . ASP B 1 196 ? 90.501 17.063 8.195 1.00 32.62 196 ASP B C 1
ATOM 2549 O O . ASP B 1 196 ? 89.350 16.615 8.108 1.00 28.99 196 ASP B O 1
ATOM 2554 N N . ILE B 1 197 ? 91.275 16.822 9.251 1.00 31.42 197 ILE B N 1
ATOM 2555 C CA . ILE B 1 197 ? 90.744 16.071 10.381 1.00 31.82 197 ILE B CA 1
ATOM 2556 C C . ILE B 1 197 ? 89.590 16.825 11.021 1.00 26.38 197 ILE B C 1
ATOM 2557 O O . ILE B 1 197 ? 88.571 16.232 11.393 1.00 30.75 197 ILE B O 1
ATOM 2562 N N . GLY B 1 198 ? 89.741 18.138 11.186 1.00 30.80 198 GLY B N 1
ATOM 2563 C CA . GLY B 1 198 ? 88.664 18.918 11.776 1.00 32.15 198 GLY B CA 1
ATOM 2564 C C . GLY B 1 198 ? 87.393 18.840 10.952 1.00 28.22 198 GLY B C 1
ATOM 2565 O O . GLY B 1 198 ? 86.313 18.561 11.476 1.00 29.29 198 GLY B O 1
ATOM 2566 N N . VAL B 1 199 ? 87.517 19.053 9.641 1.00 31.47 199 VAL B N 1
ATOM 2567 C CA . VAL B 1 199 ? 86.355 18.997 8.749 1.00 26.15 199 VAL B CA 1
ATOM 2568 C C . VAL B 1 199 ? 85.703 17.624 8.816 1.00 27.64 199 VAL B C 1
ATOM 2569 O O . VAL B 1 199 ? 84.478 17.498 8.940 1.00 28.77 199 VAL B O 1
ATOM 2573 N N . ASN B 1 200 ? 86.514 16.568 8.755 1.00 32.54 200 ASN B N 1
ATOM 2574 C CA . ASN B 1 200 ? 85.944 15.227 8.744 1.00 27.82 200 ASN B CA 1
ATOM 2575 C C . ASN B 1 200 ? 85.251 14.917 10.059 1.00 31.82 200 ASN B C 1
ATOM 2576 O O . ASN B 1 200 ? 84.236 14.212 10.088 1.00 31.06 200 ASN B O 1
ATOM 2581 N N . LEU B 1 201 ? 85.798 15.415 11.167 1.00 33.44 201 LEU B N 1
ATOM 2582 C CA . LEU B 1 201 ? 85.147 15.224 12.459 1.00 33.86 201 LEU B CA 1
ATOM 2583 C C . LEU B 1 201 ? 83.778 15.896 12.482 1.00 24.68 201 LEU B C 1
ATOM 2584 O O . LEU B 1 201 ? 82.779 15.296 12.896 1.00 26.40 201 LEU B O 1
ATOM 2589 N N . ALA B 1 202 ? 83.720 17.150 12.043 1.00 28.05 202 ALA B N 1
ATOM 2590 C CA . ALA B 1 202 ? 82.460 17.885 12.064 1.00 28.59 202 ALA B CA 1
ATOM 2591 C C . ALA B 1 202 ? 81.431 17.238 11.144 1.00 27.32 202 ALA B C 1
ATOM 2592 O O . ALA B 1 202 ? 80.246 17.117 11.498 1.00 23.80 202 ALA B O 1
ATOM 2594 N N . ARG B 1 203 ? 81.871 16.801 9.959 1.00 27.83 203 ARG B N 1
ATOM 2595 C CA . ARG B 1 203 ? 80.947 16.161 9.023 1.00 27.25 203 ARG B CA 1
ATOM 2596 C C . ARG B 1 203 ? 80.286 14.949 9.661 1.00 26.93 203 ARG B C 1
ATOM 2597 O O . ARG B 1 203 ? 79.055 14.816 9.648 1.00 32.40 203 ARG B O 1
ATOM 2605 N N . ARG B 1 204 ? 81.083 14.079 10.287 1.00 29.85 204 ARG B N 1
ATOM 2606 C CA . ARG B 1 204 ? 80.525 12.873 10.895 1.00 28.53 204 ARG B CA 1
ATOM 2607 C C . ARG B 1 204 ? 79.598 13.205 12.061 1.00 29.57 204 ARG B C 1
ATOM 2608 O O . ARG B 1 204 ? 78.546 12.575 12.233 1.00 25.76 204 ARG B O 1
ATOM 2614 N N . VAL B 1 205 ? 79.978 14.174 12.894 1.00 29.98 205 VAL B N 1
ATOM 2615 C CA . VAL B 1 205 ? 79.079 14.592 13.968 1.00 24.60 205 VAL B CA 1
ATOM 2616 C C . VAL B 1 205 ? 77.786 15.155 13.381 1.00 22.21 205 VAL B C 1
ATOM 2617 O O . VAL B 1 205 ? 76.683 14.710 13.724 1.00 25.56 205 VAL B O 1
ATOM 2621 N N . VAL B 1 206 ? 77.902 16.126 12.476 1.00 23.94 206 VAL B N 1
ATOM 2622 C CA . VAL B 1 206 ? 76.703 16.714 11.871 1.00 28.01 206 VAL B CA 1
ATOM 2623 C C . VAL B 1 206 ? 75.851 15.635 11.212 1.00 28.35 206 VAL B C 1
ATOM 2624 O O . VAL B 1 206 ? 74.628 15.578 11.409 1.00 27.62 206 VAL B O 1
ATOM 2628 N N . SER B 1 207 ? 76.486 14.733 10.458 1.00 27.53 207 SER B N 1
ATOM 2629 C CA . SER B 1 207 ? 75.730 13.671 9.800 1.00 29.16 207 SER B CA 1
ATOM 2630 C C . SER B 1 207 ? 74.995 12.787 10.803 1.00 32.20 207 SER B C 1
ATOM 2631 O O . SER B 1 207 ? 73.820 12.455 10.602 1.00 34.77 207 SER B O 1
ATOM 2634 N N . SER B 1 208 ? 75.659 12.401 11.901 1.00 31.79 208 SER B N 1
ATOM 2635 C CA . SER B 1 208 ? 74.993 11.561 12.894 1.00 27.00 208 SER B CA 1
ATOM 2636 C C . SER B 1 208 ? 73.806 12.276 13.525 1.00 27.04 208 SER B C 1
ATOM 2637 O O . SER B 1 208 ? 72.780 11.649 13.811 1.00 32.96 208 SER B O 1
ATOM 2640 N N . VAL B 1 209 ? 73.935 13.583 13.781 1.00 26.40 209 VAL B N 1
ATOM 2641 C CA . VAL B 1 209 ? 72.869 14.309 14.472 1.00 29.56 209 VAL B CA 1
ATOM 2642 C C . VAL B 1 209 ? 71.668 14.500 13.550 1.00 29.55 209 VAL B C 1
ATOM 2643 O O . VAL B 1 209 ? 70.509 14.438 13.988 1.00 30.27 209 VAL B O 1
ATOM 2647 N N . VAL B 1 210 ? 71.923 14.731 12.262 1.00 31.02 210 VAL B N 1
ATOM 2648 C CA . VAL B 1 210 ? 70.828 14.844 11.294 1.00 29.51 210 VAL B CA 1
ATOM 2649 C C . VAL B 1 210 ? 69.989 13.575 11.299 1.00 28.34 210 VAL B C 1
ATOM 2650 O O . VAL B 1 210 ? 68.768 13.612 11.502 1.00 29.11 210 VAL B O 1
ATOM 2654 N N . GLU B 1 211 ? 70.648 12.425 11.124 1.00 36.66 211 GLU B N 1
ATOM 2655 C CA . GLU B 1 211 ? 69.946 11.144 11.065 1.00 31.98 211 GLU B CA 1
ATOM 2656 C C . GLU B 1 211 ? 69.319 10.786 12.406 1.00 36.58 211 GLU B C 1
ATOM 2657 O O . GLU B 1 211 ? 68.172 10.324 12.459 1.00 35.79 211 GLU B O 1
ATOM 2660 N N . GLY B 1 212 ? 70.056 10.999 13.502 1.00 35.43 212 GLY B N 1
ATOM 2661 C CA . GLY B 1 212 ? 69.563 10.592 14.803 1.00 32.54 212 GLY B CA 1
ATOM 2662 C C . GLY B 1 212 ? 68.566 11.546 15.415 1.00 35.10 212 GLY B C 1
ATOM 2663 O O . GLY B 1 212 ? 67.682 11.118 16.166 1.00 37.81 212 GLY B O 1
ATOM 2664 N N . GLU B 1 213 ? 68.684 12.843 15.125 1.00 33.25 213 GLU B N 1
ATOM 2665 C CA . GLU B 1 213 ? 67.823 13.794 15.819 1.00 31.18 213 GLU B CA 1
ATOM 2666 C C . GLU B 1 213 ? 67.042 14.710 14.887 1.00 27.71 213 GLU B C 1
ATOM 2667 O O . GLU B 1 213 ? 65.827 14.842 15.048 1.00 35.61 213 GLU B O 1
ATOM 2673 N N . LEU B 1 214 ? 67.710 15.376 13.942 1.00 26.39 214 LEU B N 1
ATOM 2674 C CA . LEU B 1 214 ? 67.052 16.477 13.237 1.0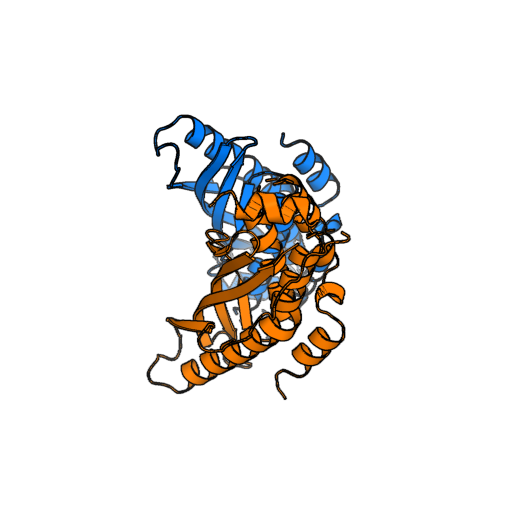0 27.31 214 LEU B CA 1
ATOM 2675 C C . LEU B 1 214 ? 65.992 15.963 12.271 1.00 32.08 214 LEU B C 1
ATOM 2676 O O . LEU B 1 214 ? 64.853 16.453 12.259 1.00 31.84 214 LEU B O 1
ATOM 2681 N N . CYS B 1 215 ? 66.335 14.959 11.463 1.00 30.97 215 CYS B N 1
ATOM 2682 C CA . CYS B 1 215 ? 65.351 14.429 10.522 1.00 32.16 215 CYS B CA 1
ATOM 2683 C C . CYS B 1 215 ? 64.165 13.782 11.230 1.00 31.70 215 CYS B C 1
ATOM 2684 O O . CYS B 1 215 ? 63.012 14.089 10.868 1.00 34.53 215 CYS B O 1
ATOM 2687 N N . PRO B 1 216 ? 64.348 12.917 12.237 1.00 34.75 216 PRO B N 1
ATOM 2688 C CA . PRO B 1 216 ? 63.173 12.391 12.959 1.00 32.09 216 PRO B CA 1
ATOM 2689 C C . PRO B 1 216 ? 62.298 13.466 13.588 1.00 32.76 216 PRO B C 1
ATOM 2690 O O . PRO B 1 216 ? 61.066 13.354 13.547 1.00 37.36 216 PRO B O 1
ATOM 2694 N N . ARG B 1 217 ? 62.895 14.510 14.170 1.00 31.87 217 ARG B N 1
ATOM 2695 C CA . ARG B 1 217 ? 62.099 15.580 14.767 1.00 32.43 217 ARG B CA 1
ATOM 2696 C C . ARG B 1 217 ? 61.354 16.381 13.710 1.00 32.49 217 ARG B C 1
ATOM 2697 O O . ARG B 1 217 ? 60.220 16.823 13.942 1.00 31.30 217 ARG B O 1
ATOM 2705 N N . PHE B 1 218 ? 61.990 16.595 12.554 1.00 29.43 218 PHE B N 1
ATOM 2706 C CA . PHE B 1 218 ? 61.343 17.263 11.428 1.00 27.54 218 PHE B CA 1
ATOM 2707 C C . PHE B 1 218 ? 60.105 16.487 10.981 1.00 33.34 218 PHE B C 1
ATOM 2708 O O . PHE B 1 218 ? 59.034 17.070 10.751 1.00 29.06 218 PHE B O 1
ATOM 2716 N N . ARG B 1 219 ? 60.236 15.160 10.872 1.00 31.22 219 ARG B N 1
ATOM 2717 C CA . ARG B 1 219 ? 59.114 14.315 10.477 1.00 35.12 219 ARG B CA 1
ATOM 2718 C C . ARG B 1 219 ? 58.007 14.341 11.519 1.00 37.62 219 ARG B C 1
ATOM 2719 O O . ARG B 1 219 ? 56.821 14.411 11.173 1.00 35.04 219 ARG B O 1
ATOM 2727 N N . GLU B 1 220 ? 58.373 14.293 12.803 1.00 35.24 220 GLU B N 1
ATOM 2728 C CA . GLU B 1 220 ? 57.363 14.299 13.852 1.00 33.46 220 GLU B CA 1
ATOM 2729 C C . GLU B 1 220 ? 56.564 15.599 13.834 1.00 36.85 220 GLU B C 1
ATOM 2730 O O . GLU B 1 220 ? 55.332 15.584 13.959 1.00 41.49 220 GLU B O 1
ATOM 2736 N N . LEU B 1 221 ? 57.250 16.734 13.677 1.00 30.65 221 LEU B N 1
ATOM 2737 C CA . LEU B 1 221 ? 56.562 18.019 13.680 1.00 33.70 221 LEU B CA 1
ATOM 2738 C C . LEU B 1 221 ? 55.556 18.102 12.541 1.00 39.89 221 LEU B C 1
ATOM 2739 O O . LEU B 1 221 ? 54.442 18.608 12.722 1.00 39.51 221 LEU B O 1
ATOM 2744 N N . LEU B 1 222 ? 55.931 17.599 11.360 1.00 34.09 222 LEU B N 1
ATOM 2745 C CA . LEU B 1 222 ? 55.012 17.612 10.225 1.00 37.25 222 LEU B CA 1
ATOM 2746 C C . LEU B 1 222 ? 53.884 16.603 10.413 1.00 37.94 222 LEU B C 1
ATOM 2747 O O . LEU B 1 222 ? 52.721 16.905 10.124 1.00 44.06 222 LEU B O 1
ATOM 2752 N N . GLU B 1 223 ? 54.203 15.399 10.895 1.00 39.94 223 GLU B N 1
ATOM 2753 C CA . GLU B 1 223 ? 53.167 14.420 11.214 1.00 39.41 223 GLU B CA 1
ATOM 2754 C C . GLU B 1 223 ? 52.180 14.946 12.245 1.00 49.36 223 GLU B C 1
ATOM 2755 O O . GLU B 1 223 ? 51.054 14.444 12.325 1.00 51.25 223 GLU B O 1
ATOM 2761 N N . SER B 1 224 ? 52.574 15.942 13.034 1.00 47.40 224 SER B N 1
ATOM 2762 C CA . SER B 1 224 ? 51.711 16.489 14.069 1.00 50.53 224 SER B CA 1
ATOM 2763 C C . SER B 1 224 ? 50.666 17.453 13.521 1.00 55.76 224 SER B C 1
ATOM 2764 O O . SER B 1 224 ? 49.830 17.935 14.294 1.00 57.21 224 SER B O 1
ATOM 2767 N N . LEU B 1 225 ? 50.679 17.743 12.224 1.00 48.77 225 LEU B N 1
ATOM 2768 C CA . LEU B 1 225 ? 49.651 18.592 11.643 1.00 57.13 225 LEU B CA 1
ATOM 2769 C C . LEU B 1 225 ? 48.526 17.740 11.067 1.00 55.02 225 LEU B C 1
ATOM 2770 O O . LEU B 1 225 ? 48.744 16.622 10.591 1.00 50.10 225 LEU B O 1
ATOM 2775 N N . ASP B 1 226 ? 47.312 18.275 11.129 1.00 60.64 226 ASP B N 1
ATOM 2776 C CA . ASP B 1 226 ? 46.177 17.555 10.576 1.00 60.93 226 ASP B CA 1
ATOM 2777 C C . ASP B 1 226 ? 46.092 17.778 9.067 1.00 59.06 226 ASP B C 1
ATOM 2778 O O . ASP B 1 226 ? 46.698 18.700 8.509 1.00 57.61 226 ASP B O 1
ATOM 2782 N N . ALA B 1 227 ? 45.326 16.906 8.406 1.00 59.75 227 ALA B N 1
ATOM 2783 C CA . ALA B 1 227 ? 45.209 16.967 6.952 1.00 58.44 227 ALA B CA 1
ATOM 2784 C C . ALA B 1 227 ? 44.700 18.322 6.476 1.00 59.29 227 ALA B C 1
ATOM 2785 O O . ALA B 1 227 ? 45.063 18.772 5.382 1.00 58.31 227 ALA B O 1
ATOM 2787 N N . GLU B 1 228 ? 43.864 18.986 7.276 1.00 61.84 228 GLU B N 1
ATOM 2788 C CA . GLU B 1 228 ? 43.373 20.305 6.888 1.00 58.79 228 GLU B CA 1
ATOM 2789 C C . GLU B 1 228 ? 44.466 21.360 7.014 1.00 55.43 228 GLU B C 1
ATOM 2790 O O . GLU B 1 228 ? 44.579 22.248 6.160 1.00 51.09 228 GLU B O 1
ATOM 2791 N N . CYS B 1 229 ? 45.273 21.279 8.076 1.00 56.78 229 CYS B N 1
ATOM 2792 C CA . CYS B 1 229 ? 46.362 22.231 8.272 1.00 55.49 229 CYS B CA 1
ATOM 2793 C C . CYS B 1 229 ? 47.350 22.173 7.112 1.00 57.03 229 CYS B C 1
ATOM 2794 O O . CYS B 1 229 ? 47.650 23.193 6.477 1.00 48.60 229 CYS B O 1
ATOM 2797 N N . VAL B 1 230 ? 47.844 20.971 6.803 1.00 57.59 230 VAL B N 1
ATOM 2798 C CA . VAL B 1 230 ? 48.824 20.807 5.732 1.00 55.84 230 VAL B CA 1
ATOM 2799 C C . VAL B 1 230 ? 48.236 21.234 4.388 1.00 56.01 230 VAL B C 1
ATOM 2800 O O . VAL B 1 230 ? 48.932 21.816 3.544 1.00 52.84 230 VAL B O 1
ATOM 2804 N N . GLU B 1 231 ? 46.945 20.967 4.169 1.00 57.03 231 GLU B N 1
ATOM 2805 C CA . GLU B 1 231 ? 46.303 21.394 2.927 1.00 54.12 231 GLU B CA 1
ATOM 2806 C C . GLU B 1 231 ? 46.327 22.914 2.783 1.00 53.79 231 GLU B C 1
ATOM 2807 O O . GLU B 1 231 ? 46.558 23.439 1.687 1.00 51.48 231 GLU B O 1
ATOM 2812 N N . LYS B 1 232 ? 46.108 23.637 3.883 1.00 55.45 232 LYS B N 1
ATOM 2813 C CA . LYS B 1 232 ? 46.112 25.096 3.832 1.00 52.75 232 LYS B CA 1
ATOM 2814 C C . LYS B 1 232 ? 47.513 25.642 3.577 1.00 53.99 232 LYS B C 1
ATOM 2815 O O . LYS B 1 232 ? 47.682 26.597 2.808 1.00 53.57 232 LYS B O 1
ATOM 2817 N N . LEU B 1 233 ? 48.529 25.049 4.212 1.00 48.88 233 LEU B N 1
ATOM 2818 C CA . LEU B 1 233 ? 49.893 25.539 4.039 1.00 56.20 233 LEU B CA 1
ATOM 2819 C C . LEU B 1 233 ? 50.391 25.308 2.615 1.00 57.34 233 LEU B C 1
ATOM 2820 O O . LEU B 1 233 ? 51.113 26.148 2.063 1.00 61.51 233 LEU B O 1
ATOM 2825 N N . ILE B 1 234 ? 50.016 24.179 2.003 1.00 52.22 234 ILE B N 1
ATOM 2826 C CA . ILE B 1 234 ? 50.417 23.908 0.620 1.00 53.64 234 ILE B CA 1
ATOM 2827 C C . ILE B 1 234 ? 49.822 24.946 -0.317 1.00 52.04 234 ILE B C 1
ATOM 2828 O O . ILE B 1 234 ? 50.481 25.409 -1.255 1.00 58.56 234 ILE B O 1
ATOM 2833 N N . GLY B 1 235 ? 48.571 25.341 -0.068 1.00 57.51 235 GLY B N 1
ATOM 2834 C CA . GLY B 1 235 ? 47.937 26.344 -0.909 1.00 62.12 235 GLY B CA 1
ATOM 2835 C C . GLY B 1 235 ? 48.670 27.672 -0.898 1.00 66.16 235 GLY B C 1
ATOM 2836 O O . GLY B 1 235 ? 48.788 28.335 -1.934 1.00 67.63 235 GLY B O 1
ATOM 2837 N N . GLU B 1 236 ? 49.185 28.073 0.265 1.00 64.72 236 GLU B N 1
ATOM 2838 C CA . GLU B 1 236 ? 49.926 29.324 0.379 1.00 67.46 236 GLU B CA 1
ATOM 2839 C C . GLU B 1 236 ? 51.281 29.228 -0.316 1.00 67.07 236 GLU B C 1
ATOM 2840 O O . GLU B 1 236 ? 52.328 29.370 0.322 1.00 69.86 236 GLU B O 1
ATOM 2846 N N . SER B 1 237 ? 51.263 28.978 -1.625 1.00 71.73 237 SER B N 1
ATOM 2847 C CA . SER B 1 237 ? 52.463 28.949 -2.458 1.00 69.37 237 SER B CA 1
ATOM 2848 C C . SER B 1 237 ? 52.099 29.428 -3.864 1.00 73.98 237 SER B C 1
ATOM 2849 O O . SER B 1 237 ? 50.919 29.498 -4.221 1.00 69.88 237 SER B O 1
#

Nearest PDB structures (foldseek):
  5wd6-assembly1_A  TM=1.005E+00  e=5.714E-36  Bos taurus
  6o1t-assembly1_A  TM=9.912E-01  e=4.396E-33  Bos taurus
  6o1t-assembly1_B-2  TM=9.837E-01  e=1.400E-30  Bos taurus
  5wd6-assembly1_B-2  TM=9.810E-01  e=1.560E-29  Bos taurus
  5i7l-assembly3_A  TM=6.209E-01  e=6.645E-07  Homo sapiens

Organism: Bos taurus (NCBI:txid9913)

Secondary structure (P-SEA, 3-state):
caaaaaaaaaacccccccccccccaaaaaaaaccccaaaaaaaaaaaaaaaaaaaacccccccccccccccccccccbbbbbbbbbbbbbbcccccccbbbbbbbbbbbbbbbbccccbbbbbbcccccccccbbbbbcccccccccaaaaaaaaaaaaaaaaaaaccaaaaaaaaaaaccaaaaaaaaaaac/ccaaaaaaaaaacccccccccccccaaaaaaaaaccaaaaaaaaaaaaaaaaaaaccccccccccccccccccccbbbbbbbbbbbbbbbcccccccbbbbbbbbbbbcccccbbbbbcccccccccbbbbbcccccccccaaaaaaaaaaaaaaaaaaaacaaaaaaaaaaaccaaaaaaaaacc

Solvent-accessible surface area: 17999 Å² total

Foldseek 3Di:
DCVQVVVCLVVPVCVVPVCLVVLCVLLVVLQCVVVVVNQVSVLVNVQVSQVSVVVRFQKHKHPKGFPDWAAAPDLFKTKIKTKIWIWIWGQDPPGGTFFIKIKIAIWIKMKGWDPDDPQTDIDIGFTDLDLVRIDIGTDDGPVDPPDPVNVVRVVVNSVSVSSCCVRPVRVVVSVSVVSYDSVSVSVRSNVRD/DLCPLVVVCLVVDVCVVPVCLVVLVCLLVCLVVVLPNQVSVQVNVQSSQVSVVVRFQKRKHPKGWDDFDADPDLFKTKTKTKIWIWIWGQDPPVGTFFIKIWIAIFIWMWGEVGAIDIGAGDLDLVRIDIGTDDGPVDDVDCSVVVRVVVNSVSVSCCCVSPVRVVVRVSRSSDGSSSSSVVSVVD

B-factor: mean 36.2, std 13.22, range [10.14, 92.07]

InterPro domains:
  IPR017942 Lipid-binding serum glycoprotein, N-terminal [PF01273] (44-216)
  IPR017943 Bactericidal permeability-increasing protein, alpha/beta domain superfamily [SSF55394] (74-225)
  IPR052507 BPI fold-containing antibacterial protein [PTHR47145] (1-236)